Protein 5GXE (pdb70)

CATH classification: 3.90.180.10 (+1 more: 3.40.50.720)

Foldseek 3Di:
DWKFWWKAADVVVLFIAIDIDDDDPVVFPDAFWKFQFFKAWDDLVLLCLNGNQVVQADDPRAGAGQKTWGFTCPGPDPVHHGGFTKIFHALSDRGDHHHRRISMHHYYPQRIDGQDPLDDRQLSNLCGLLNLLLLVLVVVQVVLPDAADDAAEEEELLQDANNLNNLLLCQLRHHAYEYEHCPVVCVVVSVVSRHPHYHYNVVQQAADPDQADDAHHQEYEYAAAHRSVQRVLNRHAASYEYEDDHHLNHDDHPHDCVSCVPRVYYYHYTDSNDDGRVVSVVSSVSCSPRRDVVSSVSQEDEAESRCSNVVSNCVSVSNRGGMYMYRDPDD/DWKAWWWAADPVVRFIDIDIDDDDPVVFPDAFWKFQFFWAWDDLVLLCLSGNLVVQADDPRAGAGQKTWGFTDDGPDPVHHGGFTKIAHALSDRGDHHHRRISMHHYYPQRIAGDDPLDDRQLSNLCGLLNLLLLVLVVVQVVLPDAADDAEEEEELLQAANNLNNLLLCQLRPHAYEYEHCPVVCVVVSVVSRHDHYHYCVVQQAADPDQADDAHHQEYEYADADRSVQRVLNRHAASYEYEDDHHLNHDDHPHDCCSCVPRVYYYHYTDSNPDGRVVSNVSSNSCSVRRPVVSSVSQEDEDESRCSNVVSVCVSVSNRGRMYMYRDPDD

Nearest PDB structures (foldseek):
  5gxf-assembly1_B  TM=1.001E+00  e=2.824E-71  Ruegeria pomeroyi DSS-3
  3nx4-assembly1_B  TM=9.845E-01  e=6.950E-50  Salmonella enterica subsp. enterica serovar Typhimurium str. LT2
  1o8c-assembly2_C  TM=9.864E-01  e=1.666E-47  Escherichia coli K-12
  1y9e-assembly1_E  TM=9.646E-01  e=8.571E-42  Bacillus subtilis
  4jxk-assembly1_B  TM=9.425E-01  e=6.719E-42  Rhodococcus opacus B4

Solvent-accessible surface area: 25548 Å² total; per-residue (Å²): 169,10,53,0,0,6,0,44,75,73,135,163,76,35,127,31,114,23,53,49,84,109,18,33,78,130,68,14,57,156,31,68,0,16,0,32,1,46,47,0,0,2,7,80,47,0,1,41,0,5,23,91,4,46,85,62,18,183,142,39,59,3,0,0,0,2,0,0,0,0,27,4,49,89,35,98,30,180,122,13,134,83,46,34,100,0,1,0,4,5,34,118,0,0,20,23,61,46,1,0,0,0,43,48,3,21,3,112,1,56,25,0,3,64,35,8,176,40,8,72,10,70,35,0,0,0,0,0,18,8,0,0,8,0,0,10,0,0,32,17,3,54,120,60,56,19,67,63,77,114,25,38,0,0,0,0,28,0,2,17,18,23,1,0,0,0,0,1,0,0,26,98,44,49,14,102,0,1,0,1,7,33,50,102,135,4,30,121,30,0,79,61,1,23,7,71,112,67,28,48,116,101,122,5,52,115,65,66,206,154,61,38,34,75,78,74,22,14,0,0,1,1,16,18,0,3,33,6,1,13,40,1,1,6,20,0,68,92,35,10,5,0,0,0,21,12,53,65,49,31,38,39,2,70,9,43,0,19,4,0,15,90,29,10,0,18,0,4,10,15,10,12,28,64,27,85,91,70,54,2,59,166,0,3,70,53,0,27,162,15,3,33,49,102,62,1,81,59,4,27,99,109,5,53,12,84,64,0,49,41,8,0,54,37,24,51,133,39,97,7,69,4,3,1,5,0,48,6,55,47,230,168,12,53,0,0,6,0,51,76,70,138,174,79,38,125,26,112,13,44,50,86,114,18,32,82,127,71,12,57,154,32,64,0,16,0,32,1,45,48,0,0,1,7,72,48,0,1,41,0,5,23,90,3,45,59,54,10,181,142,37,56,3,0,0,0,2,0,0,0,0,26,4,54,86,36,98,23,167,125,16,127,57,48,50,101,0,1,0,4,3,39,122,0,0,20,55,66,46,2,0,0,0,44,50,2,20,2,99,1,59,35,0,4,61,40,18,166,47,11,73,11,69,36,0,0,0,0,0,18,8,0,0,8,0,0,9,0,0,28,16,3,53,117,59,54,20,70,62,76,112,21,22,0,0,0,1,26,0,2,17,15,25,1,0,0,0,0,1,0,0,25,100,41,51,15,73,0,1,0,2,8,33,39,104,134,4,30,122,30,0,78,64,1,22,6,85,100,65,30,51,112,103,125,6,49,115,66,67,205,152,60,40,26,78,80,73,21,15,0,0,0,1,16,17,0,3,33,6,1,14,40,1,1,5,21,0,63,102,34,10,5,0,0,1,20,12,50,62,49,31,39,39,2,66,9,41,0,19,3,0,14,97,31,11,0,19,0,4,11,14,6,14,26,58,25,82,97,51,31,3,70,135,0,4,127,42,0,32,158,3,3,28,50,99,58,0,83,59,4,26,99,107,6,46,11,84,64,0,52,41,6,0,52,42,25,52,140,33,101,6,69,3,3,0,6,0,48,6,63,39,227

B-factor: mean 22.77, std 8.23, range [10.48, 67.8]

Structure (mmCIF, N/CA/C/O backbone):
data_5GXE
#
_entry.id   5GXE
#
_cell.length_a   79.903
_cell.length_b   111.277
_cell.length_c   74.526
_cell.angle_alpha   90.00
_cell.angle_beta   90.00
_cell.angle_gamma   90.00
#
_symmetry.space_group_name_H-M   'P 21 21 2'
#
loop_
_entity.id
_entity.type
_entity.pdbx_description
1 polymer 'Acrylyl-CoA reductase AcuI'
2 non-polymer 'NADP NICOTINAMIDE-ADENINE-DINUCLEOTIDE PHOSPHATE'
3 water water
#
loop_
_atom_site.group_PDB
_atom_site.id
_atom_site.type_symbol
_atom_site.label_atom_id
_atom_site.label_alt_id
_atom_site.label_comp_id
_atom_site.label_asym_id
_atom_site.label_entity_id
_atom_site.label_seq_id
_atom_site.pdbx_PDB_ins_code
_atom_site.Cartn_x
_atom_site.Cartn_y
_atom_site.Cartn_z
_atom_site.occupancy
_atom_site.B_iso_or_equiv
_atom_site.auth_seq_id
_atom_site.auth_comp_id
_atom_site.auth_asym_id
_atom_site.auth_atom_id
_atom_site.pdbx_PDB_model_num
ATOM 1 N N . MET A 1 1 ? -24.345 -40.244 -36.829 1.00 24.72 1 MET A N 1
ATOM 2 C CA . MET A 1 1 ? -23.348 -39.327 -36.282 1.00 21.39 1 MET A CA 1
ATOM 3 C C . MET A 1 1 ? -23.371 -38.030 -37.084 1.00 22.34 1 MET A C 1
ATOM 4 O O . MET A 1 1 ? -24.072 -37.935 -38.096 1.00 21.86 1 MET A O 1
ATOM 9 N N . PHE A 1 2 ? -22.604 -37.033 -36.639 1.00 17.00 2 PHE A N 1
ATOM 10 C CA . PHE A 1 2 ? -22.705 -35.696 -37.211 1.00 19.66 2 PHE A CA 1
ATOM 11 C C . PHE A 1 2 ? -21.392 -34.947 -37.030 1.00 15.79 2 PHE A C 1
ATOM 12 O O . PHE A 1 2 ? -20.562 -35.286 -36.184 1.00 18.91 2 PHE A O 1
ATOM 20 N N . ASN A 1 3 ? -21.229 -33.899 -37.823 1.00 16.82 3 ASN A N 1
ATOM 21 C CA . ASN A 1 3 ? -19.990 -33.147 -37.841 1.00 14.69 3 ASN A CA 1
ATOM 22 C C . ASN A 1 3 ? -20.039 -31.999 -36.848 1.00 17.13 3 ASN A C 1
ATOM 23 O O . ASN A 1 3 ? -21.093 -31.404 -36.616 1.00 18.49 3 ASN A O 1
ATOM 28 N N . ALA A 1 4 ? -18.879 -31.687 -36.277 1.00 15.94 4 ALA A N 1
ATOM 29 C CA . ALA A 1 4 ? -18.739 -30.531 -35.399 1.00 17.16 4 ALA A CA 1
ATOM 30 C C . ALA A 1 4 ? -17.292 -30.067 -35.409 1.00 17.36 4 ALA A C 1
ATOM 31 O O . ALA A 1 4 ? -16.369 -30.861 -35.625 1.00 18.71 4 ALA A O 1
ATOM 33 N N . LEU A 1 5 ? -17.094 -28.775 -35.161 1.00 16.13 5 LEU A N 1
ATOM 34 C CA . LEU A 1 5 ? -15.746 -28.268 -34.960 1.00 16.02 5 LEU A CA 1
ATOM 35 C C . LEU A 1 5 ? -15.336 -28.536 -33.522 1.00 17.88 5 LEU A C 1
ATOM 36 O O . LEU A 1 5 ? -16.015 -28.093 -32.587 1.00 16.47 5 LEU A O 1
ATOM 41 N N . VAL A 1 6 ? -14.228 -29.248 -33.339 1.00 16.62 6 VAL A N 1
ATOM 42 C CA . VAL A 1 6 ? -13.736 -29.605 -32.015 1.00 18.28 6 VAL A CA 1
ATOM 43 C C . VAL A 1 6 ? -12.372 -28.959 -31.814 1.00 19.91 6 VAL A C 1
ATOM 44 O O . VAL A 1 6 ? -11.482 -29.084 -32.664 1.00 21.88 6 VAL A O 1
ATOM 48 N N . VAL A 1 7 ? -12.213 -28.259 -30.700 1.00 19.65 7 VAL A N 1
ATOM 49 C CA . VAL A 1 7 ? -10.938 -27.652 -30.339 1.00 19.74 7 VAL A CA 1
ATOM 50 C C . VAL A 1 7 ? -10.317 -28.490 -29.235 1.00 22.72 7 VAL A C 1
ATOM 51 O O . VAL A 1 7 ? -10.971 -28.780 -28.226 1.00 19.35 7 VAL A O 1
ATOM 55 N N . ASP A 1 8 ? -9.063 -28.889 -29.429 1.00 23.88 8 ASP A N 1
ATOM 56 C CA . ASP A 1 8 ? -8.301 -29.603 -28.418 1.00 29.69 8 ASP A CA 1
ATOM 57 C C . ASP A 1 8 ? -7.176 -28.713 -27.906 1.00 26.39 8 ASP A C 1
ATOM 58 O O . ASP A 1 8 ? -6.711 -27.814 -28.608 1.00 29.69 8 ASP A O 1
ATOM 63 N N . LYS A 1 9 ? -6.742 -28.969 -26.674 1.00 26.89 9 LYS A N 1
ATOM 64 C CA . LYS A 1 9 ? -5.667 -28.207 -26.053 1.00 36.01 9 LYS A CA 1
ATOM 65 C C . LYS A 1 9 ? -4.631 -29.170 -25.494 1.00 39.99 9 LYS A C 1
ATOM 66 O O . LYS A 1 9 ? -4.987 -30.168 -24.859 1.00 37.99 9 LYS A O 1
ATOM 72 N N . ASP A 1 10 ? -3.357 -28.880 -25.746 1.00 44.14 10 ASP A N 1
ATOM 73 C CA . ASP A 1 10 ? -2.254 -29.557 -25.069 1.00 49.10 10 ASP A CA 1
ATOM 74 C C . ASP A 1 10 ? -1.957 -28.775 -23.795 1.00 51.00 10 ASP A C 1
ATOM 75 O O . ASP A 1 10 ? -1.404 -27.673 -23.854 1.00 50.50 10 ASP A O 1
ATOM 80 N N . GLU A 1 11 ? -2.330 -29.336 -22.641 1.00 52.95 11 GLU A N 1
ATOM 81 C CA . GLU A 1 11 ? -2.220 -28.584 -21.396 1.00 53.27 11 GLU A CA 1
ATOM 82 C C . GLU A 1 11 ? -0.773 -28.306 -21.002 1.00 57.03 11 GLU A C 1
ATOM 83 O O . GLU A 1 11 ? -0.529 -27.387 -20.213 1.00 59.95 11 GLU A O 1
ATOM 89 N N . GLU A 1 12 ? 0.190 -29.062 -21.535 1.00 57.23 12 GLU A N 1
ATOM 90 C CA . GLU A 1 12 ? 1.593 -28.741 -21.285 1.00 59.76 12 GLU A CA 1
ATOM 91 C C . GLU A 1 12 ? 2.030 -27.529 -22.099 1.00 57.28 12 GLU A C 1
ATOM 92 O O . GLU A 1 12 ? 2.487 -26.523 -21.545 1.00 60.18 12 GLU A O 1
ATOM 98 N N . SER A 1 13 ? 1.894 -27.605 -23.424 1.00 57.15 13 SER A N 1
ATOM 99 C CA . SER A 1 13 ? 2.299 -26.496 -24.278 1.00 53.70 13 SER A CA 1
ATOM 100 C C . SER A 1 13 ? 1.278 -25.367 -24.303 1.00 52.86 13 SER A C 1
ATOM 101 O O . SER A 1 13 ? 1.616 -24.257 -24.730 1.00 53.76 13 SER A O 1
ATOM 104 N N . GLY A 1 14 ? 0.046 -25.621 -23.864 1.00 52.19 14 GLY A N 1
ATOM 105 C CA . GLY A 1 14 ? -1.004 -24.627 -23.926 1.00 49.94 14 GLY A CA 1
ATOM 106 C C . GLY A 1 14 ? -1.568 -24.374 -25.305 1.00 47.54 14 GLY A C 1
ATOM 107 O O . GLY A 1 14 ? -2.508 -23.579 -25.433 1.00 46.72 14 GLY A O 1
ATOM 108 N N . LYS A 1 15 ? -1.037 -25.017 -26.340 1.00 45.72 15 LYS A N 1
ATOM 109 C CA . LYS A 1 15 ? -1.491 -24.738 -27.692 1.00 44.73 15 LYS A CA 1
ATOM 110 C C . LYS A 1 15 ? -2.790 -25.482 -27.978 1.00 39.79 15 LYS A C 1
ATOM 111 O O . LYS A 1 15 ? -3.042 -26.573 -27.454 1.00 40.54 15 LYS A O 1
ATOM 117 N N . THR A 1 16 ? -3.631 -24.861 -28.796 1.00 37.66 16 THR A N 1
ATOM 118 C CA . THR A 1 16 ? -4.902 -25.436 -29.198 1.00 30.91 16 THR A CA 1
ATOM 119 C C . THR A 1 16 ? -4.886 -25.734 -30.690 1.00 25.20 16 THR A C 1
ATOM 120 O O . THR A 1 16 ? -4.146 -25.119 -31.463 1.00 30.45 16 THR A O 1
ATOM 124 N N . GLN A 1 17 ? -5.715 -26.693 -31.093 1.00 25.59 17 GLN A N 1
ATOM 125 C CA . GLN A 1 17 ? -5.970 -26.921 -32.506 1.00 27.37 17 GLN A CA 1
ATOM 126 C C . GLN A 1 17 ? -7.444 -27.237 -32.694 1.00 23.02 17 GLN A C 1
ATOM 127 O O . GLN A 1 17 ? -8.064 -27.878 -31.839 1.00 26.77 17 GLN A O 1
ATOM 133 N N . ALA A 1 18 ? -7.994 -26.777 -33.813 1.00 24.29 18 ALA A N 1
ATOM 134 C CA . ALA A 1 18 ? -9.404 -26.929 -34.136 1.00 22.97 18 ALA A CA 1
ATOM 135 C C . ALA A 1 18 ? -9.537 -27.702 -35.438 1.00 22.85 18 ALA A C 1
ATOM 136 O O . ALA A 1 18 ? -8.795 -27.453 -36.394 1.00 26.07 18 ALA A O 1
ATOM 138 N N . ALA A 1 19 ? -10.478 -28.641 -35.477 1.00 20.62 19 ALA A N 1
ATOM 139 C CA . ALA A 1 19 ? -10.716 -29.409 -36.690 1.00 21.84 19 ALA A CA 1
ATOM 140 C C . ALA A 1 19 ? -12.117 -29.992 -36.627 1.00 20.97 19 ALA A C 1
ATOM 141 O O . ALA A 1 19 ? -12.686 -30.172 -35.548 1.00 18.38 19 ALA A O 1
ATOM 143 N N . VAL A 1 20 ? -12.660 -30.300 -37.800 1.00 21.54 20 VAL A N 1
ATOM 144 C CA . VAL A 1 20 ? -13.954 -30.967 -37.875 1.00 20.44 20 VAL A CA 1
ATOM 145 C C . VAL A 1 20 ? -13.788 -32.430 -37.497 1.00 23.63 20 VAL A C 1
ATOM 146 O O . VAL A 1 20 ? -12.911 -33.127 -38.024 1.00 21.53 20 VAL A O 1
ATOM 150 N N . LYS A 1 21 ? -14.628 -32.893 -36.571 1.00 20.50 21 LYS A N 1
ATOM 151 C CA . LYS A 1 21 ? -14.672 -34.282 -36.141 1.00 20.43 21 LYS A CA 1
ATOM 152 C C . LYS A 1 21 ? -16.097 -34.803 -36.233 1.00 19.48 21 LYS A C 1
ATOM 153 O O . LYS A 1 21 ? -17.063 -34.038 -36.333 1.00 16.78 21 LYS A O 1
ATOM 159 N N . GLN A 1 22 ? -16.220 -36.126 -36.192 1.00 16.69 22 GLN A N 1
ATOM 160 C CA . GLN A 1 22 ? -17.516 -36.779 -36.209 1.00 17.77 22 GLN A CA 1
ATOM 161 C C . GLN A 1 22 ? -17.886 -37.197 -34.794 1.00 20.65 22 GLN A C 1
ATOM 162 O O . GLN A 1 22 ? -17.112 -37.889 -34.120 1.00 19.77 22 GLN A O 1
ATOM 168 N N . LEU A 1 23 ? -19.069 -36.771 -34.352 1.00 18.28 23 LEU A N 1
ATOM 169 C CA . LEU A 1 23 ? -19.562 -37.013 -33.005 1.00 17.40 23 LEU A CA 1
ATOM 170 C C . LEU A 1 23 ? -20.881 -37.766 -33.063 1.00 18.73 23 LEU A C 1
ATOM 171 O O . LEU A 1 23 ? -21.556 -37.798 -34.093 1.00 19.76 23 LEU A O 1
ATOM 176 N N . SER A 1 24 ? -21.250 -38.369 -31.940 1.00 20.35 24 SER A N 1
ATOM 177 C CA . SER A 1 24 ? -22.578 -38.931 -31.761 1.00 16.32 24 SER A CA 1
ATOM 178 C C . SER A 1 24 ? -23.340 -38.089 -30.745 1.00 19.68 24 SER A C 1
ATOM 179 O O . SER A 1 24 ? -22.762 -37.261 -30.040 1.00 19.90 24 SER A O 1
ATOM 182 N N . LEU A 1 25 ? -24.653 -38.322 -30.677 1.00 21.02 25 LEU A N 1
ATOM 183 C CA . LEU A 1 25 ? -25.493 -37.600 -29.725 1.00 21.91 25 LEU A CA 1
ATOM 184 C C . LEU A 1 25 ? -24.983 -37.738 -28.300 1.00 24.24 25 LEU A C 1
ATOM 185 O O . LEU A 1 25 ? -25.058 -36.787 -27.513 1.00 23.11 25 LEU A O 1
ATOM 190 N N . THR A 1 26 ? -24.480 -38.916 -27.936 1.00 23.77 26 THR A N 1
ATOM 191 C CA . THR A 1 26 ? -24.046 -39.110 -26.560 1.00 23.34 26 THR A CA 1
ATOM 192 C C . THR A 1 26 ? -22.687 -38.489 -26.274 1.00 24.43 26 THR A C 1
ATOM 193 O O . THR A 1 26 ? -22.269 -38.475 -25.111 1.00 25.32 26 THR A O 1
ATOM 197 N N . ASP A 1 27 ? -22.002 -37.948 -27.289 1.00 20.53 27 ASP A N 1
ATOM 198 C CA . ASP A 1 27 ? -20.825 -37.133 -27.029 1.00 18.59 27 ASP A CA 1
ATOM 199 C C . ASP A 1 27 ? -21.196 -35.744 -26.539 1.00 23.09 27 ASP A C 1
ATOM 200 O O . ASP A 1 27 ? -20.365 -35.074 -25.916 1.00 26.57 27 ASP A O 1
ATOM 205 N N . LEU A 1 28 ? -22.417 -35.298 -26.819 1.00 21.70 28 LEU A N 1
ATOM 206 C CA . LEU A 1 28 ? -22.846 -33.973 -26.406 1.00 20.01 28 LEU A CA 1
ATOM 207 C C . LEU A 1 28 ? -23.116 -33.944 -24.904 1.00 23.76 28 LEU A C 1
ATOM 208 O O . LEU A 1 28 ? -23.447 -34.975 -24.304 1.00 23.42 28 LEU A O 1
ATOM 213 N N . PRO A 1 29 ? -22.996 -32.772 -24.275 1.00 23.51 29 PRO A N 1
ATOM 214 C CA . PRO A 1 29 ? -23.496 -32.623 -22.905 1.00 23.78 29 PRO A CA 1
ATOM 215 C C . PRO A 1 29 ? -24.988 -32.912 -22.859 1.00 24.10 29 PRO A C 1
ATOM 216 O O . PRO A 1 29 ? -25.721 -32.649 -23.813 1.00 20.96 29 PRO A O 1
ATOM 220 N N . VAL A 1 30 ? -25.427 -33.507 -21.747 1.00 22.48 30 VAL A N 1
ATOM 221 C CA . VAL A 1 30 ? -26.852 -33.730 -21.538 1.00 24.96 30 VAL A CA 1
ATOM 222 C C . VAL A 1 30 ? -27.582 -32.392 -21.537 1.00 26.91 30 VAL A C 1
ATOM 223 O O . VAL A 1 30 ? -27.089 -31.395 -20.996 1.00 27.52 30 VAL A O 1
ATOM 227 N N . GLY A 1 31 ? -28.762 -32.362 -22.154 1.00 26.02 31 GLY A N 1
ATOM 228 C CA . GLY A 1 31 ? -29.520 -31.126 -22.230 1.00 25.09 31 GLY A CA 1
ATOM 229 C C . GLY A 1 31 ? -30.995 -31.379 -22.434 1.00 26.08 31 GLY A C 1
ATOM 230 O O . GLY A 1 31 ? -31.412 -32.465 -22.851 1.00 27.28 31 GLY A O 1
ATOM 231 N N . GLU A 1 32 ? -31.788 -30.344 -22.144 1.00 21.18 32 GLU A N 1
ATOM 232 C CA . GLU A 1 32 ? -33.242 -30.464 -22.212 1.00 22.51 32 GLU A CA 1
ATOM 233 C C . GLU A 1 32 ? -33.745 -30.466 -23.650 1.00 21.05 32 GLU A C 1
ATOM 234 O O . GLU A 1 32 ? -34.729 -31.145 -23.966 1.00 24.92 32 GLU A O 1
ATOM 240 N N . VAL A 1 33 ? -33.110 -29.693 -24.527 1.00 19.83 33 VAL A N 1
ATOM 241 C CA . VAL A 1 33 ? -33.556 -29.550 -25.906 1.00 20.97 33 VAL A CA 1
ATOM 242 C C . VAL A 1 33 ? -32.389 -29.882 -26.827 1.00 20.42 33 VAL A C 1
ATOM 243 O O . VAL A 1 33 ? -31.303 -29.305 -26.694 1.00 19.48 33 VAL A O 1
ATOM 247 N N . THR A 1 34 ? -32.605 -30.827 -27.739 1.00 19.46 34 THR A N 1
ATOM 248 C CA . THR A 1 34 ? -31.648 -31.139 -28.792 1.00 20.04 34 THR A CA 1
ATOM 249 C C . THR A 1 34 ? -32.086 -30.389 -30.036 1.00 17.81 34 THR A C 1
ATOM 250 O O . THR A 1 34 ? -33.215 -30.569 -30.505 1.00 18.54 34 THR A O 1
ATOM 254 N N . VAL A 1 35 ? -31.208 -29.542 -30.561 1.00 17.62 35 VAL A N 1
ATOM 255 C CA . VAL A 1 35 ? -31.504 -28.760 -31.749 1.00 17.31 35 VAL A CA 1
ATOM 256 C C . VAL A 1 35 ? -30.683 -29.299 -32.907 1.00 16.28 35 VAL A C 1
ATOM 257 O O . VAL A 1 35 ? -29.468 -29.495 -32.781 1.00 17.24 35 VAL A O 1
ATOM 261 N N . ALA A 1 36 ? -31.351 -29.562 -34.025 1.00 16.26 36 ALA A N 1
ATOM 262 C CA . ALA A 1 36 ? -30.657 -29.826 -35.277 1.00 17.73 36 ALA A CA 1
ATOM 263 C C . ALA A 1 36 ? -30.268 -28.462 -35.827 1.00 16.00 36 ALA A C 1
ATOM 264 O O . ALA A 1 36 ? -31.096 -27.738 -36.380 1.00 17.06 36 ALA A O 1
ATOM 266 N N . VAL A 1 37 ? -29.004 -28.100 -35.641 1.00 15.85 37 VAL A N 1
ATOM 267 C CA . VAL A 1 37 ? -28.529 -26.786 -36.043 1.00 15.31 37 VAL A CA 1
ATOM 268 C C . VAL A 1 37 ? -28.565 -26.651 -37.558 1.00 15.48 37 VAL A C 1
ATOM 269 O O . VAL A 1 37 ? -28.160 -27.559 -38.297 1.00 15.90 37 VAL A O 1
ATOM 273 N N . GLU A 1 38 ? -29.026 -25.494 -38.033 1.00 14.91 38 GLU A N 1
ATOM 274 C CA . GLU A 1 38 ? -28.959 -25.181 -39.454 1.00 15.85 38 GLU A CA 1
ATOM 275 C C . GLU A 1 38 ? -27.857 -24.184 -39.772 1.00 15.36 38 GLU A C 1
ATOM 276 O O . GLU A 1 38 ? -27.096 -24.391 -40.722 1.00 14.55 38 GLU A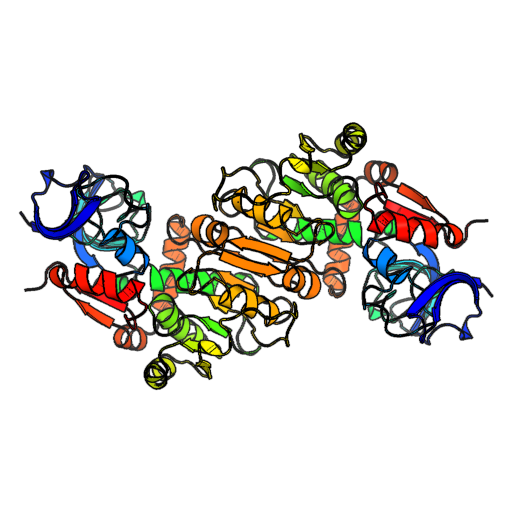 O 1
ATOM 282 N N . TYR A 1 39 ? -27.711 -23.132 -38.969 1.00 14.28 39 TYR A N 1
ATOM 283 C CA . TYR A 1 39 ? -26.697 -22.123 -39.221 1.00 13.85 39 TYR A CA 1
ATOM 284 C C . TYR A 1 39 ? -26.052 -21.690 -37.919 1.00 13.19 39 TYR A C 1
ATOM 285 O O . TYR A 1 39 ? -26.651 -21.776 -36.843 1.00 13.65 39 TYR A O 1
ATOM 294 N N . SER A 1 40 ? -24.808 -21.249 -38.032 1.00 11.86 40 SER A N 1
ATOM 295 C CA . SER A 1 40 ? -24.166 -20.476 -36.980 1.00 14.71 40 SER A CA 1
ATOM 296 C C . SER A 1 40 ? -23.511 -19.280 -37.667 1.00 12.51 40 SER A C 1
ATOM 297 O O . SER A 1 40 ? -23.836 -18.920 -38.808 1.00 13.57 40 SER A O 1
ATOM 300 N N . THR A 1 41 ? -22.564 -18.653 -36.974 1.00 14.15 41 THR A N 1
ATOM 301 C CA . THR A 1 41 ? -21.916 -17.437 -37.447 1.00 13.38 41 THR A CA 1
ATOM 302 C C . THR A 1 41 ? -20.574 -17.334 -36.738 1.00 15.38 41 THR A C 1
ATOM 303 O O . THR A 1 41 ? -20.231 -18.176 -35.909 1.00 13.83 41 THR A O 1
ATOM 307 N N . VAL A 1 42 ? -19.808 -16.293 -37.063 1.00 13.72 42 VAL A N 1
ATOM 308 C CA . VAL A 1 42 ? -18.513 -16.044 -36.435 1.00 12.88 42 VAL A CA 1
ATOM 309 C C . VAL A 1 42 ? -18.573 -14.658 -35.813 1.00 13.94 42 VAL A C 1
ATOM 310 O O . VAL A 1 42 ? -18.603 -13.654 -36.532 1.00 15.66 42 VAL A O 1
ATOM 314 N N . ASN A 1 43 ? -18.578 -14.609 -34.488 1.00 14.00 43 ASN A N 1
ATOM 315 C CA . ASN A 1 43 ? -18.440 -13.379 -33.722 1.00 14.13 43 ASN A CA 1
ATOM 316 C C . ASN A 1 43 ? -16.990 -13.202 -33.306 1.00 15.30 43 ASN A C 1
ATOM 317 O O . ASN A 1 43 ? -16.214 -14.153 -33.292 1.00 15.93 43 ASN A O 1
ATOM 322 N N . TYR A 1 44 ? -16.633 -11.970 -32.925 1.00 14.58 44 TYR A N 1
ATOM 323 C CA . TYR A 1 44 ? -15.293 -11.746 -32.394 1.00 14.87 44 TYR A CA 1
ATOM 324 C C . TYR A 1 44 ? -14.977 -12.742 -31.282 1.00 16.43 44 TYR A C 1
ATOM 325 O O . TYR A 1 44 ? -13.908 -13.366 -31.269 1.00 17.28 44 TYR A O 1
ATOM 334 N N . LYS A 1 45 ? -15.917 -12.922 -30.351 1.00 15.33 45 LYS A N 1
ATOM 335 C CA . LYS A 1 45 ? -15.696 -13.847 -29.248 1.00 16.79 45 LYS A CA 1
ATOM 336 C C . LYS A 1 45 ? -15.476 -15.269 -29.743 1.00 18.34 45 LYS A C 1
ATOM 337 O O . LYS A 1 45 ? -14.700 -16.017 -29.138 1.00 16.80 45 LYS A O 1
ATOM 343 N N . ASP A 1 46 ? -16.145 -15.659 -30.834 1.00 17.50 46 ASP A N 1
ATOM 344 C CA . ASP A 1 46 ? -15.919 -16.992 -31.390 1.00 14.76 46 ASP A CA 1
ATOM 345 C C . ASP A 1 46 ? -14.474 -17.144 -31.842 1.00 17.24 46 ASP A C 1
ATOM 346 O O . ASP A 1 46 ? -13.882 -18.224 -31.711 1.00 18.23 46 ASP A O 1
ATOM 351 N N . GLY A 1 47 ? -13.891 -16.073 -32.390 1.00 15.92 47 GLY A N 1
ATOM 352 C CA . GLY A 1 47 ? -12.487 -16.119 -32.756 1.00 17.62 47 GLY A CA 1
ATOM 353 C C . GLY A 1 47 ? -11.599 -16.480 -31.582 1.00 20.41 47 GLY A C 1
ATOM 354 O O . GLY A 1 47 ? -10.655 -17.257 -31.722 1.00 19.39 47 GLY A O 1
ATOM 355 N N . LEU A 1 48 ? -11.889 -15.917 -30.407 1.00 19.48 48 LEU A N 1
ATOM 356 C CA . LEU A 1 48 ? -11.151 -16.295 -29.210 1.00 19.28 48 LEU A CA 1
ATOM 357 C C . LEU A 1 48 ? -11.353 -17.772 -28.890 1.00 22.79 48 LEU A C 1
ATOM 358 O O . LEU A 1 48 ? -10.391 -18.503 -28.625 1.00 22.46 48 LEU A O 1
ATOM 363 N N . CYS A 1 49 ? -12.601 -18.236 -28.923 1.00 19.19 49 CYS A N 1
ATOM 364 C CA . CYS A 1 49 ? -12.883 -19.589 -28.459 1.00 17.38 49 CYS A CA 1
ATOM 365 C C . CYS A 1 49 ? -12.463 -20.645 -29.476 1.00 17.31 49 CYS A C 1
ATOM 366 O O . CYS A 1 49 ? -12.197 -21.792 -29.090 1.00 21.28 49 CYS A O 1
ATOM 369 N N . ILE A 1 50 ? -12.412 -20.290 -30.765 1.00 18.59 50 ILE A N 1
ATOM 370 C CA . ILE A 1 50 ? -11.888 -21.209 -31.778 1.00 20.48 50 ILE A CA 1
ATOM 371 C C . ILE A 1 50 ? -10.383 -21.379 -31.618 1.00 22.23 50 ILE A C 1
ATOM 372 O O . ILE A 1 50 ? -9.848 -22.491 -31.757 1.00 22.64 50 ILE A O 1
ATOM 377 N N . GLY A 1 51 ? -9.681 -20.281 -31.328 1.00 23.50 51 GLY A N 1
ATOM 378 C CA . GLY A 1 51 ? -8.239 -20.260 -31.293 1.00 24.68 51 GLY A CA 1
ATOM 379 C C . GLY A 1 51 ? -7.673 -20.315 -29.889 1.00 25.14 51 GLY A C 1
ATOM 380 O O . GLY A 1 51 ? -7.745 -21.341 -29.204 1.00 24.28 51 GLY A O 1
ATOM 381 N N . PRO A 1 52 ? -7.106 -19.195 -29.430 1.00 26.08 52 PRO A N 1
ATOM 382 C CA . PRO A 1 52 ? -6.320 -19.227 -28.185 1.00 30.13 52 PRO A CA 1
ATOM 383 C C . PRO A 1 52 ? -7.146 -19.451 -26.932 1.00 31.07 52 PRO A C 1
ATOM 384 O O . PRO A 1 52 ? -6.606 -19.950 -25.936 1.00 33.21 52 PRO A O 1
ATOM 388 N N . GLY A 1 53 ? -8.426 -19.095 -26.938 1.00 26.02 53 GLY A N 1
ATOM 389 C CA . GLY A 1 53 ? -9.263 -19.332 -25.782 1.00 25.11 53 GLY A CA 1
ATOM 390 C C . GLY A 1 53 ? -9.679 -18.047 -25.100 1.00 28.21 53 GLY A C 1
ATOM 391 O O . GLY A 1 53 ? -10.810 -17.926 -24.619 1.00 28.27 53 GLY A O 1
ATOM 392 N N . GLY A 1 54 ? -8.766 -17.081 -25.051 1.00 31.00 54 GLY A N 1
ATOM 393 C CA . GLY A 1 54 ? -9.047 -15.812 -24.403 1.00 28.56 54 GLY A CA 1
ATOM 394 C C . GLY A 1 54 ? -9.465 -15.928 -22.956 1.00 33.36 54 GLY A C 1
ATOM 395 O O . GLY A 1 54 ? -10.127 -15.022 -22.437 1.00 28.96 54 GLY A O 1
ATOM 396 N N . GLY A 1 55 ? -9.099 -17.021 -22.285 1.00 26.78 55 GLY A N 1
ATOM 397 C CA . GLY A 1 55 ? -9.555 -17.256 -20.929 1.00 28.11 55 GLY A CA 1
ATOM 398 C C . GLY A 1 55 ? -11.016 -17.620 -20.796 1.00 31.90 55 GLY A C 1
ATOM 399 O O . GLY A 1 55 ? -11.514 -17.708 -19.669 1.00 29.11 55 GLY A O 1
ATOM 400 N N . LEU A 1 56 ? -11.718 -17.853 -21.907 1.00 23.89 56 LEU A N 1
ATOM 401 C CA . LEU A 1 56 ? -13.163 -18.028 -21.875 1.00 22.94 56 LEU A CA 1
ATOM 402 C C . LEU A 1 56 ? -13.607 -19.480 -21.856 1.00 24.12 56 LEU A C 1
ATOM 403 O O . LEU A 1 56 ? -14.775 -19.749 -21.551 1.00 23.81 56 LEU A O 1
ATOM 408 N N . VAL A 1 57 ? -12.715 -20.416 -22.162 1.00 23.62 57 VAL A N 1
ATOM 409 C CA . VAL A 1 57 ? -13.071 -21.817 -22.348 1.00 22.55 57 VAL A CA 1
ATOM 410 C C . VAL A 1 57 ? -12.514 -22.600 -21.167 1.00 22.62 57 VAL A C 1
ATOM 411 O O . VAL A 1 57 ? -11.295 -22.746 -21.031 1.00 25.82 57 VAL A O 1
ATOM 415 N N . ARG A 1 58 ? -13.407 -23.103 -20.312 1.00 27.50 58 ARG A N 1
ATOM 416 C CA . ARG A 1 58 ? -12.997 -23.825 -19.108 1.00 29.60 58 ARG A CA 1
ATOM 417 C C . ARG A 1 58 ? -12.565 -25.260 -19.399 1.00 28.59 58 ARG A C 1
ATOM 418 O O . ARG A 1 58 ? -11.703 -25.800 -18.694 1.00 28.98 58 ARG A O 1
ATOM 426 N N . LYS A 1 59 ? -13.135 -25.890 -20.424 1.00 27.22 59 LYS A N 1
ATOM 427 C CA . LYS A 1 59 ? -13.009 -27.333 -20.594 1.00 24.88 59 LYS A CA 1
ATOM 428 C C . LYS A 1 59 ? -12.690 -27.673 -22.042 1.00 26.98 59 LYS A C 1
ATOM 429 O O . LYS A 1 59 ? -13.375 -27.211 -22.961 1.00 24.16 59 LYS A O 1
ATOM 435 N N . TYR A 1 60 ? -11.646 -28.473 -22.234 1.00 21.96 60 TYR A N 1
ATOM 436 C CA . TYR A 1 60 ? -11.319 -29.032 -23.537 1.00 22.60 60 TYR A CA 1
ATOM 437 C C . TYR A 1 60 ? -11.449 -30.545 -23.469 1.00 26.36 60 TYR A C 1
ATOM 438 O O . TYR A 1 60 ? -11.186 -31.139 -22.421 1.00 27.67 60 TYR A O 1
ATOM 447 N N . PRO A 1 61 ? -11.859 -31.179 -24.580 1.00 23.12 61 PRO A N 1
ATOM 448 C CA . PRO A 1 61 ? -12.184 -30.571 -25.875 1.00 22.19 61 PRO A CA 1
ATOM 449 C C . PRO A 1 61 ? -13.471 -29.753 -25.853 1.00 18.28 61 PRO A C 1
ATOM 450 O O . PRO A 1 61 ? -14.370 -29.995 -25.047 1.00 20.64 61 PRO A O 1
ATOM 454 N N . HIS A 1 62 ? -13.537 -28.784 -26.758 1.00 21.81 62 HIS A N 1
ATOM 455 C CA . HIS A 1 62 ? -14.582 -27.772 -26.764 1.00 18.57 62 HIS A CA 1
ATOM 456 C C . HIS A 1 62 ? -15.162 -27.649 -28.164 1.00 16.27 62 HIS A C 1
ATOM 457 O O . HIS A 1 62 ? -14.415 -27.554 -29.140 1.00 19.43 62 HIS A O 1
ATOM 464 N N . VAL A 1 63 ? -16.486 -27.658 -28.262 1.00 16.68 63 VAL A N 1
ATOM 465 C CA . VAL A 1 63 ? -17.182 -27.289 -29.492 1.00 15.74 63 VAL A CA 1
ATOM 466 C C . VAL A 1 63 ? -17.571 -25.819 -29.362 1.00 14.15 63 VAL A C 1
ATOM 467 O O . VAL A 1 63 ? -18.446 -25.496 -28.542 1.00 16.96 63 VAL A O 1
ATOM 471 N N . PRO A 1 64 ? -16.962 -24.906 -30.114 1.00 16.08 64 PRO A N 1
ATOM 472 C CA . PRO A 1 64 ? -17.288 -23.487 -29.957 1.00 14.62 64 PRO A CA 1
ATOM 473 C C . PRO A 1 64 ? -18.586 -23.138 -30.675 1.00 17.22 64 PRO A C 1
ATOM 474 O O . PRO A 1 64 ? -19.280 -23.987 -31.230 1.00 14.91 64 PRO A O 1
ATOM 478 N N . GLY A 1 65 ? -18.908 -21.846 -30.631 1.00 14.44 65 GLY A N 1
ATOM 479 C CA . GLY A 1 65 ? -20.060 -21.289 -31.317 1.00 16.57 65 GLY A CA 1
ATOM 480 C C . GLY A 1 65 ? -21.059 -20.699 -30.341 1.00 15.72 65 GLY A C 1
ATOM 481 O O . GLY A 1 65 ? -21.887 -21.434 -29.801 1.00 14.10 65 GLY A O 1
ATOM 482 N N . ILE A 1 66 ? -20.994 -19.386 -30.088 1.00 14.79 66 ILE A N 1
ATOM 483 C CA . ILE A 1 66 ? -21.910 -18.777 -29.120 1.00 14.57 66 ILE A CA 1
ATOM 484 C C . ILE A 1 66 ? -23.330 -18.625 -29.648 1.00 15.60 66 ILE A C 1
ATOM 485 O O . ILE A 1 66 ? -24.241 -18.348 -28.856 1.00 15.28 66 ILE A O 1
ATOM 490 N N . ASP A 1 67 ? -23.554 -18.813 -30.956 1.00 15.92 67 ASP A N 1
ATOM 491 C CA . ASP A 1 67 ? -24.858 -18.650 -31.592 1.00 12.96 67 ASP A CA 1
ATOM 492 C C . ASP A 1 67 ? -25.211 -19.892 -32.400 1.00 13.78 67 ASP A C 1
ATOM 493 O O . ASP A 1 67 ? -24.329 -20.571 -32.937 1.00 16.04 67 ASP A O 1
ATOM 498 N N . PHE A 1 68 ? -26.510 -20.167 -32.514 1.00 14.10 68 PHE A N 1
ATOM 499 C CA . PHE A 1 68 ? -26.985 -21.061 -33.573 1.00 12.47 68 PHE A CA 1
ATOM 500 C C . PHE A 1 68 ? -28.461 -20.785 -33.817 1.00 16.26 68 PHE A C 1
ATOM 501 O O . PHE A 1 68 ? -29.135 -20.148 -33.006 1.00 16.82 68 PHE A O 1
ATOM 509 N N . ALA A 1 69 ? -28.946 -21.229 -34.973 1.00 14.53 69 ALA A N 1
ATOM 510 C CA . ALA A 1 69 ? -30.378 -21.271 -35.246 1.00 13.47 69 ALA A CA 1
ATOM 511 C C . ALA A 1 69 ? -30.676 -22.584 -35.946 1.00 15.72 69 ALA A C 1
ATOM 512 O O . ALA A 1 69 ? -29.864 -23.046 -36.750 1.00 16.76 69 ALA A O 1
ATOM 514 N N . GLY A 1 70 ? -31.820 -23.183 -35.636 1.00 16.18 70 GLY A N 1
ATOM 515 C CA . GLY A 1 70 ? -32.167 -24.444 -36.269 1.00 16.48 70 GLY A CA 1
ATOM 516 C C . GLY A 1 70 ? -33.522 -24.955 -35.836 1.00 17.66 70 GLY A C 1
ATOM 517 O O . GLY A 1 70 ? -34.378 -24.196 -35.390 1.00 17.29 70 GLY A O 1
ATOM 518 N N . THR A 1 71 ? -33.718 -26.262 -35.978 1.00 16.27 71 THR A N 1
ATOM 519 C CA . THR A 1 71 ? -35.013 -26.883 -35.730 1.00 16.97 71 THR A CA 1
ATOM 520 C C . THR A 1 71 ? -34.901 -27.859 -34.564 1.00 17.43 71 THR A C 1
ATOM 521 O O . THR A 1 71 ? -33.985 -28.691 -34.529 1.00 18.61 71 THR A O 1
ATOM 525 N N . VAL A 1 72 ? -35.829 -27.750 -33.608 1.00 17.80 72 VAL A N 1
ATOM 526 C CA . VAL A 1 72 ? -35.800 -28.638 -32.450 1.00 16.35 72 VAL A CA 1
ATOM 527 C C . VAL A 1 72 ? -35.968 -30.075 -32.910 1.00 18.42 72 VAL A C 1
ATOM 528 O O . VAL A 1 72 ? -36.869 -30.398 -33.694 1.00 18.58 72 VAL A O 1
ATOM 532 N N . GLU A 1 73 ? -35.091 -30.943 -32.421 1.00 17.36 73 GLU A N 1
ATOM 533 C CA . GLU A 1 73 ? -35.146 -32.368 -32.707 1.00 19.72 73 GLU A CA 1
ATOM 534 C C . GLU A 1 73 ? -35.817 -33.153 -31.588 1.00 23.81 73 GLU A C 1
ATOM 535 O O . GLU A 1 73 ? -36.597 -34.072 -31.860 1.00 28.09 73 GLU A O 1
ATOM 541 N N . ASN A 1 74 ? -35.548 -32.799 -30.333 1.00 20.79 74 ASN A N 1
ATOM 542 C CA . ASN A 1 74 ? -36.184 -33.448 -29.194 1.00 25.36 74 ASN A CA 1
ATOM 543 C C . ASN A 1 74 ? -36.176 -32.479 -28.023 1.00 26.54 74 ASN A C 1
ATOM 544 O O . ASN A 1 74 ? -35.283 -31.633 -27.910 1.00 22.20 74 ASN A O 1
ATOM 549 N N . SER A 1 75 ? -37.182 -32.601 -27.157 1.00 22.59 75 SER A N 1
ATOM 550 C CA . SER A 1 75 ? -37.276 -31.700 -26.019 1.00 25.38 75 SER A CA 1
ATOM 551 C C . SER A 1 75 ? -37.995 -32.366 -24.855 1.00 26.43 75 SER A C 1
ATOM 552 O O . SER A 1 75 ? -39.036 -33.001 -25.038 1.00 27.57 75 SER A O 1
ATOM 555 N N . SER A 1 76 ? -37.438 -32.190 -23.658 1.00 28.00 76 SER A N 1
ATOM 556 C CA . SER A 1 76 ? -38.088 -32.580 -22.414 1.00 29.17 76 SER A CA 1
ATOM 557 C C . SER A 1 76 ? -38.742 -31.396 -21.711 1.00 32.53 76 SER A C 1
ATOM 558 O O . SER A 1 76 ? -39.175 -31.522 -20.560 1.00 30.21 76 SER A O 1
ATOM 561 N N . ASP A 1 77 ? -38.815 -30.250 -22.374 1.00 25.51 77 ASP A N 1
ATOM 562 C CA . ASP A 1 77 ? -39.419 -29.048 -21.825 1.00 29.95 77 ASP A CA 1
ATOM 563 C C . ASP A 1 77 ? -40.611 -28.669 -22.693 1.00 27.96 77 ASP A C 1
ATOM 564 O O . ASP A 1 77 ? -40.507 -28.655 -23.926 1.00 27.01 77 ASP A O 1
ATOM 569 N N . GLU A 1 78 ? -41.741 -28.359 -22.046 1.00 29.49 78 GLU A N 1
ATOM 570 C CA . GLU A 1 78 ? -42.986 -28.115 -22.767 1.00 29.21 78 GLU A CA 1
ATOM 571 C C . GLU A 1 78 ? -42.913 -26.891 -23.670 1.00 26.53 78 GLU A C 1
ATOM 572 O O . GLU A 1 78 ? -43.770 -26.732 -24.544 1.00 28.49 78 GLU A O 1
ATOM 578 N N . ARG A 1 79 ? -41.926 -26.014 -23.471 1.00 26.43 79 ARG A N 1
ATOM 579 C CA . ARG A 1 79 ? -41.844 -24.803 -24.279 1.00 24.45 79 ARG A CA 1
ATOM 580 C C . ARG A 1 79 ? -41.485 -25.091 -25.731 1.00 23.41 79 ARG A C 1
ATOM 581 O O . ARG A 1 79 ? -41.777 -24.267 -26.605 1.00 20.22 79 ARG A O 1
ATOM 589 N N . TYR A 1 80 ? -40.875 -26.236 -26.015 1.00 23.17 80 TYR A N 1
ATOM 590 C CA . TYR A 1 80 ? -40.403 -26.521 -27.360 1.00 22.00 80 TYR A CA 1
ATOM 591 C C . TYR A 1 80 ? -40.727 -27.958 -27.721 1.00 20.62 80 TYR A C 1
ATOM 592 O O . TYR A 1 80 ? -40.627 -28.859 -26.885 1.00 22.70 80 TYR A O 1
ATOM 601 N N . LYS A 1 81 ? -41.124 -28.155 -28.965 1.00 20.74 81 LYS A N 1
ATOM 602 C CA . LYS A 1 81 ? -41.456 -29.465 -29.497 1.00 21.77 81 LYS A CA 1
ATOM 603 C C . LYS A 1 81 ? -40.694 -29.680 -30.793 1.00 21.82 81 LYS A C 1
ATOM 604 O O . LYS A 1 81 ? -40.201 -28.720 -31.401 1.00 19.53 81 LYS A O 1
ATOM 610 N N . PRO A 1 82 ? -40.547 -30.934 -31.222 1.00 21.62 82 PRO A N 1
ATOM 611 C CA . PRO A 1 82 ? -39.891 -31.210 -32.504 1.00 19.71 82 PRO A CA 1
ATOM 612 C C . PRO A 1 82 ? -40.543 -30.433 -33.635 1.00 21.34 82 PRO A C 1
ATOM 613 O O . PRO A 1 82 ? -41.770 -30.375 -33.751 1.00 21.82 82 PRO A O 1
ATOM 617 N N . GLY A 1 83 ? -39.708 -29.824 -34.472 1.00 18.69 83 GLY A N 1
ATOM 618 C CA . GLY A 1 83 ? -40.163 -29.005 -35.566 1.00 22.00 83 GLY A CA 1
ATOM 619 C C . GLY A 1 83 ? -40.129 -27.513 -35.294 1.00 19.68 83 GLY A C 1
ATOM 620 O O . GLY A 1 83 ? -40.156 -26.726 -36.249 1.00 19.88 83 GLY A O 1
ATOM 621 N N . ASP A 1 84 ? -40.070 -27.101 -34.029 1.00 18.96 84 ASP A N 1
ATOM 622 C CA . ASP A 1 84 ? -40.002 -25.672 -33.732 1.00 19.60 84 ASP A CA 1
ATOM 623 C C . ASP A 1 84 ? -38.686 -25.075 -34.224 1.00 20.46 84 ASP A C 1
ATOM 624 O O . ASP A 1 84 ? -37.611 -25.638 -34.003 1.00 19.73 84 ASP A O 1
ATOM 629 N N . LYS A 1 85 ? -38.772 -23.913 -34.875 1.00 19.36 85 LYS A N 1
ATOM 630 C CA . LYS A 1 85 ? -37.588 -23.159 -35.272 1.00 18.04 85 LYS A CA 1
ATOM 631 C C . LYS A 1 85 ? -37.158 -22.274 -34.110 1.00 18.06 85 LYS A C 1
ATOM 632 O O . LYS A 1 85 ? -37.982 -21.546 -33.547 1.00 19.83 85 LYS A O 1
ATOM 638 N N . VAL A 1 86 ? -35.871 -22.332 -33.756 1.00 16.23 86 VAL A N 1
ATOM 639 C CA . VAL A 1 86 ? -35.375 -21.680 -32.547 1.00 18.11 86 VAL A CA 1
ATOM 640 C C . VAL A 1 86 ? -34.044 -20.990 -32.816 1.00 17.40 86 VAL A C 1
ATOM 641 O O . VAL A 1 86 ? -33.312 -21.328 -33.748 1.00 15.39 86 VAL A O 1
ATOM 645 N N . VAL A 1 87 ? -33.735 -20.013 -31.962 1.00 16.69 87 VAL A N 1
ATOM 646 C CA . VAL A 1 87 ? -32.517 -19.215 -32.050 1.00 16.30 87 VAL A CA 1
ATOM 647 C C . VAL A 1 87 ? -31.827 -19.238 -30.693 1.00 17.24 87 VAL A C 1
ATOM 648 O O . VAL A 1 87 ? -32.474 -19.068 -29.652 1.00 19.45 87 VAL A O 1
ATOM 652 N N . LEU A 1 88 ? -30.510 -19.435 -30.703 1.00 15.99 88 LEU A N 1
ATOM 653 C CA . LEU A 1 88 ? -29.684 -19.352 -29.505 1.00 16.11 88 LEU A CA 1
ATOM 654 C C . LEU A 1 88 ? -28.619 -18.292 -29.729 1.00 15.67 88 LEU A C 1
ATOM 655 O O . LEU A 1 88 ? -27.885 -18.349 -30.720 1.00 14.97 88 LEU A O 1
ATOM 660 N N . THR A 1 89 ? -28.557 -17.302 -28.835 1.00 16.26 89 THR A N 1
ATOM 661 C CA . THR A 1 89 ? -27.370 -16.473 -28.711 1.00 13.30 89 THR A CA 1
ATOM 662 C C . THR A 1 89 ? -26.963 -16.438 -27.246 1.00 15.03 89 THR A C 1
ATOM 663 O O . THR A 1 89 ? -27.819 -16.364 -26.360 1.00 16.46 89 THR A O 1
ATOM 667 N N . GLY A 1 90 ? -25.659 -16.520 -26.991 1.00 13.75 90 GLY A N 1
ATOM 668 C CA . GLY A 1 90 ? -25.145 -16.219 -25.664 1.00 15.00 90 GLY A CA 1
ATOM 669 C C . GLY A 1 90 ? -25.400 -17.265 -24.594 1.00 19.69 90 GLY A C 1
ATOM 670 O O . GLY A 1 90 ? -25.266 -18.464 -24.845 1.00 16.93 90 GLY A O 1
ATOM 671 N N . TRP A 1 91 ? -25.741 -16.815 -23.381 1.00 15.63 91 TRP A N 1
ATOM 672 C CA . TRP A 1 91 ? -25.983 -17.697 -22.236 1.00 19.55 91 TRP A CA 1
ATOM 673 C C . TRP A 1 91 ? -24.765 -18.546 -21.889 1.00 17.30 91 TRP A C 1
ATOM 674 O O . TRP A 1 91 ? -24.898 -19.561 -21.198 1.00 19.80 91 TRP A O 1
ATOM 685 N N . ARG A 1 92 ? -23.577 -18.133 -22.333 1.00 17.22 92 ARG A N 1
ATOM 686 C CA . ARG A 1 92 ? -22.294 -18.804 -22.144 1.00 19.64 92 ARG A CA 1
ATOM 687 C C . ARG A 1 92 ? -22.170 -20.038 -23.027 1.00 18.38 92 ARG A C 1
ATOM 688 O O . ARG A 1 92 ? -21.164 -20.751 -22.934 1.00 20.60 92 ARG A O 1
ATOM 696 N N . VAL A 1 93 ? -23.150 -20.309 -23.894 1.00 17.35 93 VAL A N 1
ATOM 697 C CA . VAL A 1 93 ? -22.967 -21.326 -24.924 1.00 17.76 93 VAL A CA 1
ATOM 698 C C . VAL A 1 93 ? -21.789 -20.927 -25.809 1.00 17.73 93 VAL A C 1
ATOM 699 O O . VAL A 1 93 ? -21.553 -19.740 -26.064 1.00 17.11 93 VAL A O 1
ATOM 703 N N . GLY A 1 94 ? -21.014 -21.919 -26.255 1.00 17.42 94 GLY A N 1
ATOM 704 C CA . GLY A 1 94 ? -19.800 -21.641 -26.994 1.00 17.92 94 GLY A CA 1
ATOM 705 C C . GLY A 1 94 ? -18.625 -21.194 -26.149 1.00 19.25 94 GLY A C 1
ATOM 706 O O . GLY A 1 94 ? -17.529 -20.997 -26.695 1.00 17.23 94 GLY A O 1
ATOM 707 N N . GLU A 1 95 ? -18.819 -21.018 -24.838 1.00 18.04 95 GLU A N 1
ATOM 708 C CA . GLU A 1 95 ? -17.733 -20.662 -23.927 1.00 17.32 95 GLU A CA 1
ATOM 709 C C . GLU A 1 95 ? -17.621 -21.712 -22.833 1.00 23.18 95 GLU A C 1
ATOM 710 O O . GLU A 1 95 ? -16.638 -22.460 -22.795 1.00 20.94 95 GLU A O 1
ATOM 716 N N . ALA A 1 96 ? -18.612 -21.789 -21.949 1.00 17.48 96 ALA A N 1
ATOM 717 C CA . ALA A 1 96 ? -18.678 -22.746 -20.861 1.00 22.34 96 ALA A CA 1
ATOM 718 C C . ALA A 1 96 ? -19.436 -24.007 -21.240 1.00 24.70 96 ALA A C 1
ATOM 719 O O . ALA A 1 96 ? -19.417 -24.981 -20.478 1.00 23.25 96 ALA A O 1
ATOM 721 N N . HIS A 1 97 ? -20.095 -24.007 -22.399 1.00 21.59 97 HIS A N 1
ATOM 722 C CA . HIS A 1 97 ? -20.881 -25.133 -22.872 1.00 20.23 97 HIS A CA 1
ATOM 723 C C . HIS A 1 97 ? -20.606 -25.332 -24.350 1.00 19.76 97 HIS A C 1
ATOM 724 O O . HIS A 1 97 ? -20.330 -24.374 -25.073 1.00 19.97 97 HIS A O 1
ATOM 731 N N . TRP A 1 98 ? -20.682 -26.583 -24.796 1.00 16.65 98 TRP A N 1
ATOM 732 C CA . TRP A 1 98 ? -20.564 -26.848 -26.226 1.00 17.58 98 TRP A CA 1
ATOM 733 C C . TRP A 1 98 ? -21.633 -26.084 -27.006 1.00 17.53 98 TRP A C 1
ATOM 734 O O . TRP A 1 98 ? -22.768 -25.917 -26.549 1.00 17.26 98 TRP A O 1
ATOM 745 N N . GLY A 1 99 ? -21.267 -25.626 -28.203 1.00 17.52 99 GLY A N 1
ATOM 746 C CA . GLY A 1 99 ? -22.013 -24.578 -28.862 1.00 15.35 99 GLY A CA 1
ATOM 747 C C . GLY A 1 99 ? -22.457 -24.929 -30.274 1.00 14.07 99 GLY A C 1
ATOM 748 O O . GLY A 1 99 ? -22.654 -26.099 -30.632 1.00 18.18 99 GLY A O 1
ATOM 749 N N . GLY A 1 100 ? -22.611 -23.870 -31.082 1.00 14.91 100 GLY A N 1
ATOM 750 C CA . GLY A 1 100 ? -23.307 -23.956 -32.351 1.00 15.97 100 GLY A CA 1
ATOM 751 C C . GLY A 1 100 ? -22.506 -24.486 -33.524 1.00 15.43 100 GLY A C 1
ATOM 752 O O . GLY A 1 100 ? -23.084 -24.660 -34.602 1.00 14.65 100 GLY A O 1
ATOM 753 N N . TYR A 1 101 ? -21.203 -24.734 -33.361 1.00 14.21 101 TYR A N 1
ATOM 754 C CA . TYR A 1 101 ? -20.381 -25.237 -34.466 1.00 14.18 101 TYR A CA 1
ATOM 755 C C . TYR A 1 101 ? -20.525 -26.757 -34.563 1.00 13.50 101 TYR A C 1
ATOM 756 O O . TYR A 1 101 ? -19.579 -27.533 -34.415 1.00 16.61 101 TYR A O 1
ATOM 765 N N . SER A 1 102 ? -21.755 -27.170 -34.829 1.00 14.48 102 SER A N 1
ATOM 766 C CA . SER A 1 102 ? -22.112 -28.575 -34.783 1.00 15.63 102 SER A CA 1
ATOM 767 C C . SER A 1 102 ? -23.447 -28.746 -35.480 1.00 17.26 102 SER A C 1
ATOM 768 O O . SER A 1 102 ? -24.284 -27.849 -35.454 1.00 14.84 102 SER A O 1
ATOM 771 N N . GLN A 1 103 ? -23.648 -29.913 -36.093 1.00 14.36 103 GLN A N 1
ATOM 772 C CA . GLN A 1 103 ? -24.964 -30.179 -36.651 1.00 15.00 103 GLN A CA 1
ATOM 773 C C . GLN A 1 103 ? -26.015 -30.361 -35.563 1.00 14.86 103 GLN A C 1
ATOM 774 O O . GLN A 1 103 ? -27.209 -30.220 -35.841 1.00 17.14 103 GLN A O 1
ATOM 780 N N . LYS A 1 104 ? -25.607 -30.669 -34.336 1.00 14.51 104 LYS A N 1
ATOM 781 C CA . LYS A 1 104 ? -26.552 -30.869 -33.249 1.00 14.57 104 LYS A CA 1
ATOM 782 C C . LYS A 1 104 ? -26.002 -30.212 -31.994 1.00 15.06 104 LYS A C 1
ATOM 783 O O . LYS A 1 104 ? -24.793 -30.252 -31.745 1.00 16.70 104 LYS A O 1
ATOM 789 N N . ALA A 1 105 ? -26.889 -29.584 -31.221 1.00 16.39 105 ALA A N 1
ATOM 790 C CA . ALA A 1 105 ? -26.503 -28.967 -29.960 1.00 14.68 105 ALA A CA 1
ATOM 791 C C . ALA A 1 105 ? -27.591 -29.195 -28.921 1.00 19.40 105 ALA A C 1
ATOM 792 O O . ALA A 1 105 ? -28.787 -29.126 -29.227 1.00 16.71 105 ALA A O 1
ATOM 794 N N . ASN A 1 106 ? -27.159 -29.476 -27.695 1.00 19.70 106 ASN A N 1
ATOM 795 C CA . ASN A 1 106 ? -28.039 -29.627 -26.548 1.00 21.26 106 ASN A CA 1
ATOM 796 C C . ASN A 1 106 ? -27.937 -28.376 -25.687 1.00 20.95 106 ASN A C 1
ATOM 797 O O . ASN A 1 106 ? -26.837 -27.879 -25.436 1.00 23.40 106 ASN A O 1
ATOM 802 N N . VAL A 1 107 ? -29.085 -27.866 -25.241 1.00 18.10 107 VAL A N 1
ATOM 803 C CA . VAL A 1 107 ? -29.137 -26.614 -24.491 1.00 18.66 107 VAL A CA 1
ATOM 804 C C . VAL A 1 107 ? -30.274 -26.669 -23.483 1.00 21.38 107 VAL A C 1
ATOM 805 O O . VAL A 1 107 ? -31.216 -27.449 -23.622 1.00 22.15 107 VAL A O 1
ATOM 809 N N . ARG A 1 108 ? -30.185 -25.808 -22.464 1.00 19.83 108 ARG A N 1
ATOM 810 C CA . ARG A 1 108 ? -31.322 -25.555 -21.588 1.00 21.97 108 ARG A CA 1
ATOM 811 C C . ARG A 1 108 ? -32.426 -24.841 -22.357 1.00 20.76 108 ARG A C 1
ATOM 812 O O . ARG A 1 108 ? -32.158 -23.967 -23.187 1.00 20.69 108 ARG A O 1
ATOM 820 N N . ALA A 1 109 ? -33.679 -25.201 -22.073 1.00 18.95 109 ALA A N 1
ATOM 821 C CA . ALA A 1 109 ? -34.775 -24.525 -22.759 1.00 18.05 109 ALA A CA 1
ATOM 822 C C . ALA A 1 109 ? -34.794 -23.035 -22.439 1.00 20.42 109 ALA A C 1
ATOM 823 O O . ALA A 1 109 ? -35.171 -22.229 -23.293 1.00 19.67 109 ALA A O 1
ATOM 825 N N . ASP A 1 110 ? -34.365 -22.656 -21.229 1.00 21.83 110 ASP A N 1
ATOM 826 C CA . ASP A 1 110 ? -34.264 -21.247 -20.847 1.00 20.75 110 ASP A CA 1
ATOM 827 C C . ASP A 1 110 ? -33.437 -20.427 -21.821 1.00 19.91 110 ASP A C 1
ATOM 828 O O . ASP A 1 110 ? -33.595 -19.206 -21.877 1.00 22.76 110 ASP A O 1
ATOM 833 N N . TRP A 1 111 ? -32.542 -21.062 -22.566 1.00 21.23 111 TRP A N 1
ATOM 834 C CA . TRP A 1 111 ? -31.571 -20.343 -23.372 1.00 19.49 111 TRP A CA 1
ATOM 835 C C . TRP A 1 111 ? -32.078 -20.005 -24.763 1.00 20.26 111 TRP A C 1
ATOM 836 O O . TRP A 1 111 ? -31.455 -19.190 -25.444 1.00 18.44 111 TRP A O 1
ATOM 847 N N . LEU A 1 112 ? -33.172 -20.614 -25.201 1.00 19.00 112 LEU A N 1
ATOM 848 C CA . LEU A 1 112 ? -33.658 -20.436 -26.559 1.00 17.44 112 LEU A CA 1
ATOM 849 C C . LEU A 1 112 ? -34.641 -19.272 -26.645 1.00 18.21 112 LEU A C 1
ATOM 850 O O . LEU A 1 112 ? -35.169 -18.793 -25.638 1.00 18.15 112 LEU A O 1
ATOM 855 N N . VAL A 1 113 ? -34.862 -18.807 -27.870 1.00 16.63 113 VAL A N 1
ATOM 856 C CA . VAL A 1 113 ? -36.034 -17.997 -28.188 1.00 16.68 113 VAL A CA 1
ATOM 857 C C . VAL A 1 113 ? -36.644 -18.584 -29.453 1.00 20.44 113 VAL A C 1
ATOM 858 O O . VAL A 1 113 ? -35.923 -19.143 -30.291 1.00 19.73 113 VAL A O 1
ATOM 862 N N . PRO A 1 114 ? -37.956 -18.497 -29.631 1.00 21.24 114 PRO A N 1
ATOM 863 C CA . PRO A 1 114 ? -38.543 -18.904 -30.910 1.00 20.30 114 PRO A CA 1
ATOM 864 C C . PRO A 1 114 ? -38.082 -17.981 -32.029 1.00 21.46 114 PRO A C 1
ATOM 865 O O . PRO A 1 114 ? -37.928 -16.769 -31.842 1.00 21.08 114 PRO A O 1
ATOM 869 N N . LEU A 1 115 ? -37.844 -18.572 -33.195 1.00 18.82 115 LEU A N 1
ATOM 870 C CA . LEU A 1 115 ? -37.500 -17.804 -34.386 1.00 18.63 115 LEU A CA 1
ATOM 871 C C . LEU A 1 115 ? -38.597 -16.796 -34.7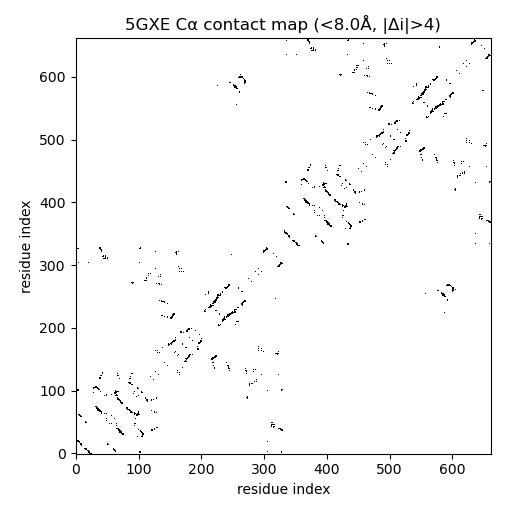08 1.00 18.34 115 LEU A C 1
ATOM 872 O O . LEU A 1 115 ? -39.761 -17.193 -34.883 1.00 19.73 115 LEU A O 1
ATOM 877 N N . PRO A 1 116 ? -38.282 -15.501 -34.796 1.00 20.73 116 PRO A N 1
ATOM 878 C CA . PRO A 1 116 ? -39.298 -14.509 -35.170 1.00 19.95 116 PRO A CA 1
ATOM 879 C C . PRO A 1 116 ? -39.891 -14.787 -36.543 1.00 21.99 116 PRO A C 1
ATOM 880 O O . PRO A 1 116 ? -39.226 -15.299 -37.446 1.00 20.70 116 PRO A O 1
ATOM 884 N N . GLU A 1 117 ? -41.165 -14.427 -36.695 1.00 21.37 117 GLU A N 1
ATOM 885 C CA . GLU A 1 117 ? -41.858 -14.647 -37.961 1.00 22.60 117 GLU A CA 1
ATOM 886 C C . GLU A 1 117 ? -41.128 -14.004 -39.137 1.00 26.38 117 GLU A C 1
ATOM 887 O O . GLU A 1 117 ? -41.139 -14.556 -40.246 1.00 27.10 117 GLU A O 1
ATOM 893 N N . GLY A 1 118 ? -40.476 -12.862 -38.915 1.00 23.51 118 GLY A N 1
ATOM 894 C CA . GLY A 1 118 ? -39.837 -12.102 -39.973 1.00 24.02 118 GLY A CA 1
ATOM 895 C C . GLY A 1 118 ? -38.413 -12.479 -40.326 1.00 21.55 118 GLY A C 1
ATOM 896 O O . GLY A 1 118 ? -37.776 -11.773 -41.117 1.00 24.93 118 GLY A O 1
ATOM 897 N N . LEU A 1 119 ? -37.890 -13.569 -39.772 1.00 21.26 119 LEU A N 1
ATOM 898 C CA . LEU A 1 119 ? -36.536 -14.031 -40.041 1.00 18.57 119 LEU A CA 1
ATOM 899 C C . LEU A 1 119 ? -36.573 -15.518 -40.343 1.00 16.59 119 LEU A C 1
ATOM 900 O O . LEU A 1 119 ? -37.354 -16.247 -39.730 1.00 19.31 119 LEU A O 1
ATOM 905 N N . ASP A 1 120 ? -35.730 -15.978 -41.268 1.00 17.58 120 ASP A N 1
ATOM 906 C CA . ASP A 1 120 ? -35.477 -17.413 -41.330 1.00 16.45 120 ASP A CA 1
ATOM 907 C C . ASP A 1 120 ? -34.217 -17.729 -40.520 1.00 17.07 120 ASP A C 1
ATOM 908 O O . ASP A 1 120 ? -33.556 -16.836 -39.988 1.00 17.59 120 ASP A O 1
ATOM 913 N N . THR A 1 121 ? -33.902 -19.028 -40.376 1.00 17.97 121 THR A N 1
ATOM 914 C CA . THR A 1 121 ? -32.772 -19.383 -39.516 1.00 15.10 121 THR A CA 1
ATOM 915 C C . THR A 1 121 ? -31.452 -18.878 -40.088 1.00 16.94 121 THR A C 1
ATOM 916 O O . THR A 1 121 ? -30.524 -18.570 -39.329 1.00 15.59 121 THR A O 1
ATOM 920 N N . ARG A 1 122 ? -31.360 -18.751 -41.414 1.00 17.01 122 ARG A N 1
ATOM 921 C CA . ARG A 1 122 ? -30.165 -18.174 -42.020 1.00 16.46 122 ARG A CA 1
ATOM 922 C C . ARG A 1 122 ? -30.025 -16.698 -41.647 1.00 17.33 122 A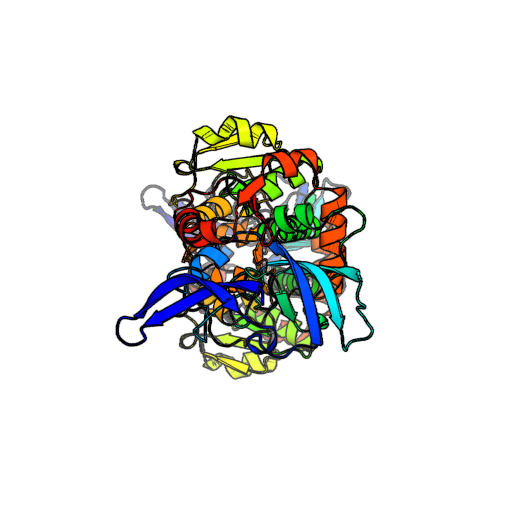RG A C 1
ATOM 923 O O . ARG A 1 122 ? -28.963 -16.254 -41.196 1.00 16.07 122 ARG A O 1
ATOM 931 N N . GLN A 1 123 ? -31.103 -15.936 -41.798 1.00 14.05 123 GLN A N 1
ATOM 932 C CA . GLN A 1 123 ? -31.063 -14.518 -41.448 1.00 15.32 123 GLN A CA 1
ATOM 933 C C . GLN A 1 123 ? -30.804 -14.314 -39.959 1.00 15.90 123 GLN A C 1
ATOM 934 O O . GLN A 1 123 ? -30.103 -13.374 -39.575 1.00 14.44 123 GLN A O 1
ATOM 940 N N . ALA A 1 124 ? -31.349 -15.190 -39.106 1.00 15.67 124 ALA A N 1
ATOM 941 C CA . ALA A 1 124 ? -31.129 -15.045 -37.666 1.00 14.89 124 ALA A CA 1
ATOM 942 C C . ALA A 1 124 ? -29.644 -15.119 -37.324 1.00 16.47 124 ALA A C 1
ATOM 943 O O . ALA A 1 124 ? -29.167 -14.420 -36.421 1.00 15.17 124 ALA A O 1
ATOM 945 N N . MET A 1 125 ? -28.893 -15.956 -38.040 1.00 14.56 125 MET A N 1
ATOM 946 C CA . MET A 1 125 ? -27.463 -16.041 -37.787 1.00 14.67 125 MET A CA 1
ATOM 947 C C . MET A 1 125 ? -26.663 -14.981 -38.533 1.00 15.77 125 MET A C 1
ATOM 948 O O . MET A 1 125 ? -25.596 -14.577 -38.055 1.00 14.16 125 MET A O 1
ATOM 953 N N . ALA A 1 126 ? -27.149 -14.510 -39.684 1.00 14.06 126 ALA A N 1
ATOM 954 C CA . ALA A 1 126 ? -26.552 -13.326 -40.290 1.00 15.04 126 ALA A CA 1
ATOM 955 C C . ALA A 1 126 ? -26.576 -12.160 -39.314 1.00 14.20 126 ALA A C 1
ATOM 956 O O . ALA A 1 126 ? -25.639 -11.357 -39.263 1.00 14.71 126 ALA A O 1
ATOM 958 N N . VAL A 1 127 ? -27.643 -12.059 -38.527 1.00 14.98 127 VAL A N 1
ATOM 959 C CA . VAL A 1 127 ? -27.682 -11.073 -37.448 1.00 12.98 127 VAL A CA 1
ATOM 960 C C . VAL A 1 127 ? -26.698 -11.472 -36.351 1.00 14.14 127 VAL A C 1
ATOM 961 O O . VAL A 1 127 ? -25.718 -10.769 -36.083 1.00 14.83 127 VAL A O 1
ATOM 965 N N . GLY A 1 128 ? -26.927 -12.631 -35.732 1.00 13.58 128 GLY A N 1
ATOM 966 C CA . GLY A 1 128 ? -26.002 -13.180 -34.756 1.00 11.56 128 GLY A CA 1
ATOM 967 C C . GLY A 1 128 ? -25.963 -12.372 -33.469 1.00 15.42 128 GLY A C 1
ATOM 968 O O . GLY A 1 128 ? -26.675 -11.384 -33.288 1.00 15.12 128 GLY A O 1
ATOM 969 N N . THR A 1 129 ? -25.099 -12.819 -32.551 1.00 11.54 129 THR A N 1
ATOM 970 C CA . THR A 1 129 ? -24.827 -12.013 -31.358 1.00 13.67 129 THR A CA 1
ATOM 971 C C . THR A 1 129 ? -24.418 -10.588 -31.726 1.00 14.42 129 THR A C 1
ATOM 972 O O . THR A 1 129 ? -24.838 -9.624 -31.072 1.00 14.59 129 THR A O 1
ATOM 976 N N . ALA A 1 130 ? -23.622 -10.432 -32.788 1.00 13.67 130 ALA A N 1
ATOM 977 C CA . ALA A 1 130 ? -23.182 -9.098 -33.207 1.00 13.37 130 ALA A CA 1
ATOM 978 C C . ALA A 1 130 ? -24.365 -8.182 -33.495 1.00 14.98 130 ALA A C 1
ATOM 979 O O . ALA A 1 130 ? -24.443 -7.053 -32.973 1.00 13.52 130 ALA A O 1
ATOM 981 N N . GLY A 1 131 ? -25.277 -8.636 -34.356 1.00 14.37 131 GLY A N 1
ATOM 982 C CA . GLY A 1 131 ? -26.399 -7.806 -34.752 1.00 12.04 131 GLY A CA 1
ATOM 983 C C . GLY A 1 131 ? -27.437 -7.669 -33.665 1.00 14.03 131 GLY A C 1
ATOM 984 O O . GLY A 1 131 ? -28.071 -6.617 -33.538 1.00 12.98 131 GLY A O 1
ATOM 985 N N . PHE A 1 132 ? -27.637 -8.727 -32.883 1.00 14.26 132 PHE A N 1
ATOM 986 C CA . PHE A 1 132 ? -28.503 -8.644 -31.716 1.00 15.18 132 PHE A CA 1
ATOM 987 C C . PHE A 1 132 ? -27.997 -7.578 -30.749 1.00 14.14 132 PHE A C 1
ATOM 988 O O . PHE A 1 132 ? -28.785 -6.808 -30.184 1.00 13.31 132 PHE A O 1
ATOM 996 N N . THR A 1 133 ? -26.679 -7.505 -30.564 1.00 13.93 133 THR A N 1
ATOM 997 C CA . THR A 1 133 ? -26.118 -6.527 -29.633 1.00 11.91 133 THR A CA 1
ATOM 998 C C . THR A 1 133 ? -26.185 -5.122 -30.213 1.00 14.75 133 THR A C 1
ATOM 999 O O . THR A 1 133 ? -26.417 -4.150 -29.483 1.00 14.56 133 THR A O 1
ATOM 1003 N N . ALA A 1 134 ? -25.994 -4.994 -31.526 1.00 11.86 134 ALA A N 1
ATOM 1004 C CA . ALA A 1 134 ? -26.221 -3.705 -32.178 1.00 14.37 134 ALA A CA 1
ATOM 1005 C C . ALA A 1 134 ? -27.631 -3.186 -31.895 1.00 12.16 134 ALA A C 1
ATOM 1006 O O . ALA A 1 134 ? -27.822 -1.998 -31.596 1.00 14.02 134 ALA A O 1
ATOM 1008 N N . MET A 1 135 ? -28.630 -4.069 -31.953 1.00 13.15 135 MET A N 1
ATOM 1009 C CA . MET A 1 135 ? -29.997 -3.657 -31.647 1.00 15.00 135 MET A CA 1
ATOM 1010 C C . MET A 1 135 ? -30.136 -3.242 -30.182 1.00 14.94 135 MET A C 1
ATOM 1011 O O . MET A 1 135 ? -30.761 -2.222 -29.880 1.00 15.41 135 MET A O 1
ATOM 1016 N N . LEU A 1 136 ? -29.581 -4.038 -29.256 1.00 14.55 136 LEU A N 1
ATOM 1017 C CA . LEU A 1 136 ? -29.598 -3.644 -27.846 1.00 14.27 136 LEU A CA 1
ATOM 1018 C C . LEU A 1 136 ? -28.978 -2.270 -27.648 1.00 15.45 136 LEU A C 1
ATOM 1019 O O . LEU A 1 136 ? -29.467 -1.473 -26.839 1.00 15.23 136 LEU A O 1
ATOM 1024 N N . ALA A 1 137 ? -27.887 -1.985 -28.366 1.00 14.65 137 ALA A N 1
ATOM 1025 C CA . ALA A 1 137 ? -27.219 -0.693 -28.230 1.00 12.23 137 ALA A CA 1
ATOM 1026 C C . ALA A 1 137 ? -28.112 0.443 -28.714 1.00 14.24 137 ALA A C 1
ATOM 1027 O O . ALA A 1 137 ? -28.236 1.476 -28.038 1.00 12.70 137 ALA A O 1
ATOM 1029 N N . VAL A 1 138 ? -28.740 0.263 -29.881 1.00 14.90 138 VAL A N 1
ATOM 1030 C CA . VAL A 1 138 ? -29.683 1.254 -30.401 1.00 14.83 138 VAL A CA 1
ATOM 1031 C C . VAL A 1 138 ? -30.820 1.483 -29.412 1.00 15.17 138 VAL A C 1
ATOM 1032 O O . VAL A 1 138 ? -31.206 2.631 -29.131 1.00 16.19 138 VAL A O 1
ATOM 1036 N N . MET A 1 139 ? -31.367 0.393 -28.869 1.00 15.78 139 MET A N 1
ATOM 1037 C CA . MET A 1 139 ? -32.438 0.493 -27.881 1.00 16.20 139 MET A CA 1
ATOM 1038 C C . MET A 1 139 ? -31.995 1.290 -26.664 1.00 14.80 139 MET A C 1
ATOM 1039 O O . MET A 1 139 ? -32.756 2.113 -26.148 1.00 14.20 139 MET A O 1
ATOM 1044 N N . ALA A 1 140 ? -30.767 1.059 -26.190 1.00 14.99 140 ALA A N 1
ATOM 1045 C CA . ALA A 1 140 ? -30.264 1.825 -25.052 1.00 13.48 140 ALA A CA 1
ATOM 1046 C C . ALA A 1 140 ? -30.159 3.304 -25.392 1.00 15.24 140 ALA A C 1
ATOM 1047 O O . ALA A 1 140 ? -30.466 4.166 -24.557 1.00 14.80 140 ALA A O 1
ATOM 1049 N N . LEU A 1 141 ? -29.705 3.623 -26.605 1.00 13.07 141 LEU A N 1
ATOM 1050 C CA . LEU A 1 141 ? -29.618 5.029 -26.987 1.00 13.85 141 LEU A CA 1
ATOM 1051 C C . LEU A 1 141 ? -31.001 5.669 -27.027 1.00 16.46 141 LEU A C 1
ATOM 1052 O O . LEU A 1 141 ? -31.193 6.783 -26.524 1.00 15.24 141 LEU A O 1
ATOM 1057 N N . GLU A 1 142 ? -31.975 4.977 -27.625 1.00 15.92 142 GLU A N 1
ATOM 1058 C CA . GLU A 1 142 ? -33.347 5.479 -27.660 1.00 15.66 142 GLU A CA 1
ATOM 1059 C C . GLU A 1 142 ? -33.916 5.657 -26.258 1.00 16.39 142 GLU A C 1
ATOM 1060 O O . GLU A 1 142 ? -34.655 6.615 -25.998 1.00 18.55 142 GLU A O 1
ATOM 1066 N N . ASP A 1 143 ? -33.622 4.716 -25.353 1.00 14.78 143 ASP A N 1
ATOM 1067 C CA . ASP A 1 143 ? -34.100 4.826 -23.979 1.00 13.63 143 ASP A CA 1
ATOM 1068 C C . ASP A 1 143 ? -33.498 6.015 -23.254 1.00 16.74 143 ASP A C 1
ATOM 1069 O O . ASP A 1 143 ? -33.997 6.406 -22.191 1.00 18.89 143 ASP A O 1
ATOM 1074 N N . HIS A 1 144 ? -32.422 6.581 -23.790 1.00 15.18 144 HIS A N 1
ATOM 1075 C CA . HIS A 1 144 ? -31.828 7.786 -23.232 1.00 14.70 144 HIS A CA 1
ATOM 1076 C C . HIS A 1 144 ? -32.103 9.003 -24.102 1.00 17.51 144 HIS A C 1
ATOM 1077 O O . HIS A 1 144 ? -31.401 10.011 -23.994 1.00 20.52 144 HIS A O 1
ATOM 1084 N N . GLY A 1 145 ? -33.128 8.928 -24.943 1.00 14.46 145 GLY A N 1
ATOM 1085 C CA . GLY A 1 145 ? -33.648 10.096 -25.632 1.00 14.41 145 GLY A CA 1
ATOM 1086 C C . GLY A 1 145 ? -33.153 10.339 -27.041 1.00 18.98 145 GLY A C 1
ATOM 1087 O O . GLY A 1 145 ? -33.497 11.379 -27.621 1.00 17.85 145 GLY A O 1
ATOM 1088 N N . LEU A 1 146 ? -32.359 9.433 -27.609 1.00 14.93 146 LEU A N 1
ATOM 1089 C CA . LEU A 1 146 ? -31.941 9.580 -29.000 1.00 17.53 146 LEU A CA 1
ATOM 1090 C C . LEU A 1 146 ? -33.162 9.545 -29.911 1.00 18.22 146 LEU A C 1
ATOM 1091 O O . LEU A 1 146 ? -34.013 8.662 -29.787 1.00 15.43 146 LEU A O 1
ATOM 1096 N N . THR A 1 147 ? -33.279 10.541 -30.783 1.00 17.73 147 THR A N 1
ATOM 1097 C CA . THR A 1 147 ? -34.286 10.596 -31.832 1.00 17.17 147 THR A CA 1
ATOM 1098 C C . THR A 1 147 ? -33.633 11.191 -33.071 1.00 17.74 147 THR A C 1
ATOM 1099 O O . THR A 1 147 ? -32.635 11.913 -32.964 1.00 16.77 147 THR A O 1
ATOM 1103 N N . PRO A 1 148 ? -34.166 10.906 -34.259 1.00 16.90 148 PRO A N 1
ATOM 1104 C CA . PRO A 1 148 ? -33.559 11.442 -35.483 1.00 15.94 148 PRO A CA 1
ATOM 1105 C C . PRO A 1 148 ? -33.656 12.956 -35.532 1.00 16.52 148 PRO A C 1
ATOM 1106 O O . PRO A 1 148 ? -34.540 13.571 -34.932 1.00 19.53 148 PRO A O 1
ATOM 1110 N N . GLY A 1 149 ? -32.729 13.547 -36.278 1.00 17.28 149 GLY A N 1
ATOM 1111 C CA . GLY A 1 149 ? -32.750 14.977 -36.523 1.00 19.49 149 GLY A CA 1
ATOM 1112 C C . GLY A 1 149 ? -31.930 15.824 -35.581 1.00 22.31 149 GLY A C 1
ATOM 1113 O O . GLY A 1 149 ? -32.100 17.051 -35.576 1.00 21.75 149 GLY A O 1
ATOM 1114 N N . HIS A 1 150 ? -31.049 15.223 -34.780 1.00 18.64 150 HIS A N 1
ATOM 1115 C CA . HIS A 1 150 ? -30.302 15.967 -33.772 1.00 19.27 150 HIS A CA 1
ATOM 1116 C C . HIS A 1 150 ? -28.806 15.706 -33.882 1.00 16.78 150 HIS A C 1
ATOM 1117 O O . HIS A 1 150 ? -28.066 15.866 -32.905 1.00 20.02 150 HIS A O 1
ATOM 1124 N N . GLY A 1 151 ? -28.347 15.334 -35.067 1.00 17.11 151 GLY A N 1
ATOM 1125 C CA . GLY A 1 151 ? -26.936 15.186 -35.316 1.00 18.42 151 GLY A CA 1
ATOM 1126 C C . GLY A 1 151 ? -26.573 13.758 -35.656 1.00 17.91 151 GLY A C 1
ATOM 1127 O O . GLY A 1 151 ? -27.360 12.827 -35.467 1.00 18.47 151 GLY A O 1
ATOM 1128 N N . PRO A 1 152 ? -25.356 13.570 -36.154 1.00 16.07 152 PRO A N 1
ATOM 1129 C CA . PRO A 1 152 ? -24.920 12.238 -36.590 1.00 14.58 152 PRO A CA 1
ATOM 1130 C C . PRO A 1 152 ? -24.720 11.280 -35.427 1.00 15.10 152 PRO A C 1
ATOM 1131 O O . PRO A 1 152 ? -24.335 11.670 -34.324 1.00 14.66 152 PRO A O 1
ATOM 1135 N N . VAL A 1 153 ? -24.962 9.995 -35.701 1.00 13.97 153 VAL A N 1
ATOM 1136 C CA . VAL A 1 153 ? -24.686 8.925 -34.748 1.00 12.80 153 VAL A CA 1
ATOM 1137 C C . VAL A 1 153 ? -23.435 8.198 -35.214 1.00 14.91 153 VAL A C 1
ATOM 1138 O O . VAL A 1 153 ? -23.351 7.774 -36.371 1.00 16.95 153 VAL A O 1
ATOM 1142 N N . LEU A 1 154 ? -22.458 8.066 -34.323 1.00 14.30 154 LEU A N 1
ATOM 1143 C CA . LEU A 1 154 ? -21.175 7.466 -34.651 1.00 13.65 154 LEU A CA 1
ATOM 1144 C C . LEU A 1 154 ? -21.245 5.955 -34.465 1.00 12.00 154 LEU A C 1
ATOM 1145 O O . LEU A 1 154 ? -21.736 5.481 -33.438 1.00 14.23 154 LEU A O 1
ATOM 1150 N N . VAL A 1 155 ? -20.731 5.208 -35.442 1.00 14.94 155 VAL A N 1
ATOM 1151 C CA . VAL A 1 155 ? -20.617 3.750 -35.360 1.00 12.80 155 VAL A CA 1
ATOM 1152 C C . VAL A 1 155 ? -19.154 3.393 -35.578 1.00 15.74 155 VAL A C 1
ATOM 1153 O O . VAL A 1 155 ? -18.605 3.656 -36.654 1.00 17.11 155 VAL A O 1
ATOM 1157 N N . THR A 1 156 ? -18.517 2.815 -34.561 1.00 14.27 156 THR A N 1
ATOM 1158 C CA . THR A 1 156 ? -17.092 2.528 -34.661 1.00 16.11 156 THR A CA 1
ATOM 1159 C C . THR A 1 156 ? -16.867 1.089 -35.128 1.00 15.77 156 THR A C 1
ATOM 1160 O O . THR A 1 156 ? -17.695 0.201 -34.894 1.00 16.29 156 THR A O 1
ATOM 1164 N N . GLY A 1 157 ? -15.738 0.871 -35.805 1.00 13.95 157 GLY A N 1
ATOM 1165 C CA . GLY A 1 157 ? -15.450 -0.455 -36.335 1.00 16.34 157 GLY A CA 1
ATOM 1166 C C . GLY A 1 157 ? -16.523 -0.904 -37.307 1.00 17.15 157 GLY A C 1
ATOM 1167 O O . GLY A 1 157 ? -16.984 -2.049 -37.269 1.00 14.98 157 GLY A O 1
ATOM 1168 N N . ALA A 1 158 ? -16.905 0.006 -38.203 1.00 14.81 158 ALA A N 1
ATOM 1169 C CA . ALA A 1 158 ? -18.172 -0.105 -38.912 1.00 13.75 158 ALA A CA 1
ATOM 1170 C C . ALA A 1 158 ? -18.181 -1.237 -39.926 1.00 16.12 158 ALA A C 1
ATOM 1171 O O . ALA A 1 158 ? -19.254 -1.747 -40.255 1.00 15.36 158 ALA A O 1
ATOM 1173 N N . ALA A 1 159 ? -17.018 -1.624 -40.448 1.00 16.58 159 ALA A N 1
ATOM 1174 C CA . ALA A 1 159 ? -16.984 -2.647 -41.482 1.00 16.71 159 ALA A CA 1
ATOM 1175 C C . ALA A 1 159 ? -17.134 -4.052 -40.918 1.00 14.25 159 ALA A C 1
ATOM 1176 O O . ALA A 1 159 ? -17.347 -4.989 -41.695 1.00 17.10 159 ALA A O 1
ATOM 1178 N N . GLY A 1 160 ? -17.022 -4.207 -39.599 1.00 14.96 160 GLY A N 1
ATOM 1179 C CA . GLY A 1 160 ? -17.199 -5.485 -38.940 1.00 14.88 160 GLY A CA 1
ATOM 1180 C C . GLY A 1 160 ? -18.661 -5.808 -38.699 1.00 15.19 160 GLY A C 1
ATOM 1181 O O . GLY A 1 160 ? -19.566 -5.228 -39.301 1.00 16.16 160 GLY A O 1
ATOM 1182 N N . GLY A 1 161 ? -18.888 -6.746 -37.781 1.00 13.86 161 GLY A N 1
ATOM 1183 C CA . GLY A 1 161 ? -20.215 -7.307 -37.573 1.00 16.92 161 GLY A CA 1
ATOM 1184 C C . GLY A 1 161 ? -21.173 -6.381 -36.852 1.00 14.87 161 GLY A C 1
ATOM 1185 O O . GLY A 1 161 ? -22.227 -6.028 -37.391 1.00 13.27 161 GLY A O 1
ATOM 1186 N N . VAL A 1 162 ? -20.838 -6.028 -35.605 1.00 14.34 162 VAL A N 1
ATOM 1187 C CA . VAL A 1 162 ? -21.641 -5.063 -34.853 1.00 12.34 162 VAL A CA 1
ATOM 1188 C C . VAL A 1 162 ? -21.809 -3.787 -35.660 1.00 13.44 162 VAL A C 1
ATOM 1189 O O . VAL A 1 162 ? -22.912 -3.242 -35.782 1.00 13.07 162 VAL A O 1
ATOM 1193 N N . GLY A 1 163 ? -20.702 -3.306 -36.220 1.00 13.15 163 GLY A N 1
ATOM 1194 C CA . GLY A 1 163 ? -20.717 -2.041 -36.932 1.00 13.69 163 GLY A CA 1
ATOM 1195 C C . GLY A 1 163 ? -21.597 -2.068 -38.163 1.00 14.84 163 GLY A C 1
ATOM 1196 O O . GLY A 1 163 ? -22.330 -1.118 -38.425 1.00 15.29 163 GLY A O 1
ATOM 1197 N N . SER A 1 164 ? -21.532 -3.159 -38.939 1.00 14.60 164 SER A N 1
ATOM 1198 C CA . SER A 1 164 ? -22.352 -3.250 -40.141 1.00 15.93 164 SER A CA 1
ATOM 1199 C C . SER A 1 164 ? -23.827 -3.240 -39.789 1.00 14.99 164 SER A C 1
ATOM 1200 O O . SER A 1 164 ? -24.624 -2.554 -40.436 1.00 14.27 164 SER A O 1
ATOM 1203 N N . VAL A 1 165 ? -24.218 -4.015 -38.777 1.00 14.39 165 VAL A N 1
ATOM 1204 C CA . VAL A 1 165 ? -25.635 -4.098 -38.444 1.00 14.98 165 VAL A CA 1
ATOM 1205 C C . VAL A 1 165 ? -26.113 -2.792 -37.818 1.00 14.23 165 VAL A C 1
ATOM 1206 O O . VAL A 1 165 ? -27.197 -2.290 -38.149 1.00 12.63 165 VAL A O 1
ATOM 1210 N N . ALA A 1 166 ? -25.308 -2.209 -36.925 1.00 15.10 166 ALA A N 1
ATOM 1211 C CA . ALA A 1 166 ? -25.673 -0.917 -36.343 1.00 12.72 166 ALA A CA 1
ATOM 1212 C C . ALA A 1 166 ? -25.856 0.146 -37.417 1.00 17.06 166 ALA A C 1
ATOM 1213 O O . ALA A 1 166 ? -26.806 0.937 -37.360 1.00 13.63 166 ALA A O 1
ATOM 1215 N N . THR A 1 167 ? -24.948 0.186 -38.399 1.00 15.45 167 THR A N 1
ATOM 1216 C CA . THR A 1 167 ? -25.075 1.144 -39.496 1.00 14.78 167 THR A CA 1
ATOM 1217 C C . THR A 1 167 ? -26.406 0.971 -40.219 1.00 15.40 167 THR A C 1
ATOM 1218 O O . THR A 1 167 ? -27.127 1.950 -40.469 1.00 16.18 167 THR A O 1
ATOM 1222 N N . ALA A 1 168 ? -26.757 -0.278 -40.549 1.00 16.14 168 ALA A N 1
ATOM 1223 C CA . ALA A 1 168 ? -27.963 -0.520 -41.331 1.00 16.48 168 ALA A CA 1
ATOM 1224 C C . ALA A 1 168 ? -29.213 -0.203 -40.528 1.00 14.65 168 ALA A C 1
ATOM 1225 O O . ALA A 1 168 ? -30.179 0.347 -41.072 1.00 15.29 168 ALA A O 1
ATOM 1227 N N . ILE A 1 169 ? -29.222 -0.552 -39.241 1.00 13.62 169 ILE A N 1
ATOM 1228 C CA . ILE A 1 169 ? -30.382 -0.257 -38.409 1.00 15.36 169 ILE A CA 1
ATOM 1229 C C . ILE A 1 169 ? -30.539 1.244 -38.251 1.00 14.59 169 ILE A C 1
ATOM 1230 O O . ILE A 1 169 ? -31.614 1.802 -38.488 1.00 15.33 169 ILE A O 1
ATOM 1235 N N . LEU A 1 170 ? -29.465 1.916 -37.849 1.00 13.53 170 LEU A N 1
ATOM 1236 C CA . LEU A 1 170 ? -29.562 3.347 -37.585 1.00 15.44 170 LEU A CA 1
ATOM 1237 C C . LEU A 1 170 ? -29.969 4.112 -38.835 1.00 17.20 170 LEU A C 1
ATOM 1238 O O . LEU A 1 170 ? -30.784 5.038 -38.762 1.00 16.52 170 LEU A O 1
ATOM 1243 N N . ALA A 1 171 ? -29.433 3.721 -39.995 1.00 16.86 171 ALA A N 1
ATOM 1244 C CA . ALA A 1 171 ? -29.803 4.391 -41.237 1.00 17.55 171 ALA A CA 1
ATOM 1245 C C . ALA A 1 171 ? -31.270 4.158 -41.567 1.00 18.46 171 ALA A C 1
ATOM 1246 O O . ALA A 1 171 ? -31.976 5.085 -41.986 1.00 18.98 171 ALA A O 1
ATOM 1248 N N . HIS A 1 172 ? -31.750 2.926 -41.382 1.00 16.22 172 HIS A N 1
ATOM 1249 C CA . HIS A 1 172 ? -33.152 2.658 -41.670 1.00 16.83 172 HIS A CA 1
ATOM 1250 C C . HIS A 1 172 ? -34.079 3.415 -40.728 1.00 18.74 172 HIS A C 1
ATOM 1251 O O . HIS A 1 172 ? -35.188 3.792 -41.124 1.00 20.29 172 HIS A O 1
ATOM 1258 N N . LEU A 1 173 ? -33.648 3.650 -39.488 1.00 16.33 173 LEU A N 1
ATOM 1259 C CA . LEU A 1 173 ? -34.441 4.399 -38.524 1.00 17.53 173 LEU A CA 1
ATOM 1260 C C . LEU A 1 173 ? -34.387 5.902 -38.755 1.00 18.06 173 LEU A C 1
ATOM 1261 O O . LEU A 1 173 ? -35.002 6.645 -37.984 1.00 19.91 173 LEU A O 1
ATOM 1266 N N . GLY A 1 174 ? -33.663 6.365 -39.770 1.00 18.64 174 GLY A N 1
ATOM 1267 C CA . GLY A 1 174 ? -33.650 7.768 -40.133 1.00 18.72 174 GLY A CA 1
ATOM 1268 C C . GLY A 1 174 ? -32.494 8.584 -39.605 1.00 18.77 174 GLY A C 1
ATOM 1269 O O . GLY A 1 174 ? -32.551 9.815 -39.679 1.00 17.85 174 GLY A O 1
ATOM 1270 N N . TYR A 1 175 ? -31.452 7.947 -39.087 1.00 17.13 175 TYR A N 1
ATOM 1271 C CA . TYR A 1 175 ? -30.302 8.650 -38.544 1.00 17.15 175 TYR A CA 1
ATOM 1272 C C . TYR A 1 175 ? -29.234 8.855 -39.609 1.00 18.11 175 TYR A C 1
ATOM 1273 O O . TYR A 1 175 ? -29.108 8.075 -40.558 1.00 21.38 175 TYR A O 1
ATOM 1282 N N . GLU A 1 176 ? -28.479 9.939 -39.457 1.00 17.93 176 GLU A N 1
ATOM 1283 C CA . GLU A 1 176 ? -27.265 10.120 -40.236 1.00 17.55 176 GLU A CA 1
ATOM 1284 C C . GLU A 1 176 ? -26.130 9.394 -39.524 1.00 19.98 176 GLU A C 1
ATOM 1285 O O . GLU A 1 176 ? -25.776 9.741 -38.392 1.00 22.75 176 GLU A O 1
ATOM 1291 N N . VAL A 1 177 ? -25.589 8.358 -40.152 1.00 18.88 177 VAL A N 1
ATOM 1292 C CA . VAL A 1 177 ? -24.600 7.505 -39.507 1.00 16.08 177 VAL A CA 1
ATOM 1293 C C . VAL A 1 177 ? -23.210 7.891 -39.978 1.00 19.22 177 VAL A C 1
ATOM 1294 O O . VAL A 1 177 ? -22.940 7.922 -41.185 1.00 18.39 177 VAL A O 1
ATOM 1298 N N . ALA A 1 178 ? -22.326 8.177 -39.028 1.00 16.63 178 ALA A N 1
ATOM 1299 C CA . ALA A 1 178 ? -20.914 8.379 -39.314 1.00 17.25 178 ALA A CA 1
ATOM 1300 C C . ALA A 1 178 ? -20.204 7.075 -38.990 1.00 17.65 178 ALA A C 1
ATOM 1301 O O . ALA A 1 178 ? -20.223 6.619 -37.841 1.00 16.21 178 ALA A O 1
ATOM 1303 N N . ALA A 1 179 ? -19.611 6.461 -40.006 1.00 14.88 179 ALA A N 1
ATOM 1304 C CA . ALA A 1 179 ? -19.059 5.115 -39.898 1.00 15.88 179 ALA A CA 1
ATOM 1305 C C . ALA A 1 179 ? -17.536 5.202 -39.827 1.00 17.47 179 ALA A C 1
ATOM 1306 O O . ALA A 1 179 ? -16.889 5.639 -40.782 1.00 19.44 179 ALA A O 1
ATOM 1308 N N . VAL A 1 180 ? -16.969 4.794 -38.694 1.00 16.08 180 VAL A N 1
ATOM 1309 C CA . VAL A 1 180 ? -15.522 4.796 -38.486 1.00 16.39 180 VAL A CA 1
ATOM 1310 C C . VAL A 1 180 ? -14.950 3.459 -38.951 1.00 18.80 180 VAL A C 1
ATOM 1311 O O . VAL A 1 180 ? -15.337 2.399 -38.444 1.00 16.97 180 VAL A O 1
ATOM 1315 N N . THR A 1 181 ? -14.011 3.499 -39.896 1.00 18.63 181 THR A N 1
ATOM 1316 C CA . THR A 1 181 ? -13.383 2.262 -40.352 1.00 15.45 181 THR A CA 1
ATOM 1317 C C . THR A 1 181 ? -11.890 2.472 -40.553 1.00 21.34 181 THR A C 1
ATOM 1318 O O . THR A 1 181 ? -11.451 3.558 -40.942 1.00 20.87 181 THR A O 1
ATOM 1322 N N . GLY A 1 182 ? -11.118 1.429 -40.265 1.00 18.73 182 GLY A N 1
ATOM 1323 C CA . GLY A 1 182 ? -9.712 1.363 -40.593 1.00 22.76 182 GLY A CA 1
ATOM 1324 C C . GLY A 1 182 ? -9.427 0.702 -41.923 1.00 21.10 182 GLY A C 1
ATOM 1325 O O . GLY A 1 182 ? -8.261 0.511 -42.288 1.00 22.65 182 GLY A O 1
ATOM 1326 N N . ARG A 1 183 ? -10.475 0.337 -42.661 1.00 19.58 183 ARG A N 1
ATOM 1327 C CA . ARG A 1 183 ? -10.361 -0.291 -43.975 1.00 20.79 183 ARG A CA 1
ATOM 1328 C C . ARG A 1 183 ? -11.016 0.656 -44.968 1.00 21.55 183 ARG A C 1
ATOM 1329 O O . ARG A 1 183 ? -12.208 0.521 -45.278 1.00 22.00 183 ARG A O 1
ATOM 1337 N N . PRO A 1 184 ? -10.278 1.645 -45.479 1.00 21.09 184 PRO A N 1
ATOM 1338 C CA . PRO A 1 184 ? -10.910 2.655 -46.338 1.00 22.00 184 PRO A CA 1
ATOM 1339 C C . PRO A 1 184 ? -11.550 2.069 -47.578 1.00 20.33 184 PRO A C 1
ATOM 1340 O O . PRO A 1 184 ? -12.488 2.665 -48.120 1.00 22.03 184 PRO A O 1
ATOM 1344 N N . GLU A 1 185 ? -11.103 0.898 -48.028 1.00 23.18 185 GLU A N 1
ATOM 1345 C CA . GLU A 1 185 ? -11.701 0.290 -49.205 1.00 25.66 185 GLU A CA 1
ATOM 1346 C C . GLU A 1 185 ? -13.139 -0.162 -48.976 1.00 25.01 185 GLU A C 1
ATOM 1347 O O . GLU A 1 185 ? -13.822 -0.485 -49.953 1.00 26.74 185 GLU A O 1
ATOM 1353 N N . THR A 1 186 ? -13.623 -0.184 -47.731 1.00 21.50 186 THR A N 1
ATOM 1354 C CA . THR A 1 186 ? -15.004 -0.570 -47.465 1.00 21.84 186 THR A CA 1
ATOM 1355 C C . THR A 1 186 ? -15.982 0.601 -47.548 1.00 20.67 186 THR A C 1
ATOM 1356 O O . THR A 1 186 ? -17.164 0.423 -47.246 1.00 18.66 186 THR A O 1
ATOM 1360 N N . ALA A 1 187 ? -15.530 1.787 -47.969 1.00 20.28 187 ALA A N 1
ATOM 1361 C CA . ALA A 1 187 ? -16.401 2.961 -47.944 1.00 20.25 187 ALA A CA 1
ATOM 1362 C C . ALA A 1 187 ? -17.694 2.731 -48.728 1.00 20.57 187 ALA A C 1
ATOM 1363 O O . ALA A 1 187 ? -18.792 3.023 -48.235 1.00 18.58 187 ALA A O 1
ATOM 1365 N N . ASP A 1 188 ? -17.588 2.215 -49.958 1.00 21.18 188 ASP A N 1
ATOM 1366 C CA . ASP A 1 188 ? -18.785 2.020 -50.772 1.00 21.98 188 ASP A CA 1
ATOM 1367 C C . ASP A 1 188 ? -19.729 1.007 -50.138 1.00 21.44 188 ASP A C 1
ATOM 1368 O O . ASP A 1 188 ? -20.954 1.185 -50.173 1.00 22.50 188 ASP A O 1
ATOM 1373 N N . TYR A 1 189 ? -19.174 -0.072 -49.575 1.00 20.03 189 TYR A N 1
ATOM 1374 C CA . TYR A 1 189 ? -19.973 -1.016 -48.797 1.00 20.57 189 TYR A CA 1
ATOM 1375 C C . TYR A 1 189 ? -20.718 -0.311 -47.666 1.00 18.59 189 TYR A C 1
ATOM 1376 O O . TYR A 1 189 ? -21.937 -0.467 -47.518 1.00 18.09 189 TYR A O 1
ATOM 1385 N N . LEU A 1 190 ? -20.002 0.474 -46.858 1.00 20.01 190 LEU A N 1
ATOM 1386 C CA . LEU A 1 190 ? -20.647 1.181 -45.752 1.00 21.26 190 LEU A CA 1
ATOM 1387 C C . LEU A 1 190 ? -21.712 2.150 -46.252 1.00 18.26 190 LEU A C 1
ATOM 1388 O O . LEU A 1 190 ? -22.797 2.263 -45.663 1.00 17.33 190 LEU A O 1
ATOM 1393 N N . THR A 1 191 ? -21.419 2.874 -47.333 1.00 17.84 191 THR A N 1
ATOM 1394 C CA . THR A 1 191 ? -22.423 3.752 -47.919 1.00 19.21 191 THR A CA 1
ATOM 1395 C C . THR A 1 191 ? -23.649 2.963 -48.357 1.00 19.88 191 THR A C 1
ATOM 1396 O O . THR A 1 191 ? -24.784 3.417 -48.169 1.00 20.01 191 THR A O 1
ATOM 1400 N N . SER A 1 192 ? -23.442 1.751 -48.898 1.00 19.87 192 SER A N 1
ATOM 1401 C CA . SER A 1 192 ? -24.570 0.933 -49.332 1.00 22.03 192 SER A CA 1
ATOM 1402 C C . SER A 1 192 ? -25.413 0.471 -48.153 1.00 22.17 192 SER A C 1
ATOM 1403 O O . SER A 1 192 ? -26.612 0.211 -48.314 1.00 24.37 192 SER A O 1
ATOM 1406 N N . LEU A 1 193 ? -24.816 0.369 -46.965 1.00 18.98 193 LEU A N 1
ATOM 1407 C CA . LEU A 1 193 ? -25.590 0.024 -45.778 1.00 18.55 193 LEU A CA 1
ATOM 1408 C C . LEU A 1 193 ? -26.405 1.199 -45.255 1.00 18.09 193 LEU A C 1
ATOM 1409 O O . LEU A 1 193 ? -27.347 0.989 -44.487 1.00 18.47 193 LEU A O 1
ATOM 1414 N N . GLY A 1 194 ? -26.085 2.417 -45.676 1.00 17.79 194 GLY A N 1
ATOM 1415 C CA . GLY A 1 194 ? -26.793 3.604 -45.230 1.00 20.19 194 GLY A CA 1
ATOM 1416 C C . GLY A 1 194 ? -25.927 4.646 -44.553 1.00 19.46 194 GLY A C 1
ATOM 1417 O O . GLY A 1 194 ? -26.456 5.700 -44.160 1.00 20.73 194 GLY A O 1
ATOM 1418 N N . ALA A 1 195 ? -24.624 4.421 -44.394 1.00 16.93 195 ALA A N 1
ATOM 1419 C CA . ALA A 1 195 ? -23.769 5.424 -43.775 1.00 17.17 195 ALA A CA 1
ATOM 1420 C C . ALA A 1 195 ? -23.765 6.700 -44.606 1.00 20.69 195 ALA A C 1
ATOM 1421 O O . ALA A 1 195 ? -23.760 6.653 -45.838 1.00 18.21 195 ALA A O 1
ATOM 1423 N N . THR A 1 196 ? -23.788 7.849 -43.923 1.00 20.76 196 THR A N 1
ATOM 1424 C CA . THR A 1 196 ? -23.760 9.139 -44.603 1.00 19.25 196 THR A CA 1
ATOM 1425 C C . THR A 1 196 ? -22.398 9.813 -44.559 1.00 25.19 196 THR A C 1
ATOM 1426 O O . THR A 1 196 ? -22.122 10.665 -45.413 1.00 21.63 196 THR A O 1
ATOM 1430 N N . GLN A 1 197 ? -21.555 9.465 -43.586 1.00 20.20 197 GLN A N 1
ATOM 1431 C CA . GLN A 1 197 ? -20.177 9.929 -43.507 1.00 21.67 197 GLN A CA 1
ATOM 1432 C C . GLN A 1 197 ? -19.270 8.737 -43.227 1.00 21.21 197 GLN A C 1
ATOM 1433 O O . GLN A 1 197 ? -19.651 7.817 -42.498 1.00 20.41 197 GLN A O 1
ATOM 1439 N N . ILE A 1 198 ? -18.076 8.757 -43.816 1.00 21.64 198 ILE A N 1
ATOM 1440 C CA . ILE A 1 198 ? -17.039 7.759 -43.581 1.00 21.41 198 ILE A CA 1
ATOM 1441 C C . ILE A 1 198 ? -15.902 8.446 -42.832 1.00 25.48 198 ILE A C 1
ATOM 1442 O O . ILE A 1 198 ? -15.339 9.439 -43.315 1.00 24.22 198 ILE A O 1
ATOM 1447 N N . VAL A 1 199 ? -15.577 7.938 -41.646 1.00 19.78 199 VAL A N 1
ATOM 1448 C CA . VAL A 1 199 ? -14.531 8.503 -40.800 1.00 20.94 199 VAL A CA 1
ATOM 1449 C C . VAL A 1 199 ? -13.366 7.524 -40.765 1.00 23.03 199 VAL A C 1
ATOM 1450 O O . VAL A 1 199 ? -13.546 6.339 -40.448 1.00 21.78 199 VAL A O 1
ATOM 1454 N N . ALA A 1 200 ? -12.175 8.013 -41.103 1.00 25.03 200 ALA A N 1
ATOM 1455 C CA . ALA A 1 200 ? -10.977 7.189 -41.027 1.00 24.18 200 ALA A CA 1
ATOM 1456 C C . ALA A 1 200 ? -10.605 6.918 -39.575 1.00 22.58 200 ALA A C 1
ATOM 1457 O O . ALA A 1 200 ? -10.644 7.816 -38.729 1.00 22.33 200 ALA A O 1
ATOM 1459 N N . ARG A 1 201 ? -10.257 5.656 -39.289 1.00 21.57 201 ARG A N 1
ATOM 1460 C CA . ARG A 1 201 ? -9.896 5.254 -37.932 1.00 19.12 201 ARG A CA 1
ATOM 1461 C C . ARG A 1 201 ? -8.801 6.134 -37.345 1.00 21.44 201 ARG A C 1
ATOM 1462 O O . ARG A 1 201 ? -8.889 6.557 -36.185 1.00 19.13 201 ARG A O 1
ATOM 1470 N N . ASP A 1 202 ? -7.760 6.429 -38.124 1.00 24.73 202 ASP A N 1
ATOM 1471 C CA . ASP A 1 202 ? -6.631 7.148 -37.538 1.00 26.12 202 ASP A CA 1
ATOM 1472 C C . ASP A 1 202 ? -6.960 8.591 -37.174 1.00 25.92 202 ASP A C 1
ATOM 1473 O O . ASP A 1 202 ? -6.154 9.230 -36.492 1.00 24.93 202 ASP A O 1
ATOM 1478 N N . GLU A 1 203 ? -8.129 9.101 -37.568 1.00 22.14 203 GLU A N 1
ATOM 1479 C CA . GLU A 1 203 ? -8.563 10.438 -37.191 1.00 25.75 203 GLU A CA 1
ATOM 1480 C C . GLU A 1 203 ? -9.129 10.519 -35.778 1.00 24.86 203 GLU A C 1
ATOM 1481 O O . GLU A 1 203 ? -9.322 11.631 -35.268 1.00 22.67 203 GLU A O 1
ATOM 1487 N N . ILE A 1 204 ? -9.388 9.383 -35.128 1.00 20.71 204 ILE A N 1
ATOM 1488 C CA . ILE A 1 204 ? -10.185 9.394 -33.907 1.00 16.63 204 ILE A CA 1
ATOM 1489 C C . ILE A 1 204 ? -9.721 8.328 -32.918 1.00 23.42 204 ILE A C 1
ATOM 1490 O O . ILE A 1 204 ? -10.338 8.140 -31.862 1.00 21.23 204 ILE A O 1
ATOM 1495 N N . ASN A 1 205 ? -8.627 7.629 -33.221 1.00 20.38 205 ASN A N 1
ATOM 1496 C CA . ASN A 1 205 ? -8.242 6.487 -32.396 1.00 22.72 205 ASN A CA 1
ATOM 1497 C C . ASN A 1 205 ? -7.060 6.781 -31.477 1.00 23.39 205 ASN A C 1
ATOM 1498 O O . ASN A 1 205 ? -6.520 5.855 -30.869 1.00 23.26 205 ASN A O 1
ATOM 1503 N N . GLU A 1 206 ? -6.666 8.047 -31.341 1.00 23.18 206 GLU A N 1
ATOM 1504 C CA . GLU A 1 206 ? -5.687 8.473 -30.353 1.00 22.89 206 GLU A CA 1
ATOM 1505 C C . GLU A 1 206 ? -6.354 9.428 -29.376 1.00 22.36 206 GLU A C 1
ATOM 1506 O O . GLU A 1 206 ? -7.271 10.160 -29.750 1.00 22.52 206 GLU A O 1
ATOM 1512 N N . THR A 1 207 ? -5.895 9.418 -28.124 1.00 20.15 207 THR A N 1
ATOM 1513 C CA . THR A 1 207 ? -6.358 10.426 -27.185 1.00 19.73 207 THR A CA 1
ATOM 1514 C C . THR A 1 207 ? -5.698 11.767 -27.500 1.00 22.97 207 THR A C 1
ATOM 1515 O O . THR A 1 207 ? -4.699 11.846 -28.217 1.00 24.19 207 THR A O 1
ATOM 1519 N N . VAL A 1 208 ? -6.278 12.830 -26.954 1.00 22.83 208 VAL A N 1
ATOM 1520 C CA . VAL A 1 208 ? -5.705 14.168 -27.048 1.00 21.30 208 VAL A CA 1
ATOM 1521 C C . VAL A 1 208 ? -5.661 14.770 -25.650 1.00 24.52 208 VAL A C 1
ATOM 1522 O O . VAL A 1 208 ? -6.274 14.262 -24.706 1.00 23.64 208 VAL A O 1
ATOM 1526 N N . LYS A 1 209 ? -4.910 15.868 -25.519 1.00 26.10 209 LYS A N 1
ATOM 1527 C CA . LYS A 1 209 ? -4.730 16.469 -24.201 1.00 26.47 209 LYS A CA 1
ATOM 1528 C C . LYS A 1 209 ? -5.971 17.218 -23.749 1.00 21.95 209 LYS A C 1
ATOM 1529 O O . LYS A 1 209 ? -6.270 17.246 -22.554 1.00 26.43 209 LYS A O 1
ATOM 1535 N N . ARG A 1 210 ? -6.691 17.823 -24.667 1.00 22.45 210 ARG A N 1
ATOM 1536 C CA . ARG A 1 210 ? -7.899 18.540 -24.296 1.00 24.08 210 ARG A CA 1
ATOM 1537 C C . ARG A 1 210 ? -8.968 17.553 -23.842 1.00 21.02 210 ARG A C 1
ATOM 1538 O O . ARG A 1 210 ? -9.252 16.590 -24.563 1.00 21.55 210 ARG A O 1
ATOM 1546 N N . PRO A 1 211 ? -9.593 17.762 -22.678 1.00 20.57 211 PRO A N 1
ATOM 1547 C CA . PRO A 1 211 ? -10.630 16.817 -22.228 1.00 19.28 211 PRO A CA 1
ATOM 1548 C C . PRO A 1 211 ? -11.942 16.984 -22.959 1.00 18.75 211 PRO A C 1
ATOM 1549 O O . PRO A 1 211 ? -12.779 16.073 -22.919 1.00 20.43 211 PRO A O 1
ATOM 1553 N N . LEU A 1 212 ? -12.150 18.111 -23.628 1.00 18.25 212 LEU A N 1
ATOM 1554 C CA . LEU A 1 212 ? -13.358 18.356 -24.395 1.00 19.37 212 LEU A CA 1
ATOM 1555 C C . LEU A 1 212 ? -12.967 18.879 -25.765 1.00 23.24 212 LEU A C 1
ATOM 1556 O O . LEU A 1 212 ? -12.191 19.834 -25.865 1.00 21.39 212 LEU A O 1
ATOM 1561 N N . GLU A 1 213 ? -13.490 18.250 -26.807 1.00 18.11 213 GLU A N 1
ATOM 1562 C CA . GLU A 1 213 ? -13.481 18.805 -28.149 1.00 19.50 213 GLU A CA 1
ATOM 1563 C C . GLU A 1 213 ? -14.892 19.300 -28.461 1.00 16.93 213 GLU A C 1
ATOM 1564 O O . GLU A 1 213 ? -15.757 19.351 -27.584 1.00 18.79 213 GLU A O 1
ATOM 1570 N N . SER A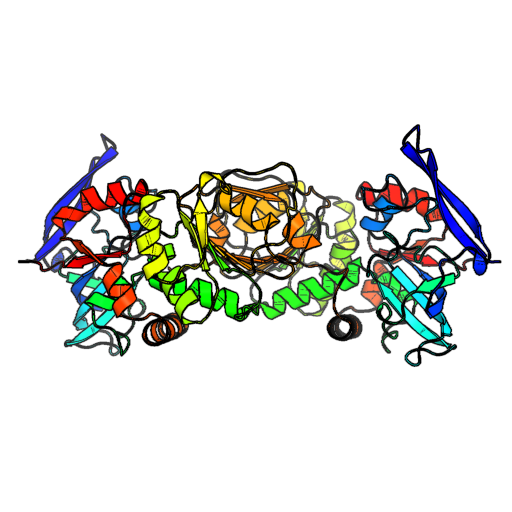 1 214 ? -15.125 19.697 -29.708 1.00 20.24 214 SER A N 1
ATOM 1571 C CA . SER A 1 214 ? -16.431 20.235 -30.064 1.00 16.31 214 SER A CA 1
ATOM 1572 C C . SER A 1 214 ? -17.513 19.163 -29.964 1.00 18.77 214 SER A C 1
ATOM 1573 O O . SER A 1 214 ? -17.259 17.972 -30.174 1.00 17.81 214 SER A O 1
ATOM 1576 N N . GLU A 1 215 ? -18.725 19.596 -29.619 1.00 17.82 215 GLU A N 1
ATOM 1577 C CA . GLU A 1 215 ? -19.860 18.676 -29.560 1.00 14.98 215 GLU A CA 1
ATOM 1578 C C . GLU A 1 215 ? -20.261 18.277 -30.972 1.00 17.40 215 GLU A C 1
ATOM 1579 O O . GLU A 1 215 ? -20.636 19.136 -31.778 1.00 19.13 215 GLU A O 1
ATOM 1585 N N . ILE A 1 216 ? -20.195 16.977 -31.275 1.00 17.21 216 ILE A N 1
ATOM 1586 C CA . ILE A 1 216 ? -20.465 16.509 -32.631 1.00 16.59 216 ILE A CA 1
ATOM 1587 C C . ILE A 1 216 ? -21.514 15.394 -32.656 1.00 15.12 216 ILE A C 1
ATOM 1588 O O . ILE A 1 216 ? -22.483 15.476 -33.420 1.00 14.60 216 ILE A O 1
ATOM 1593 N N . TRP A 1 217 ? -21.333 14.345 -31.839 1.00 14.11 217 TRP A N 1
ATOM 1594 C CA . TRP A 1 217 ? -22.101 13.103 -31.994 1.00 13.30 217 TRP A CA 1
ATOM 1595 C C . TRP A 1 217 ? -23.370 13.107 -31.145 1.00 12.75 217 TRP A C 1
ATOM 1596 O O . TRP A 1 217 ? -23.328 13.404 -29.948 1.00 14.97 217 TRP A O 1
ATOM 1607 N N . ALA A 1 218 ? -24.499 12.771 -31.773 1.00 13.45 218 ALA A N 1
ATOM 1608 C CA . ALA A 1 218 ? -25.764 12.659 -31.057 1.00 14.59 218 ALA A CA 1
ATOM 1609 C C . ALA A 1 218 ? -25.852 11.379 -30.253 1.00 13.75 218 ALA A C 1
ATOM 1610 O O . ALA A 1 218 ? -26.726 11.267 -29.385 1.00 14.04 218 ALA A O 1
ATOM 1612 N N . GLY A 1 219 ? -24.985 10.424 -30.555 1.00 15.14 219 GLY A N 1
ATOM 1613 C CA . GLY A 1 219 ? -24.926 9.150 -29.868 1.00 13.33 219 GLY A CA 1
ATOM 1614 C C . GLY A 1 219 ? -23.869 8.318 -30.558 1.00 13.35 219 GLY A C 1
ATOM 1615 O O . GLY A 1 219 ? -23.310 8.722 -31.587 1.00 14.90 219 GLY A O 1
ATOM 1616 N N . CYS A 1 220 ? -23.593 7.150 -29.984 1.00 11.18 220 CYS A N 1
ATOM 1617 C CA . CYS A 1 220 ? -22.546 6.287 -30.526 1.00 14.85 220 CYS A CA 1
ATOM 1618 C C . CYS A 1 220 ? -22.807 4.830 -30.154 1.00 14.16 220 CYS A C 1
ATOM 1619 O O . CYS A 1 220 ? -23.158 4.539 -29.015 1.00 13.32 220 CYS A O 1
ATOM 1622 N N . VAL A 1 221 ? -22.649 3.933 -31.128 1.00 13.35 221 VAL A N 1
ATOM 1623 C CA . VAL A 1 221 ? -22.538 2.490 -30.886 1.00 13.39 221 VAL A CA 1
ATOM 1624 C C . VAL A 1 221 ? -21.075 2.116 -31.066 1.00 14.89 221 VAL A C 1
ATOM 1625 O O . VAL A 1 221 ? -20.526 2.249 -32.167 1.00 14.59 221 VAL A O 1
ATOM 1629 N N . ASP A 1 222 ? -20.424 1.684 -29.987 1.00 13.98 222 ASP A N 1
ATOM 1630 C CA . ASP A 1 222 ? -18.971 1.533 -29.973 1.00 14.88 222 ASP A CA 1
ATOM 1631 C C . ASP A 1 222 ? -18.588 0.066 -29.896 1.00 16.51 222 ASP A C 1
ATOM 1632 O O . ASP A 1 222 ? -18.773 -0.569 -28.853 1.00 15.01 222 ASP A O 1
ATOM 1637 N N . ALA A 1 223 ? -17.992 -0.441 -30.973 1.00 15.14 223 ALA A N 1
ATOM 1638 C CA . ALA A 1 223 ? -17.466 -1.805 -31.014 1.00 15.99 223 ALA A CA 1
ATOM 1639 C C . ALA A 1 223 ? -15.965 -1.877 -30.748 1.00 17.19 223 ALA A C 1
ATOM 1640 O O . ALA A 1 223 ? -15.409 -2.982 -30.688 1.00 16.21 223 ALA A O 1
ATOM 1642 N N . VAL A 1 224 ? -15.306 -0.732 -30.571 1.00 15.32 224 VAL A N 1
ATOM 1643 C CA . VAL A 1 224 ? -13.852 -0.638 -30.554 1.00 16.12 224 VAL A CA 1
ATOM 1644 C C . VAL A 1 224 ? -13.303 -0.433 -29.144 1.00 17.41 224 VAL A C 1
ATOM 1645 O O . VAL A 1 224 ? -12.303 -1.049 -28.769 1.00 16.87 224 VAL A O 1
ATOM 1649 N N . GLY A 1 225 ? -13.921 0.448 -28.359 1.00 14.96 225 GLY A N 1
ATOM 1650 C CA . GLY A 1 225 ? -13.386 0.754 -27.037 1.00 16.91 225 GLY A CA 1
ATOM 1651 C C . GLY A 1 225 ? -12.023 1.428 -27.099 1.00 19.43 225 GLY A C 1
ATOM 1652 O O . GLY A 1 225 ? -11.684 2.140 -28.048 1.00 17.26 225 GLY A O 1
ATOM 1653 N N . GLY A 1 226 ? -11.220 1.192 -26.061 1.00 18.63 226 GLY A N 1
ATOM 1654 C CA . GLY A 1 226 ? -9.841 1.635 -26.099 1.00 18.29 226 GLY A CA 1
ATOM 1655 C C . GLY A 1 226 ? -9.698 3.148 -26.162 1.00 19.17 226 GLY A C 1
ATOM 1656 O O . GLY A 1 226 ? -10.558 3.916 -25.711 1.00 15.70 226 GLY A O 1
ATOM 1657 N N . ALA A 1 227 ? -8.580 3.583 -26.744 1.00 18.70 227 ALA A N 1
ATOM 1658 C CA . ALA A 1 227 ? -8.329 5.013 -26.857 1.00 18.59 227 ALA A CA 1
ATOM 1659 C C . ALA A 1 227 ? -9.338 5.687 -27.779 1.00 17.48 227 ALA A C 1
ATOM 1660 O O . ALA A 1 227 ? -9.652 6.860 -27.587 1.00 15.80 227 ALA A O 1
ATOM 1662 N N . MET A 1 228 ? -9.872 4.967 -28.772 1.00 17.39 228 MET A N 1
ATOM 1663 C CA . MET A 1 228 ? -10.922 5.557 -29.601 1.00 17.13 228 MET A CA 1
ATOM 1664 C C . MET A 1 228 ? -12.133 5.949 -28.759 1.00 17.80 228 MET A C 1
ATOM 1665 O O . MET A 1 228 ? -12.648 7.066 -28.875 1.00 16.46 228 MET A O 1
ATOM 1670 N N . LEU A 1 229 ? -12.602 5.042 -27.897 1.00 14.82 229 LEU A N 1
ATOM 1671 C CA . LEU A 1 229 ? -13.731 5.383 -27.033 1.00 15.03 229 LEU A CA 1
ATOM 1672 C C . LEU A 1 229 ? -13.411 6.588 -26.156 1.00 16.02 229 LEU A C 1
ATOM 1673 O O . LEU A 1 229 ? -14.243 7.489 -26.001 1.00 15.61 229 LEU A O 1
ATOM 1678 N N . ALA A 1 230 ? -12.205 6.627 -25.580 1.00 15.52 230 ALA A N 1
ATOM 1679 C CA . ALA A 1 230 ? -11.828 7.762 -24.739 1.00 17.13 230 ALA A CA 1
ATOM 1680 C C . ALA A 1 230 ? -11.912 9.074 -25.511 1.00 14.86 230 ALA A C 1
ATOM 1681 O O . ALA A 1 230 ? -12.392 10.084 -24.982 1.00 16.38 230 ALA A O 1
ATOM 1683 N N . ARG A 1 231 ? -11.454 9.071 -26.767 1.00 15.62 231 ARG A N 1
ATOM 1684 C CA . ARG A 1 231 ? -11.497 10.270 -27.606 1.00 17.06 231 ARG A CA 1
ATOM 1685 C C . ARG A 1 231 ? -12.929 10.652 -27.956 1.00 16.18 231 ARG A C 1
ATOM 1686 O O . ARG A 1 231 ? -13.306 11.832 -27.890 1.00 16.20 231 ARG A O 1
ATOM 1694 N N . VAL A 1 232 ? -13.741 9.653 -28.305 1.00 17.20 232 VAL A N 1
ATOM 1695 C CA . VAL A 1 232 ? -15.129 9.886 -28.691 1.00 17.65 232 VAL A CA 1
ATOM 1696 C C . VAL A 1 232 ? -15.900 10.564 -27.564 1.00 14.53 232 VAL A C 1
ATOM 1697 O O . VAL A 1 232 ? -16.732 11.452 -27.806 1.00 13.78 232 VAL A O 1
ATOM 1701 N N . LEU A 1 233 ? -15.631 10.171 -26.315 1.00 13.97 233 LEU A N 1
ATOM 1702 C CA . LEU A 1 233 ? -16.372 10.741 -25.193 1.00 13.03 233 LEU A CA 1
ATOM 1703 C C . LEU A 1 233 ? -16.275 12.265 -25.180 1.00 13.87 233 LEU A C 1
ATOM 1704 O O . LEU A 1 233 ? -17.259 12.947 -24.879 1.00 15.54 233 LEU A O 1
ATOM 1709 N N . GLY A 1 234 ? -15.106 12.813 -25.514 1.00 14.24 234 GLY A N 1
ATOM 1710 C CA . GLY A 1 234 ? -14.928 14.262 -25.550 1.00 16.30 234 GLY A CA 1
ATOM 1711 C C . GLY A 1 234 ? -15.543 14.953 -26.752 1.00 18.35 234 GLY A C 1
ATOM 1712 O O . GLY A 1 234 ? -15.497 16.191 -26.822 1.00 16.81 234 GLY A O 1
ATOM 1713 N N . GLN A 1 235 ? -16.121 14.191 -27.681 1.00 16.94 235 GLN A N 1
ATOM 1714 C CA . GLN A 1 235 ? -16.798 14.721 -28.858 1.00 16.61 235 GLN A CA 1
ATOM 1715 C C . GLN A 1 235 ? -18.309 14.533 -28.811 1.00 17.69 235 GLN A C 1
ATOM 1716 O O . GLN A 1 235 ? -18.995 14.931 -29.758 1.00 16.52 235 GLN A O 1
ATOM 1722 N N . MET A 1 236 ? -18.846 13.912 -27.758 1.00 14.29 236 MET A N 1
ATOM 1723 C CA . MET A 1 236 ? -20.291 13.732 -27.659 1.00 14.36 236 MET A CA 1
ATOM 1724 C C . MET A 1 236 ? -21.017 15.049 -27.387 1.00 14.28 236 MET A C 1
ATOM 1725 O O . MET A 1 236 ? -20.544 15.899 -26.625 1.00 16.16 236 MET A O 1
ATOM 1730 N N . LYS A 1 237 ? -22.198 15.199 -27.984 1.00 14.51 237 LYS A N 1
ATOM 1731 C CA . LYS A 1 237 ? -23.052 16.334 -27.667 1.00 14.05 237 LYS A CA 1
ATOM 1732 C C . LYS A 1 237 ? -23.541 16.258 -26.222 1.00 16.31 237 LYS A C 1
ATOM 1733 O O . LYS A 1 237 ? -23.552 15.196 -25.588 1.00 13.84 237 LYS A O 1
ATOM 1739 N N . TYR A 1 238 ? -23.957 17.410 -25.706 1.00 15.22 238 TYR A N 1
ATOM 1740 C CA . TYR A 1 238 ? -24.529 17.482 -24.370 1.00 15.11 238 TYR A CA 1
ATOM 1741 C C . TYR A 1 238 ? -25.673 16.487 -24.214 1.00 13.91 238 TYR A C 1
ATOM 1742 O O . TYR A 1 238 ? -26.602 16.457 -25.028 1.00 15.72 238 TYR A O 1
ATOM 1751 N N . GLY A 1 239 ? -25.607 15.680 -23.154 1.00 15.29 239 GLY A N 1
ATOM 1752 C CA . GLY A 1 239 ? -26.660 14.742 -22.845 1.00 14.07 239 GLY A CA 1
ATOM 1753 C C . GLY A 1 239 ? -26.664 13.485 -23.681 1.00 16.09 239 GLY A C 1
ATOM 1754 O O . GLY A 1 239 ? -27.539 12.624 -23.472 1.00 16.27 239 GLY A O 1
ATOM 1755 N N . ALA A 1 240 ? -25.720 13.344 -24.609 1.00 14.67 240 ALA A N 1
ATOM 1756 C CA . ALA A 1 240 ? -25.651 12.186 -25.495 1.00 14.74 240 ALA A CA 1
ATOM 1757 C C . ALA A 1 240 ? -24.989 10.996 -24.798 1.00 14.52 240 ALA A C 1
ATOM 1758 O O . ALA A 1 240 ? -24.269 11.139 -23.805 1.00 15.96 240 ALA A O 1
ATOM 1760 N N . SER A 1 241 ? -25.238 9.807 -25.341 1.00 13.24 241 SER A N 1
ATOM 1761 C CA . SER A 1 241 ? -24.774 8.559 -24.749 1.00 11.62 241 SER A CA 1
ATOM 1762 C C . SER A 1 241 ? -23.965 7.745 -25.751 1.00 11.92 241 SER A C 1
ATOM 1763 O O . SER A 1 241 ? -24.216 7.780 -26.961 1.00 14.73 241 SER A O 1
ATOM 1766 N N . VAL A 1 242 ? -22.969 7.043 -25.226 1.00 10.48 242 VAL A N 1
ATOM 1767 C CA . VAL A 1 242 ? -22.252 5.988 -25.949 1.00 12.40 242 VAL A CA 1
ATOM 1768 C C . VAL A 1 242 ? -22.729 4.645 -25.425 1.00 15.03 242 VAL A C 1
ATOM 1769 O O . VAL A 1 242 ? -22.696 4.394 -24.214 1.00 13.90 242 VAL A O 1
ATOM 1773 N N . ALA A 1 243 ? -23.160 3.777 -26.334 1.00 10.57 243 ALA A N 1
ATOM 1774 C CA . ALA A 1 243 ? -23.445 2.388 -25.998 1.00 13.13 243 ALA A CA 1
ATOM 1775 C C . ALA A 1 243 ? -22.154 1.601 -26.170 1.00 13.87 243 ALA A C 1
ATOM 1776 O O . ALA A 1 243 ? -21.693 1.395 -27.299 1.00 16.08 243 ALA A O 1
ATOM 1778 N N . ALA A 1 244 ? -21.564 1.177 -25.051 1.00 13.31 244 ALA A N 1
ATOM 1779 C CA . ALA A 1 244 ? -20.309 0.430 -25.073 1.00 14.00 244 ALA A CA 1
ATOM 1780 C C . ALA A 1 244 ? -20.593 -1.036 -25.373 1.00 12.80 244 ALA A C 1
ATOM 1781 O O . ALA A 1 244 ? -21.257 -1.719 -24.583 1.00 12.95 244 ALA A O 1
ATOM 1783 N N . VAL A 1 245 ? -20.104 -1.508 -26.520 1.00 12.35 245 VAL A N 1
ATOM 1784 C CA . VAL A 1 245 ? -20.326 -2.874 -26.970 1.00 14.73 245 VAL A CA 1
ATOM 1785 C C . VAL A 1 245 ? -19.033 -3.680 -26.989 1.00 14.20 245 VAL A C 1
ATOM 1786 O O . VAL A 1 245 ? -19.022 -4.833 -26.555 1.00 17.23 245 VAL A O 1
ATOM 1790 N N . GLY A 1 246 ? -17.927 -3.099 -27.463 1.00 14.90 246 GLY A N 1
ATOM 1791 C CA . GLY A 1 246 ? -16.758 -3.894 -27.783 1.00 18.31 246 GLY A CA 1
ATOM 1792 C C . GLY A 1 246 ? -15.444 -3.307 -27.300 1.00 16.34 246 GLY A C 1
ATOM 1793 O O . GLY A 1 246 ? -15.377 -2.203 -26.754 1.00 18.36 246 GLY A O 1
ATOM 1794 N N . LEU A 1 247 ? -14.384 -4.087 -27.545 1.00 16.67 247 LEU A N 1
ATOM 1795 C CA . LEU A 1 247 ? -13.020 -3.774 -27.141 1.00 17.15 247 LEU A CA 1
ATOM 1796 C C . LEU A 1 247 ? -12.023 -4.157 -28.228 1.00 18.85 247 LEU A C 1
ATOM 1797 O O . LEU A 1 247 ? -10.852 -4.419 -27.938 1.00 19.82 247 LEU A O 1
ATOM 1802 N N . ALA A 1 248 ? -12.471 -4.190 -29.484 1.00 18.36 248 ALA A N 1
ATOM 1803 C CA . ALA A 1 248 ? -11.595 -4.600 -30.577 1.00 19.59 248 ALA A CA 1
ATOM 1804 C C . ALA A 1 248 ? -10.349 -3.723 -30.674 1.00 22.65 248 ALA A C 1
ATOM 1805 O O . ALA A 1 248 ? -9.301 -4.186 -31.145 1.00 21.54 248 ALA A O 1
ATOM 1807 N N . GLY A 1 249 ? -10.435 -2.471 -30.231 1.00 19.69 249 GLY A N 1
ATOM 1808 C CA . GLY A 1 249 ? -9.318 -1.550 -30.176 1.00 21.38 249 GLY A CA 1
ATOM 1809 C C . GLY A 1 249 ? -8.598 -1.502 -28.845 1.00 23.70 249 GLY A C 1
ATOM 1810 O O . GLY A 1 249 ? -7.701 -0.673 -28.661 1.00 24.29 249 GLY A O 1
ATOM 1811 N N . GLY A 1 250 ? -8.957 -2.371 -27.908 1.00 23.65 250 GLY A N 1
ATOM 1812 C CA . GLY A 1 250 ? -8.304 -2.411 -26.612 1.00 21.58 250 GLY A CA 1
ATOM 1813 C C . GLY A 1 250 ? -9.330 -2.328 -25.502 1.00 22.04 250 GLY A C 1
ATOM 1814 O O . GLY A 1 250 ? -10.364 -1.664 -25.624 1.00 20.08 250 GLY A O 1
ATOM 1815 N N . ALA A 1 251 ? -9.039 -3.010 -24.397 1.00 18.38 251 ALA A N 1
ATOM 1816 C CA . ALA A 1 251 ? -9.927 -2.999 -23.244 1.00 19.71 251 ALA A CA 1
ATOM 1817 C C . ALA A 1 251 ? -9.699 -1.808 -22.332 1.00 21.26 251 ALA A C 1
ATOM 1818 O O . ALA A 1 251 ? -10.609 -1.436 -21.584 1.00 24.45 251 ALA A O 1
ATOM 1820 N N . GLY A 1 252 ? -8.514 -1.205 -22.371 1.00 20.34 252 GLY A N 1
ATOM 1821 C CA . GLY A 1 252 ? -8.260 -0.039 -21.550 1.00 22.05 252 GLY A CA 1
ATOM 1822 C C . GLY A 1 252 ? -9.114 1.134 -21.986 1.00 22.98 252 GLY A C 1
ATOM 1823 O O . GLY A 1 252 ? -9.512 1.246 -23.142 1.00 24.55 252 GLY A O 1
ATOM 1824 N N . LEU A 1 253 ? -9.415 2.017 -21.038 1.00 18.89 253 LEU A N 1
ATOM 1825 C CA . LEU A 1 253 ? -10.231 3.198 -21.310 1.00 17.02 253 LEU A CA 1
ATOM 1826 C C . LEU A 1 253 ? -9.504 4.398 -20.725 1.00 19.86 253 LEU A C 1
ATOM 1827 O O . LEU A 1 253 ? -9.742 4.786 -19.573 1.00 18.29 253 LEU A O 1
ATOM 1832 N N . PRO A 1 254 ? -8.599 5.009 -21.494 1.00 19.47 254 PRO A N 1
ATOM 1833 C CA . PRO A 1 254 ? -7.787 6.138 -21.007 1.00 18.90 254 PRO A CA 1
ATOM 1834 C C . PRO A 1 254 ? -8.557 7.448 -21.116 1.00 17.48 254 PRO A C 1
ATOM 1835 O O . PRO A 1 254 ? -8.244 8.331 -21.913 1.00 18.32 254 PRO A O 1
ATOM 1839 N N . ALA A 1 255 ? -9.606 7.559 -20.312 1.00 16.63 255 ALA A N 1
ATOM 1840 C CA . ALA A 1 255 ? -10.569 8.644 -20.412 1.00 18.74 255 ALA A CA 1
ATOM 1841 C C . ALA A 1 255 ? -10.298 9.712 -19.356 1.00 18.35 255 ALA A C 1
ATOM 1842 O O . ALA A 1 255 ? -9.367 9.609 -18.552 1.00 17.30 255 ALA A O 1
ATOM 1844 N N . THR A 1 256 ? -11.108 10.774 -19.397 1.00 15.80 256 THR A N 1
ATOM 1845 C CA . THR A 1 256 ? -11.264 11.723 -18.302 1.00 15.45 256 THR A CA 1
ATOM 1846 C C . THR A 1 256 ? -12.739 11.784 -17.934 1.00 16.72 256 THR A C 1
ATOM 1847 O O . THR A 1 256 ? -13.608 11.428 -18.732 1.00 17.09 256 THR A O 1
ATOM 1851 N N . VAL A 1 257 ? -13.025 12.250 -16.715 1.00 14.97 257 VAL A N 1
ATOM 1852 C CA . VAL A 1 257 ? -14.423 12.385 -16.303 1.00 14.63 257 VAL A CA 1
ATOM 1853 C C . VAL A 1 257 ? -15.084 13.638 -16.858 1.00 17.55 257 VAL A C 1
ATOM 1854 O O . VAL A 1 257 ? -16.308 13.780 -16.738 1.00 15.39 257 VAL A O 1
ATOM 1858 N N . ILE A 1 258 ? -14.305 14.536 -17.475 1.00 16.63 258 ILE A N 1
ATOM 1859 C CA . ILE A 1 258 ? -14.826 15.856 -17.855 1.00 18.74 258 ILE A CA 1
ATOM 1860 C C . ILE A 1 258 ? -16.046 15.791 -18.759 1.00 16.42 258 ILE A C 1
ATOM 1861 O O . ILE A 1 258 ? -17.011 16.547 -18.518 1.00 16.59 258 ILE A O 1
ATOM 1866 N N . PRO A 1 259 ? -16.101 14.966 -19.816 1.00 18.04 259 PRO A N 1
ATOM 1867 C CA . PRO A 1 259 ? -17.331 14.932 -20.628 1.00 16.71 259 PRO A CA 1
ATOM 1868 C C . PRO A 1 259 ? -18.556 14.532 -19.828 1.00 15.57 259 PRO A C 1
ATOM 1869 O O . PRO A 1 259 ? -19.657 15.048 -20.065 1.00 15.16 259 PRO A O 1
ATOM 1873 N N . PHE A 1 260 ? -18.386 13.627 -18.865 1.00 12.84 260 PHE A N 1
ATOM 1874 C CA . PHE A 1 260 ? -19.500 13.238 -18.012 1.00 12.69 260 PHE A CA 1
ATOM 1875 C C . PHE A 1 260 ? -19.972 14.413 -17.169 1.00 14.60 260 PHE A C 1
ATOM 1876 O O . PHE A 1 260 ? -21.170 14.697 -17.091 1.00 13.45 260 PHE A O 1
ATOM 1884 N N . LEU A 1 261 ? -19.032 15.109 -16.537 1.00 13.12 261 LEU A N 1
ATOM 1885 C CA . LEU A 1 261 ? -19.395 16.130 -15.561 1.00 14.57 261 LEU A CA 1
ATOM 1886 C C . LEU A 1 261 ? -19.908 17.393 -16.233 1.00 15.01 261 LEU A C 1
ATOM 1887 O O . LEU A 1 261 ? -20.878 17.994 -15.769 1.00 18.23 261 LEU A O 1
ATOM 1892 N N . LEU A 1 262 ? -19.268 17.810 -17.314 1.00 14.68 262 LEU A N 1
ATOM 1893 C CA . LEU A 1 262 ? -19.600 19.089 -17.925 1.00 15.17 262 LEU A CA 1
ATOM 1894 C C . LEU A 1 262 ? -20.668 18.971 -19.002 1.00 15.02 262 LEU A C 1
ATOM 1895 O O . LEU A 1 262 ? -21.346 19.964 -19.296 1.00 15.68 262 LEU A O 1
ATOM 1900 N N . ARG A 1 263 ? -20.863 17.783 -19.578 1.00 13.98 263 ARG A N 1
ATOM 1901 C CA . ARG A 1 263 ? -21.823 17.634 -20.660 1.00 14.73 263 ARG A CA 1
ATOM 1902 C C . ARG A 1 263 ? -22.904 16.606 -20.384 1.00 15.95 263 ARG A C 1
ATOM 1903 O O . ARG A 1 263 ? -23.735 16.357 -21.265 1.00 16.14 263 ARG A O 1
ATOM 1911 N N . GLY A 1 264 ? -22.936 16.012 -19.195 1.00 14.45 264 GLY A N 1
ATOM 1912 C CA . GLY A 1 264 ? -23.944 15.005 -18.934 1.00 15.91 264 GLY A CA 1
ATOM 1913 C C . GLY A 1 264 ? -23.887 13.821 -19.877 1.00 15.53 264 GLY A C 1
ATOM 1914 O O . GLY A 1 264 ? -24.923 13.208 -20.151 1.00 17.01 264 GLY A O 1
ATOM 1915 N N . VAL A 1 265 ? -22.696 13.486 -20.391 1.00 15.07 265 VAL A N 1
ATOM 1916 C CA . VAL A 1 265 ? -22.548 12.328 -21.269 1.00 14.84 265 VAL A CA 1
ATOM 1917 C C . VAL A 1 265 ? -22.707 11.037 -20.460 1.00 12.47 265 VAL A C 1
ATOM 1918 O O . VAL A 1 265 ? -22.392 10.982 -19.266 1.00 13.89 265 VAL A O 1
ATOM 1922 N N . ASN A 1 266 ? -23.232 10.002 -21.104 1.00 14.63 266 ASN A N 1
ATOM 1923 C CA . ASN A 1 266 ? -23.378 8.684 -20.489 1.00 13.46 266 ASN A CA 1
ATOM 1924 C C . ASN A 1 266 ? -22.580 7.639 -21.252 1.00 13.33 266 ASN A C 1
ATOM 1925 O O . ASN A 1 266 ? -22.531 7.656 -22.485 1.00 13.24 266 ASN A O 1
ATOM 1930 N N . LEU A 1 267 ? -21.975 6.719 -20.513 1.00 12.65 267 LEU A N 1
ATOM 1931 C CA . LEU A 1 267 ? -21.391 5.509 -21.081 1.00 12.18 267 LEU A CA 1
ATOM 1932 C C . LEU A 1 267 ? -22.216 4.326 -20.593 1.00 14.49 267 LEU A C 1
ATOM 1933 O O . LEU A 1 267 ? -22.252 4.040 -19.389 1.00 13.80 267 LEU A O 1
ATOM 1938 N N . LEU A 1 268 ? -22.893 3.647 -21.526 1.00 12.75 268 LEU A N 1
ATOM 1939 C CA . LEU A 1 268 ? -23.904 2.650 -21.195 1.00 13.99 268 LEU A CA 1
ATOM 1940 C C . LEU A 1 268 ? -23.359 1.292 -21.595 1.00 11.85 268 LEU A C 1
ATOM 1941 O O . LEU A 1 268 ? -23.134 1.047 -22.783 1.00 13.99 268 LEU A O 1
ATOM 1946 N N . GLY A 1 269 ? -23.152 0.414 -20.615 1.00 12.55 269 GLY A N 1
ATOM 1947 C CA . GLY A 1 269 ? -22.593 -0.901 -20.901 1.00 13.90 269 GLY A CA 1
ATOM 1948 C C . GLY A 1 269 ? -23.648 -1.832 -21.460 1.00 12.36 269 GLY A C 1
ATOM 1949 O O . GLY A 1 269 ? -24.721 -2.001 -20.870 1.00 14.46 269 GLY A O 1
ATOM 1950 N N . ILE A 1 270 ? -23.335 -2.462 -22.593 1.00 14.15 270 ILE A N 1
ATOM 1951 C CA . ILE A 1 270 ? -24.247 -3.388 -23.255 1.00 14.85 270 ILE A CA 1
ATOM 1952 C C . ILE A 1 270 ? -23.723 -4.803 -23.050 1.00 16.37 270 ILE A C 1
ATOM 1953 O O . ILE A 1 270 ? -22.593 -5.110 -23.446 1.00 17.05 270 ILE A O 1
ATOM 1958 N N . ASP A 1 271 ? -24.535 -5.662 -22.431 1.00 15.15 271 ASP A N 1
ATOM 1959 C CA . ASP A 1 271 ? -24.207 -7.079 -22.284 1.00 13.54 271 ASP A CA 1
ATOM 1960 C C . ASP A 1 271 ? -25.271 -7.910 -22.981 1.00 15.04 271 ASP A C 1
ATOM 1961 O O . ASP A 1 271 ? -26.421 -7.951 -22.538 1.00 16.42 271 ASP A O 1
ATOM 1966 N N . SER A 1 272 ? -24.887 -8.588 -24.057 1.00 14.71 272 SER A N 1
ATOM 1967 C CA . SER A 1 272 ? -25.827 -9.464 -24.736 1.00 14.88 272 SER A CA 1
ATOM 1968 C C . SER A 1 272 ? -25.973 -10.811 -24.052 1.00 16.27 272 SER A C 1
ATOM 1969 O O . SER A 1 272 ? -26.996 -11.478 -24.243 1.00 16.52 272 SER A O 1
ATOM 1972 N N . VAL A 1 273 ? -24.976 -11.225 -23.269 1.00 15.52 273 VAL A N 1
ATOM 1973 C CA . VAL A 1 273 ? -24.830 -12.648 -22.970 1.00 15.47 273 VAL A CA 1
ATOM 1974 C C . VAL A 1 273 ? -25.961 -13.140 -22.082 1.00 17.30 273 VAL A C 1
ATOM 1975 O O . VAL A 1 273 ? -26.479 -14.248 -22.277 1.00 18.99 273 VAL A O 1
ATOM 1979 N N . MET A 1 274 ? -26.360 -12.341 -21.089 1.00 17.20 274 MET A N 1
ATOM 1980 C CA . MET A 1 274 ? -27.307 -12.818 -20.089 1.00 23.48 274 MET A CA 1
ATOM 1981 C C . MET A 1 274 ? -28.620 -12.041 -20.122 1.00 22.33 274 MET A C 1
ATOM 1982 O O . MET A 1 274 ? -29.307 -11.937 -19.105 1.00 20.18 274 MET A O 1
ATOM 1987 N N . GLN A 1 275 ? -28.987 -11.509 -21.291 1.00 17.34 275 GLN A N 1
ATOM 1988 C CA . GLN A 1 275 ? -30.244 -10.781 -21.418 1.00 18.44 275 GLN A CA 1
ATOM 1989 C C . GLN A 1 275 ? -31.425 -11.676 -21.054 1.00 19.38 275 GLN A C 1
ATOM 1990 O O . GLN A 1 275 ? -31.466 -12.852 -21.452 1.00 18.20 275 GLN A O 1
ATOM 1996 N N . PRO A 1 276 ? -32.405 -11.161 -20.315 1.00 18.20 276 PRO A N 1
ATOM 1997 C CA . PRO A 1 276 ? -33.578 -11.972 -19.979 1.00 19.41 276 PRO A CA 1
ATOM 1998 C C . PRO A 1 276 ? -34.407 -12.293 -21.212 1.00 20.08 276 PRO A C 1
ATOM 1999 O O . PRO A 1 276 ? -34.422 -11.546 -22.193 1.00 21.20 276 PRO A O 1
ATOM 2003 N N . TYR A 1 277 ? -35.120 -13.419 -21.127 1.00 20.68 277 TYR A N 1
ATOM 2004 C CA . TYR A 1 277 ? -35.932 -13.908 -22.236 1.00 20.04 277 TYR A CA 1
ATOM 2005 C C . TYR A 1 277 ? -36.833 -12.820 -22.802 1.00 19.88 277 TYR A C 1
ATOM 2006 O O . TYR A 1 277 ? -36.905 -12.626 -24.019 1.00 20.21 277 TYR A O 1
ATOM 2015 N N . ALA A 1 278 ? -37.537 -12.096 -21.928 1.00 20.36 278 ALA A N 1
ATOM 2016 C CA . ALA A 1 278 ? -38.500 -11.114 -22.411 1.00 19.45 278 ALA A CA 1
ATOM 2017 C C . ALA A 1 278 ? -37.819 -10.027 -23.237 1.00 17.60 278 ALA A C 1
ATOM 2018 O O . ALA A 1 278 ? -38.337 -9.618 -24.282 1.00 19.39 278 ALA A O 1
ATOM 2020 N N . ASN A 1 279 ? -36.653 -9.551 -22.798 1.00 18.25 279 ASN A N 1
ATOM 2021 C CA . ASN A 1 279 ? -35.987 -8.510 -23.576 1.00 19.63 279 ASN A CA 1
ATOM 2022 C C . ASN A 1 279 ? -35.418 -9.062 -24.873 1.00 19.41 279 ASN A C 1
ATOM 2023 O O . ASN A 1 279 ? -35.353 -8.335 -25.871 1.00 18.52 279 ASN A O 1
ATOM 2028 N N . ARG A 1 280 ? -35.005 -10.335 -24.883 1.00 17.27 280 ARG A N 1
ATOM 2029 C CA . ARG A 1 280 ? -34.538 -10.940 -26.125 1.00 17.25 280 ARG A CA 1
ATOM 2030 C C . ARG A 1 280 ? -35.637 -10.927 -27.176 1.00 16.05 280 ARG A C 1
ATOM 2031 O O . ARG A 1 280 ? -35.398 -10.579 -28.336 1.00 17.70 280 ARG A O 1
ATOM 2039 N N . LEU A 1 281 ? -36.854 -11.319 -26.788 1.00 16.49 281 LEU A N 1
ATOM 2040 C CA . LEU A 1 281 ? -37.963 -11.315 -27.740 1.00 17.60 281 LEU A CA 1
ATOM 2041 C C . LEU A 1 281 ? -38.180 -9.927 -28.334 1.00 17.51 281 LEU A C 1
ATOM 2042 O O . LEU A 1 281 ? -38.386 -9.789 -29.544 1.00 19.07 281 LEU A O 1
ATOM 2047 N N . ARG A 1 282 ? -38.149 -8.889 -27.492 1.00 16.21 282 ARG A N 1
ATOM 2048 C CA . ARG A 1 282 ? -38.382 -7.523 -27.972 1.00 17.38 282 ARG A CA 1
ATOM 2049 C C . ARG A 1 282 ? -37.281 -7.067 -28.918 1.00 17.77 282 ARG A C 1
ATOM 2050 O O . ARG A 1 282 ? -37.555 -6.423 -29.942 1.00 15.41 282 ARG A O 1
ATOM 2058 N N . ALA A 1 283 ? -36.026 -7.375 -28.584 1.00 16.21 283 ALA A N 1
ATOM 2059 C CA . ALA A 1 283 ? -34.919 -7.009 -29.461 1.00 15.26 283 ALA A CA 1
ATOM 2060 C C . ALA A 1 283 ? -35.015 -7.727 -30.800 1.00 16.75 283 ALA A C 1
ATOM 2061 O O . ALA A 1 283 ? -34.766 -7.129 -31.853 1.00 16.62 283 ALA A O 1
ATOM 2063 N N . TRP A 1 284 ? -35.363 -9.018 -30.782 1.00 15.18 284 TRP A N 1
ATOM 2064 C CA . TRP A 1 284 ? -35.470 -9.752 -32.040 1.00 14.93 284 TRP A CA 1
ATOM 2065 C C . TRP A 1 284 ? -36.614 -9.221 -32.894 1.00 16.84 284 TRP A C 1
ATOM 2066 O O . TRP A 1 284 ? -36.497 -9.155 -34.123 1.00 16.02 284 TRP A O 1
ATOM 2077 N N . GLU A 1 285 ? -37.726 -8.822 -32.272 1.00 15.38 285 GLU A N 1
ATOM 2078 C CA . GLU A 1 285 ? -38.812 -8.277 -33.081 1.00 18.19 285 GLU A CA 1
ATOM 2079 C C . GLU A 1 285 ? -38.448 -6.900 -33.623 1.00 18.01 285 GLU A C 1
ATOM 2080 O O . GLU A 1 285 ? -38.850 -6.552 -34.738 1.00 19.51 285 GLU A O 1
ATOM 2086 N N . ARG A 1 286 ? -37.686 -6.113 -32.862 1.00 19.52 286 ARG A N 1
ATOM 2087 C CA . ARG A 1 286 ? -37.143 -4.877 -33.421 1.00 18.46 286 ARG A CA 1
ATOM 2088 C C . ARG A 1 286 ? -36.256 -5.170 -34.625 1.00 19.62 286 ARG A C 1
ATOM 2089 O O . ARG A 1 286 ? -36.351 -4.494 -35.654 1.00 17.80 286 ARG A O 1
ATOM 2097 N N . ILE A 1 287 ? -35.400 -6.194 -34.524 1.00 17.69 287 ILE A N 1
ATOM 2098 C CA . ILE A 1 287 ? -34.528 -6.546 -35.644 1.00 16.34 287 ILE A CA 1
ATOM 2099 C C . ILE A 1 287 ? -35.355 -6.873 -36.879 1.00 16.95 287 ILE A C 1
ATOM 2100 O O . ILE A 1 287 ? -35.029 -6.446 -37.996 1.00 17.33 287 ILE A O 1
ATOM 2105 N N . ALA A 1 288 ? -36.457 -7.603 -36.695 1.00 15.67 288 ALA A N 1
ATOM 2106 C CA . ALA A 1 288 ? -37.243 -8.051 -37.840 1.00 16.95 288 ALA A CA 1
ATOM 2107 C C . ALA A 1 288 ? -37.834 -6.878 -38.608 1.00 21.97 288 ALA A C 1
ATOM 2108 O O . ALA A 1 288 ? -37.971 -6.943 -39.835 1.00 24.67 288 ALA A O 1
ATOM 2110 N N . ARG A 1 289 ? -38.154 -5.788 -37.915 1.00 20.49 289 ARG A N 1
ATOM 2111 C CA . ARG A 1 289 ? -38.781 -4.645 -38.559 1.00 21.72 289 ARG A CA 1
ATOM 2112 C C . ARG A 1 289 ? -37.808 -3.520 -38.894 1.00 21.83 289 ARG A C 1
ATOM 2113 O O . ARG A 1 289 ? -38.065 -2.767 -39.838 1.00 20.90 289 ARG A O 1
ATOM 2121 N N . ASP A 1 290 ? -36.689 -3.392 -38.172 1.00 19.83 290 ASP A N 1
ATOM 2122 C CA . ASP A 1 290 ? -35.797 -2.246 -38.341 1.00 20.83 290 ASP A CA 1
ATOM 2123 C C . ASP A 1 290 ? -34.517 -2.562 -39.100 1.00 21.25 290 ASP A C 1
ATOM 2124 O O . ASP A 1 290 ? -33.768 -1.637 -39.420 1.00 19.10 290 ASP A O 1
ATOM 2129 N N . LEU A 1 291 ? -34.213 -3.833 -39.353 1.00 16.85 291 LEU A N 1
ATOM 2130 C CA . LEU A 1 291 ? -33.042 -4.177 -40.149 1.00 18.35 291 LEU A CA 1
ATOM 2131 C C . LEU A 1 291 ? -33.508 -4.654 -41.517 1.00 18.25 291 LEU A C 1
ATOM 2132 O O . LEU A 1 291 ? -34.065 -5.760 -41.619 1.00 19.68 291 LEU A O 1
ATOM 2137 N N . PRO A 1 292 ? -33.343 -3.873 -42.585 1.00 20.02 292 PRO A N 1
ATOM 2138 C CA . PRO A 1 292 ? -33.811 -4.335 -43.900 1.00 18.45 292 PRO A CA 1
ATOM 2139 C C . PRO A 1 292 ? -33.085 -5.606 -44.315 1.00 20.47 292 PRO A C 1
ATOM 2140 O O . PRO A 1 292 ? -31.859 -5.697 -44.238 1.00 18.92 292 PRO A O 1
ATOM 2144 N N . MET A 1 293 ? -33.855 -6.596 -44.760 1.00 20.87 293 MET A N 1
ATOM 2145 C CA . MET A 1 293 ? -33.245 -7.879 -45.079 1.00 19.50 293 MET A CA 1
ATOM 2146 C C . MET A 1 293 ? -32.329 -7.803 -46.292 1.00 18.49 293 MET A C 1
ATOM 2147 O O . MET A 1 293 ? -31.401 -8.614 -46.400 1.00 18.04 293 MET A O 1
ATOM 2152 N N . ASP A 1 294 ? -32.543 -6.846 -47.204 1.00 18.86 294 ASP A N 1
ATOM 2153 C CA . ASP A 1 294 ? -31.611 -6.733 -48.319 1.00 22.25 294 ASP A CA 1
ATOM 2154 C C . ASP A 1 294 ? -30.299 -6.096 -47.891 1.00 19.30 294 ASP A C 1
ATOM 2155 O O . ASP A 1 294 ? -29.250 -6.407 -48.469 1.00 21.30 294 ASP A O 1
ATOM 2160 N N . LYS A 1 295 ? -30.341 -5.213 -46.888 1.00 18.88 295 LYS A N 1
ATOM 2161 C CA . LYS A 1 295 ? -29.116 -4.703 -46.283 1.00 19.68 295 LYS A CA 1
ATOM 2162 C C . LYS A 1 295 ? -28.353 -5.819 -45.573 1.00 16.69 295 LYS A C 1
ATOM 2163 O O . LYS A 1 295 ? -27.139 -5.965 -45.755 1.00 17.89 295 LYS A O 1
ATOM 2169 N N . LEU A 1 296 ? -29.051 -6.604 -44.742 1.00 16.89 296 LEU A N 1
ATOM 2170 C CA . LEU A 1 296 ? -28.414 -7.748 -44.087 1.00 17.15 296 LEU A CA 1
ATOM 2171 C C . LEU A 1 296 ? -27.769 -8.673 -45.108 1.00 19.89 296 LEU A C 1
ATOM 2172 O O . LEU A 1 296 ? -26.638 -9.139 -44.920 1.00 16.77 296 LEU A O 1
ATOM 2177 N N . GLU A 1 297 ? -28.481 -8.946 -46.203 1.00 19.75 297 GLU A N 1
ATOM 2178 C CA . GLU A 1 297 ? -27.954 -9.829 -47.237 1.00 18.40 297 GLU A CA 1
ATOM 2179 C C . GLU A 1 297 ? -26.617 -9.327 -47.768 1.00 18.67 297 GLU A C 1
ATOM 2180 O O . GLU A 1 297 ? -25.702 -10.122 -48.011 1.00 18.35 297 GLU A O 1
ATOM 2186 N N . ALA A 1 298 ? -26.473 -8.006 -47.939 1.00 18.60 298 ALA A N 1
ATOM 2187 C CA . ALA A 1 298 ? -25.207 -7.448 -48.406 1.00 18.40 298 ALA A CA 1
ATOM 2188 C C . ALA A 1 298 ? -24.061 -7.648 -47.418 1.00 21.71 298 ALA A C 1
ATOM 2189 O O . ALA A 1 298 ? -22.903 -7.454 -47.803 1.00 21.89 298 ALA A O 1
ATOM 2191 N N . MET A 1 299 ? -24.351 -8.015 -46.162 1.00 17.17 299 MET A N 1
ATOM 2192 C CA . MET A 1 299 ? -23.314 -8.253 -45.164 1.00 17.83 299 MET A CA 1
ATOM 2193 C C . MET A 1 299 ? -22.797 -9.684 -45.149 1.00 18.76 299 MET A C 1
ATOM 2194 O O . MET A 1 299 ? -21.746 -9.945 -44.553 1.00 17.60 299 MET A O 1
ATOM 2199 N N . ILE A 1 300 ? -23.515 -10.612 -45.762 1.00 15.17 300 ILE A N 1
ATOM 2200 C CA . ILE A 1 300 ? -23.318 -12.031 -45.472 1.00 15.92 300 ILE A CA 1
ATOM 2201 C C . ILE A 1 300 ? -22.083 -12.545 -46.195 1.00 18.72 300 ILE A C 1
ATOM 2202 O O . ILE A 1 300 ? -21.876 -12.264 -47.382 1.00 21.13 300 ILE A O 1
ATOM 2207 N N . ARG A 1 301 ? -21.266 -13.307 -45.475 1.00 16.69 301 ARG A N 1
ATOM 2208 C CA . ARG A 1 301 ? -20.143 -14.041 -46.055 1.00 19.20 301 ARG A CA 1
ATOM 2209 C C . ARG A 1 301 ? -20.347 -15.519 -45.757 1.00 18.08 301 ARG A C 1
ATOM 2210 O O . ARG A 1 301 ? -20.262 -15.927 -44.583 1.00 19.49 301 ARG A O 1
ATOM 2218 N N . PRO A 1 302 ? -20.624 -16.349 -46.757 1.00 16.32 302 PRO A N 1
ATOM 2219 C CA . PRO A 1 302 ? -20.934 -17.758 -46.476 1.00 16.94 302 PRO A CA 1
ATOM 2220 C C . PRO A 1 302 ? -19.701 -18.510 -46.017 1.00 17.24 302 PRO A C 1
ATOM 2221 O O . PRO A 1 302 ? -18.575 -18.202 -46.419 1.00 20.70 302 PRO A O 1
ATOM 2225 N N . ALA A 1 303 ? -19.933 -19.514 -45.171 1.00 14.80 303 ALA A N 1
ATOM 2226 C CA . ALA A 1 303 ? -18.859 -20.335 -44.625 1.00 18.06 303 ALA A CA 1
ATOM 2227 C C . ALA A 1 303 ? -19.389 -21.716 -44.270 1.00 18.44 303 ALA A C 1
ATOM 2228 O O . ALA A 1 303 ? -20.596 -21.923 -44.113 1.00 17.75 303 ALA A O 1
ATOM 2230 N N . THR A 1 304 ? -18.455 -22.656 -44.123 1.00 16.54 304 THR A N 1
ATOM 2231 C CA . THR A 1 304 ? -18.709 -24.006 -43.632 1.00 14.65 304 THR A CA 1
ATOM 2232 C C . THR A 1 304 ? -17.881 -24.233 -42.373 1.00 15.64 304 THR A C 1
ATOM 2233 O O . THR A 1 304 ? -17.022 -23.418 -42.024 1.00 19.90 304 THR A O 1
ATOM 2237 N N . LEU A 1 305 ? -18.153 -25.350 -41.678 1.00 15.29 305 LEU A N 1
ATOM 2238 C CA . LEU A 1 305 ? -17.412 -25.675 -40.458 1.00 17.95 305 LEU A CA 1
ATOM 2239 C C . LEU A 1 305 ? -15.906 -25.673 -40.694 1.00 20.01 305 LEU A C 1
ATOM 2240 O O . LEU A 1 305 ? -15.140 -25.197 -39.851 1.00 18.56 305 LEU A O 1
ATOM 2245 N N . SER A 1 306 ? -15.461 -26.227 -41.826 1.00 19.74 306 SER A N 1
ATOM 2246 C CA . SER A 1 306 ? -14.033 -26.303 -42.117 1.00 18.74 306 SER A CA 1
ATOM 2247 C C . SER A 1 306 ? -13.385 -24.933 -42.262 1.00 21.37 306 SER A C 1
ATOM 2248 O O . SER A 1 306 ? -12.164 -24.823 -42.104 1.00 22.11 306 SER A O 1
ATOM 2251 N N . ASP A 1 307 ? -14.163 -23.898 -42.588 1.00 19.86 307 ASP A N 1
ATOM 2252 C CA . ASP A 1 307 ? -13.628 -22.547 -42.702 1.00 19.21 307 ASP A CA 1
ATOM 2253 C C . ASP A 1 307 ? -13.367 -21.890 -41.355 1.00 18.87 307 ASP A C 1
ATOM 2254 O O . ASP A 1 307 ? -12.724 -20.837 -41.324 1.00 19.14 307 ASP A O 1
ATOM 2259 N N . LEU A 1 308 ? -13.861 -22.461 -40.257 1.00 18.79 308 LEU A N 1
ATOM 2260 C CA . LEU A 1 308 ? -13.882 -21.743 -38.986 1.00 19.06 308 LEU A CA 1
ATOM 2261 C C . LEU A 1 308 ? -12.503 -21.451 -38.406 1.00 20.86 308 LEU A C 1
ATOM 2262 O O . LEU A 1 308 ? -12.310 -20.359 -37.860 1.00 19.02 308 LEU A O 1
ATOM 2267 N N . PRO A 1 309 ? -11.525 -22.365 -38.464 1.00 18.83 309 PRO A N 1
ATOM 2268 C CA . PRO A 1 309 ? -10.203 -21.999 -37.927 1.00 21.15 309 PRO A CA 1
ATOM 2269 C C . PRO A 1 309 ? -9.617 -20.758 -38.577 1.00 19.83 309 PRO A C 1
ATOM 2270 O O . PRO A 1 309 ? -9.093 -19.885 -37.873 1.00 20.94 309 PRO A O 1
ATOM 2274 N N . GLY A 1 310 ? -9.714 -20.642 -39.904 1.00 19.23 310 GLY A N 1
ATOM 2275 C CA . GLY A 1 310 ? -9.181 -19.468 -40.572 1.00 21.62 310 GLY A CA 1
ATOM 2276 C C . GLY A 1 310 ? -9.978 -18.211 -40.275 1.00 23.32 310 GLY A C 1
ATOM 2277 O O . GLY A 1 310 ? -9.405 -17.130 -40.102 1.00 21.95 310 GLY A O 1
ATOM 2278 N N . LEU A 1 311 ? -11.310 -18.331 -40.220 1.00 19.82 311 LEU A N 1
ATOM 2279 C CA . LEU A 1 311 ? -12.141 -17.151 -39.972 1.00 20.20 311 LEU A CA 1
ATOM 2280 C C . LEU A 1 311 ? -11.998 -16.655 -38.541 1.00 20.13 311 LEU A C 1
ATOM 2281 O O . LEU A 1 311 ? -12.064 -15.441 -38.293 1.00 20.65 311 LEU A O 1
ATOM 2286 N N . GLY A 1 312 ? -11.819 -17.571 -37.588 1.00 20.10 312 GLY A N 1
ATOM 2287 C CA . GLY A 1 312 ? -11.557 -17.152 -36.221 1.00 19.39 312 GLY A CA 1
ATOM 2288 C C . GLY A 1 312 ? -10.266 -16.368 -36.106 1.00 22.76 312 GLY A C 1
ATOM 2289 O O . GLY A 1 312 ? -10.216 -15.333 -35.437 1.00 21.08 312 GLY A O 1
ATOM 2290 N N . ALA A 1 313 ? -9.205 -16.840 -36.771 1.00 21.39 313 ALA A N 1
ATOM 2291 C CA . ALA A 1 313 ? -7.958 -16.079 -36.789 1.00 19.75 313 ALA A CA 1
ATOM 2292 C C . ALA A 1 313 ? -8.144 -14.734 -37.478 1.00 22.82 313 ALA A C 1
ATOM 2293 O O . ALA A 1 313 ? -7.595 -13.721 -37.034 1.00 23.91 313 ALA A O 1
ATOM 2295 N N . ASP A 1 314 ? -8.919 -14.706 -38.565 1.00 20.08 314 ASP A N 1
ATOM 2296 C CA . ASP A 1 314 ? -9.092 -13.470 -39.324 1.00 21.06 314 ASP A CA 1
ATOM 2297 C C . ASP A 1 314 ? -9.849 -12.416 -38.527 1.00 18.84 314 ASP A C 1
ATOM 2298 O O . ASP A 1 314 ? -9.508 -11.227 -38.581 1.00 22.01 314 ASP A O 1
ATOM 2303 N N . ILE A 1 315 ? -10.909 -12.818 -37.824 1.00 19.26 315 ILE A N 1
ATOM 2304 C CA . ILE A 1 315 ? -11.736 -11.815 -37.170 1.00 20.11 315 ILE A CA 1
ATOM 2305 C C . ILE A 1 315 ? -10.965 -11.163 -36.032 1.00 21.78 315 ILE A C 1
ATOM 2306 O O . ILE A 1 315 ? -11.118 -9.963 -35.778 1.00 21.21 315 ILE A O 1
ATOM 2311 N N . LEU A 1 316 ? -10.079 -11.913 -35.372 1.00 20.98 316 LEU A N 1
ATOM 2312 C CA . LEU A 1 316 ? -9.264 -11.316 -34.322 1.00 23.23 316 LEU A CA 1
ATOM 2313 C C . LEU A 1 316 ? -8.263 -10.306 -34.872 1.00 24.30 316 LEU A C 1
ATOM 2314 O O . LEU A 1 316 ? -7.725 -9.509 -34.100 1.00 26.94 316 LEU A O 1
ATOM 2319 N N . LYS A 1 317 ? -7.993 -10.336 -36.178 1.00 24.59 317 LYS A N 1
ATOM 2320 C CA . LYS A 1 317 ? -7.119 -9.373 -36.826 1.00 24.20 317 LYS A CA 1
ATOM 2321 C C . LYS A 1 317 ? -7.903 -8.254 -37.495 1.00 23.77 317 LYS A C 1
ATOM 2322 O O . LYS A 1 317 ? -7.310 -7.418 -38.186 1.00 23.83 317 LYS A O 1
ATOM 2328 N N . GLY A 1 318 ? -9.219 -8.212 -37.291 1.00 21.55 318 GLY A N 1
ATOM 2329 C CA . GLY A 1 318 ? -10.036 -7.196 -37.929 1.00 18.72 318 GLY A CA 1
ATOM 2330 C C . GLY A 1 318 ? -10.211 -7.376 -39.418 1.00 21.58 318 GLY A C 1
ATOM 2331 O O . GLY A 1 318 ? -10.478 -6.399 -40.120 1.00 21.18 318 GLY A O 1
ATOM 2332 N N . GLN A 1 319 ? -10.082 -8.604 -39.925 1.00 19.88 319 GLN A N 1
ATOM 2333 C CA . GLN A 1 319 ? -10.081 -8.849 -41.362 1.00 22.74 319 GLN A CA 1
ATOM 2334 C C . GLN A 1 319 ? -11.365 -9.504 -41.861 1.00 25.51 319 GLN A C 1
ATOM 2335 O O . GLN A 1 319 ? -11.396 -9.997 -42.995 1.00 26.02 319 GLN A O 1
ATOM 2341 N N . VAL A 1 320 ? -12.425 -9.526 -41.060 1.00 19.58 320 VAL A N 1
ATOM 2342 C CA . VAL A 1 320 ? -13.719 -10.019 -41.519 1.00 20.09 320 VAL A CA 1
ATOM 2343 C C . VAL A 1 320 ? -14.635 -8.820 -41.717 1.00 18.94 320 VAL A C 1
ATOM 2344 O O . VAL A 1 320 ? -14.853 -8.030 -40.788 1.00 18.85 320 VAL A O 1
ATOM 2348 N N . GLN A 1 321 ? -15.156 -8.677 -42.933 1.00 17.52 321 GLN A N 1
ATOM 2349 C CA . GLN A 1 321 ? -16.135 -7.650 -43.267 1.00 18.22 321 GLN A CA 1
ATOM 2350 C C . GLN A 1 321 ? -17.545 -8.219 -43.172 1.00 17.55 321 GLN A C 1
ATOM 2351 O O . GLN A 1 321 ? -17.817 -9.296 -43.706 1.00 20.21 321 GLN A O 1
ATOM 2357 N N . GLY A 1 322 ? -18.435 -7.506 -42.490 1.00 17.30 322 GLY A N 1
ATOM 2358 C CA . GLY A 1 322 ? -19.834 -7.934 -42.434 1.00 15.59 322 GLY A CA 1
ATOM 2359 C C . GLY A 1 322 ? -20.043 -9.078 -41.461 1.00 16.43 322 GLY A C 1
ATOM 2360 O O . GLY A 1 322 ? -19.502 -9.074 -40.354 1.00 15.61 322 GLY A O 1
ATOM 2361 N N . ARG A 1 323 ? -20.828 -10.075 -41.877 1.00 15.46 323 ARG A N 1
ATOM 2362 C CA . ARG A 1 323 ? -21.371 -11.079 -40.962 1.00 14.18 323 ARG A CA 1
ATOM 2363 C C . ARG A 1 323 ? -21.273 -12.452 -41.610 1.00 13.49 323 ARG A C 1
ATOM 2364 O O . ARG A 1 323 ? -21.965 -12.708 -42.596 1.00 16.20 323 ARG A O 1
ATOM 2372 N N . VAL A 1 324 ? -20.446 -13.334 -41.038 1.00 14.20 324 VAL A N 1
ATOM 2373 C CA . VAL A 1 324 ? -20.308 -14.691 -41.555 1.00 16.18 324 VAL A CA 1
ATOM 2374 C C . VAL A 1 324 ? -21.559 -15.498 -41.235 1.00 15.71 324 VAL A C 1
ATOM 2375 O O . VAL A 1 324 ? -22.092 -15.439 -40.122 1.00 16.70 324 VAL A O 1
ATOM 2379 N N . VAL A 1 325 ? -22.032 -16.274 -42.206 1.00 15.76 325 VAL A N 1
ATOM 2380 C CA . VAL A 1 325 ? -23.118 -17.220 -41.980 1.00 15.41 325 VAL A CA 1
ATOM 2381 C C . VAL A 1 325 ? -22.548 -18.603 -42.229 1.00 15.05 325 VAL A C 1
ATOM 2382 O O . VAL A 1 325 ? -22.130 -18.899 -43.353 1.00 15.87 325 VAL A O 1
ATOM 2386 N N . VAL A 1 326 ? -22.507 -19.430 -41.182 1.00 13.52 326 VAL A N 1
ATOM 2387 C CA . VAL A 1 326 ? -21.933 -20.773 -41.261 1.00 14.44 326 VAL A CA 1
ATOM 2388 C C . VAL A 1 326 ? -23.058 -21.759 -41.533 1.00 17.02 326 VAL A C 1
ATOM 2389 O O . VAL A 1 326 ? -23.966 -21.915 -40.712 1.00 17.21 326 VAL A O 1
ATOM 2393 N N . ASP A 1 327 ? -22.987 -22.459 -42.666 1.00 14.41 327 ASP A N 1
ATOM 2394 C CA . ASP A 1 327 ? -23.932 -23.528 -42.967 1.00 19.48 327 ASP A CA 1
ATOM 2395 C C . ASP A 1 327 ? -23.334 -24.825 -42.430 1.00 17.75 327 ASP A C 1
ATOM 2396 O O . ASP A 1 327 ? -22.451 -25.416 -43.053 1.00 19.28 327 ASP A O 1
ATOM 2401 N N . VAL A 1 328 ? -23.806 -25.273 -41.260 1.00 15.58 328 VAL A N 1
ATOM 2402 C CA . VAL A 1 328 ? -23.181 -26.429 -40.616 1.00 16.86 328 VAL A CA 1
ATOM 2403 C C . VAL A 1 328 ? -23.563 -27.733 -41.289 1.00 16.77 328 VAL A C 1
ATOM 2404 O O . VAL A 1 328 ? -23.028 -28.788 -40.915 1.00 15.96 328 VAL A O 1
ATOM 2408 N N . ASN A 1 329 ? -24.458 -27.687 -42.278 1.00 14.92 329 ASN A N 1
ATOM 2409 C CA . ASN A 1 329 ? -24.906 -28.881 -42.996 1.00 16.80 329 ASN A CA 1
ATOM 2410 C C . ASN A 1 329 ? -24.514 -28.869 -44.469 1.00 21.81 329 ASN A C 1
ATOM 2411 O O . ASN A 1 329 ? -24.985 -29.731 -45.227 1.00 20.79 329 ASN A O 1
ATOM 2416 N N . ALA A 1 330 ? -23.687 -27.913 -44.896 1.00 22.77 330 ALA A N 1
ATOM 2417 C CA . ALA A 1 330 ? -23.315 -27.780 -46.300 1.00 21.43 330 ALA A CA 1
ATOM 2418 C C . ALA A 1 330 ? -22.768 -29.093 -46.853 1.00 24.50 330 ALA A C 1
ATOM 2419 O O . ALA A 1 330 ? -22.134 -29.877 -46.139 1.00 23.99 330 ALA A O 1
ATOM 2421 N N . HIS A 1 331 ? -23.002 -29.317 -48.142 1.00 23.53 331 HIS A N 1
ATOM 2422 C CA . HIS A 1 331 ? -22.530 -30.529 -48.824 1.00 30.41 331 HIS A CA 1
ATOM 2423 C C . HIS A 1 331 ? -21.281 -30.341 -49.697 1.00 30.69 331 HIS A C 1
ATOM 2424 O O . HIS A 1 331 ? -20.714 -29.254 -49.791 1.00 43.43 331 HIS A O 1
ATOM 2431 N N . MET B 1 1 ? -24.389 51.878 -1.330 1.00 24.76 1 MET B N 1
ATOM 2432 C CA . MET B 1 1 ? -23.352 50.901 -1.673 1.00 24.12 1 MET B CA 1
ATOM 2433 C C . MET B 1 1 ? -23.482 49.619 -0.837 1.00 23.35 1 MET B C 1
ATOM 2434 O O . MET B 1 1 ? -24.238 49.565 0.129 1.00 24.70 1 MET B O 1
ATOM 2439 N N . PHE B 1 2 ? -22.745 48.579 -1.218 1.00 21.11 2 PHE B N 1
ATOM 2440 C CA . PHE B 1 2 ? -22.881 47.284 -0.569 1.00 19.19 2 PHE B CA 1
ATOM 2441 C C . PHE B 1 2 ? -21.563 46.532 -0.674 1.00 19.50 2 PHE B C 1
ATOM 2442 O O . PHE B 1 2 ? -20.652 46.932 -1.400 1.00 19.90 2 PHE B O 1
ATOM 2450 N N . ASN B 1 3 ? -21.484 45.414 0.037 1.00 17.29 3 ASN B N 1
ATOM 2451 C CA . ASN B 1 3 ? -20.252 44.646 0.131 1.00 15.24 3 ASN B CA 1
ATOM 2452 C C . ASN B 1 3 ? -20.275 43.442 -0.798 1.00 16.37 3 ASN B C 1
ATOM 2453 O O . ASN B 1 3 ? -21.327 42.849 -1.051 1.00 18.78 3 ASN B O 1
ATOM 2458 N N . ALA B 1 4 ? -19.088 43.075 -1.280 1.00 15.69 4 ALA B N 1
ATOM 2459 C CA . ALA B 1 4 ? -18.923 41.924 -2.162 1.00 16.07 4 ALA B CA 1
ATOM 2460 C C . ALA B 1 4 ? -17.484 41.427 -2.091 1.00 18.34 4 ALA B C 1
ATOM 2461 O O . ALA B 1 4 ? -16.554 42.204 -1.860 1.00 18.96 4 ALA B O 1
ATOM 2463 N N . LEU B 1 5 ? -17.301 40.124 -2.297 1.00 13.19 5 LEU B N 1
ATOM 2464 C CA . LEU B 1 5 ? -15.959 39.581 -2.454 1.00 14.78 5 LEU B CA 1
ATOM 2465 C C . LEU B 1 5 ? -15.504 39.799 -3.894 1.00 18.39 5 LEU B C 1
ATOM 2466 O O . LEU B 1 5 ? -16.122 39.279 -4.830 1.00 18.59 5 LEU B O 1
ATOM 2471 N N . VAL B 1 6 ? -14.430 40.561 -4.080 1.00 15.95 6 VAL B N 1
ATOM 2472 C CA . VAL B 1 6 ? -13.900 40.847 -5.407 1.00 15.54 6 VAL B CA 1
ATOM 2473 C C . VAL B 1 6 ? -12.513 40.241 -5.509 1.00 16.90 6 VAL B C 1
ATOM 2474 O O . VAL B 1 6 ? -11.669 40.458 -4.633 1.00 19.81 6 VAL B O 1
ATOM 2478 N N . VAL B 1 7 ? -12.283 39.480 -6.573 1.00 18.98 7 VAL B N 1
ATOM 2479 C CA . VAL B 1 7 ? -10.974 38.915 -6.870 1.00 19.83 7 VAL B CA 1
ATOM 2480 C C . VAL B 1 7 ? -10.341 39.759 -7.961 1.00 23.44 7 VAL B C 1
ATOM 2481 O O . VAL B 1 7 ? -10.919 39.917 -9.042 1.00 23.00 7 VAL B O 1
ATOM 2485 N N . ASP B 1 8 ? -9.165 40.307 -7.679 1.00 24.17 8 ASP B N 1
ATOM 2486 C CA . ASP B 1 8 ? -8.371 41.005 -8.677 1.00 26.10 8 ASP B CA 1
ATOM 2487 C C . ASP B 1 8 ? -7.219 40.120 -9.127 1.00 26.97 8 ASP B C 1
ATOM 2488 O O . ASP B 1 8 ? -6.780 39.224 -8.407 1.00 26.62 8 ASP B O 1
ATOM 2493 N N . LYS B 1 9 ? -6.726 40.392 -10.333 1.00 31.80 9 LYS B N 1
ATOM 2494 C CA . LYS B 1 9 ? -5.613 39.648 -10.906 1.00 32.22 9 LYS B CA 1
ATOM 2495 C C . LYS B 1 9 ? -4.589 40.616 -11.481 1.00 34.55 9 LYS B C 1
ATOM 2496 O O . LYS B 1 9 ? -4.929 41.473 -12.301 1.00 34.81 9 LYS B O 1
ATOM 2502 N N . ASP B 1 10 ? -3.344 40.474 -11.042 1.00 38.11 10 ASP B N 1
ATOM 2503 C CA . ASP B 1 10 ? -2.215 41.224 -11.583 1.00 40.42 10 ASP B CA 1
ATOM 2504 C C . ASP B 1 10 ? -1.627 40.406 -12.727 1.00 41.98 10 ASP B C 1
ATOM 2505 O O . ASP B 1 10 ? -1.037 39.347 -12.495 1.00 42.03 10 ASP B O 1
ATOM 2510 N N . GLU B 1 11 ? -1.783 40.886 -13.964 1.00 45.39 11 GLU B N 1
ATOM 2511 C CA . GLU B 1 11 ? -1.320 40.093 -15.101 1.00 48.04 11 GLU B CA 1
ATOM 2512 C C . GLU B 1 11 ? 0.201 39.978 -15.138 1.00 48.73 11 GLU B C 1
ATOM 2513 O O . GLU B 1 11 ? 0.730 38.969 -15.624 1.00 47.84 11 GLU B O 1
ATOM 2519 N N . GLU B 1 12 ? 0.920 40.980 -14.626 1.00 47.70 12 GLU B N 1
ATOM 2520 C CA . GLU B 1 12 ? 2.376 40.881 -14.564 1.00 47.76 12 GLU B CA 1
ATOM 2521 C C . GLU B 1 12 ? 2.807 39.716 -13.677 1.00 44.52 12 GLU B C 1
ATOM 2522 O O . GLU B 1 12 ? 3.566 38.842 -14.109 1.00 46.75 12 GLU B O 1
ATOM 2528 N N . SER B 1 13 ? 2.314 39.671 -12.437 1.00 45.47 13 SER B N 1
ATOM 2529 C CA . SER B 1 13 ? 2.694 38.613 -11.507 1.00 43.66 13 SER B CA 1
ATOM 2530 C C . SER B 1 13 ? 1.773 37.397 -11.553 1.00 44.23 13 SER B C 1
ATOM 2531 O O . SER B 1 13 ? 2.078 36.391 -10.903 1.00 47.84 13 SER B O 1
ATOM 2534 N N . GLY B 1 14 ? 0.671 37.453 -12.308 1.00 44.57 14 GLY B N 1
ATOM 2535 C CA . GLY B 1 14 ? -0.330 36.402 -12.300 1.00 44.66 14 GLY B CA 1
ATOM 2536 C C . GLY B 1 14 ? -1.130 36.295 -11.020 1.00 42.24 14 GLY B C 1
ATOM 2537 O O . GLY B 1 14 ? -2.135 35.572 -10.996 1.00 42.76 14 GLY B O 1
ATOM 2538 N N . LYS B 1 15 ? -0.735 37.013 -9.971 1.00 41.27 15 LYS B N 1
ATOM 2539 C CA . LYS B 1 15 ? -1.321 36.868 -8.646 1.00 38.91 15 LYS B CA 1
ATOM 2540 C C . LYS B 1 15 ? -2.793 37.255 -8.637 1.00 33.18 15 LYS B C 1
ATOM 2541 O O . LYS B 1 15 ? -3.167 38.343 -9.084 1.00 34.65 15 LYS B O 1
ATOM 2547 N N . THR B 1 16 ? -3.627 36.371 -8.107 1.00 33.84 16 THR B N 1
ATOM 2548 C CA . THR B 1 16 ? -4.989 36.737 -7.760 1.00 29.24 16 THR B CA 1
ATOM 2549 C C . THR B 1 16 ? -5.064 37.049 -6.273 1.00 27.92 16 THR B C 1
ATOM 2550 O O . THR B 1 16 ? -4.372 36.440 -5.454 1.00 27.51 16 THR B O 1
ATOM 2554 N N . GLN B 1 17 ? -5.914 38.010 -5.934 1.00 25.24 17 GLN B N 1
ATOM 2555 C CA . GLN B 1 17 ? -6.150 38.388 -4.549 1.00 28.19 17 GLN B CA 1
ATOM 2556 C C . GLN B 1 17 ? -7.634 38.663 -4.376 1.00 26.38 17 GLN B C 1
ATOM 2557 O O . GLN B 1 17 ? -8.217 39.435 -5.143 1.00 25.76 17 GLN B O 1
ATOM 2563 N N . ALA B 1 18 ? -8.238 38.027 -3.377 1.00 24.67 18 ALA B N 1
ATOM 2564 C CA . ALA B 1 18 ? -9.641 38.217 -3.047 1.00 20.68 18 ALA B CA 1
ATOM 2565 C C . ALA B 1 18 ? -9.754 39.045 -1.777 1.00 24.92 18 ALA B C 1
ATOM 2566 O O . ALA B 1 18 ? -9.005 38.835 -0.818 1.00 28.92 18 ALA B O 1
ATOM 2568 N N . ALA B 1 19 ? -10.693 39.983 -1.777 1.00 22.23 19 ALA B N 1
ATOM 2569 C CA . ALA B 1 19 ? -10.916 40.835 -0.622 1.00 23.47 19 ALA B CA 1
ATOM 2570 C C . ALA B 1 19 ? -12.327 41.391 -0.693 1.00 21.33 19 ALA B C 1
ATOM 2571 O O . ALA B 1 19 ? -12.881 41.573 -1.779 1.00 18.07 19 ALA B O 1
ATOM 2573 N N . VAL B 1 20 ? -12.900 41.651 0.481 1.00 20.62 20 VAL B N 1
ATOM 2574 C CA . VAL B 1 20 ? -14.199 42.305 0.540 1.00 20.24 20 VAL B CA 1
ATOM 2575 C C . VAL B 1 20 ? -14.034 43.755 0.114 1.00 23.42 20 VAL B C 1
ATOM 2576 O O . VAL B 1 20 ? -13.146 44.461 0.610 1.00 24.37 20 VAL B O 1
ATOM 2580 N N . LYS B 1 21 ? -14.877 44.202 -0.817 1.00 19.27 21 LYS B N 1
ATOM 2581 C CA . LYS B 1 21 ? -14.855 45.583 -1.280 1.00 19.21 21 LYS B CA 1
ATOM 2582 C C . LYS B 1 21 ? -16.261 46.167 -1.277 1.00 20.76 21 LYS B C 1
ATOM 2583 O O . LYS B 1 21 ? -17.266 45.451 -1.245 1.00 18.34 21 LYS B O 1
ATOM 2589 N N . GLN B 1 22 ? -16.321 47.493 -1.305 1.00 16.67 22 GLN B N 1
ATOM 2590 C CA . GLN B 1 22 ? -17.587 48.210 -1.373 1.00 21.19 22 GLN B CA 1
ATOM 2591 C C . GLN B 1 22 ? -17.888 48.578 -2.821 1.00 22.51 22 GLN B C 1
ATOM 2592 O O . GLN B 1 22 ? -17.099 49.283 -3.469 1.00 24.31 22 GLN B O 1
ATOM 2598 N N . LEU B 1 23 ? -19.043 48.127 -3.310 1.00 17.85 23 LEU B N 1
ATOM 2599 C CA . LEU B 1 23 ? -19.479 48.362 -4.676 1.00 20.89 23 LEU B CA 1
ATOM 2600 C C . LEU B 1 23 ? -20.767 49.174 -4.698 1.00 21.62 23 LEU B C 1
ATOM 2601 O O . LEU B 1 23 ? -21.468 49.300 -3.689 1.00 20.90 23 LEU B O 1
ATOM 2606 N N . SER B 1 24 ? -21.090 49.698 -5.874 1.00 23.18 24 SER B N 1
ATOM 2607 C CA . SER B 1 24 ? -22.379 50.326 -6.119 1.00 23.34 24 SER B CA 1
ATOM 2608 C C . SER B 1 24 ? -23.156 49.512 -7.146 1.00 22.67 24 SER B C 1
ATOM 2609 O O . SER B 1 24 ? -22.600 48.662 -7.847 1.00 24.86 24 SER B O 1
ATOM 2612 N N . LEU B 1 25 ? -24.459 49.791 -7.224 1.00 20.68 25 LEU B N 1
ATOM 2613 C CA . LEU B 1 25 ? -25.331 49.063 -8.143 1.00 25.39 25 LEU B CA 1
ATOM 2614 C C . LEU B 1 25 ? -24.857 49.184 -9.587 1.00 27.42 25 LEU B C 1
ATOM 2615 O O . LEU B 1 25 ? -25.023 48.250 -10.380 1.00 26.20 25 LEU B O 1
ATOM 2620 N N . THR B 1 26 ? -24.263 50.321 -9.951 1.00 26.70 26 THR B N 1
ATOM 2621 C CA . THR B 1 26 ? -23.780 50.501 -11.314 1.00 24.81 26 THR B CA 1
ATOM 2622 C C . THR B 1 26 ? -22.494 49.728 -11.603 1.00 29.49 26 THR B C 1
ATOM 2623 O O . THR B 1 26 ? -22.082 49.666 -12.768 1.00 28.45 26 THR B O 1
ATOM 2627 N N . ASP B 1 27 ? -21.861 49.124 -10.585 1.00 24.41 27 ASP B N 1
ATOM 2628 C CA . ASP B 1 27 ? -20.699 48.269 -10.803 1.00 25.51 27 ASP B CA 1
ATOM 2629 C C . ASP B 1 27 ? -21.081 46.868 -11.250 1.00 22.49 27 ASP B C 1
ATOM 2630 O O . ASP B 1 27 ? -20.246 46.167 -11.826 1.00 22.46 27 ASP B O 1
ATOM 2635 N N . LEU B 1 28 ? -22.310 46.450 -10.984 1.00 19.52 28 LEU B N 1
ATOM 2636 C CA . LEU B 1 28 ? -22.748 45.129 -11.401 1.00 22.67 28 LEU B CA 1
ATOM 2637 C C . LEU B 1 28 ? -22.957 45.105 -12.913 1.00 24.89 28 LEU B C 1
ATOM 2638 O O . LEU B 1 28 ? -23.239 46.139 -13.523 1.00 24.77 28 LEU B O 1
ATOM 2643 N N . PRO B 1 29 ? -22.822 43.941 -13.542 1.00 23.07 29 PRO B N 1
ATOM 2644 C CA . PRO B 1 29 ? -23.276 43.823 -14.929 1.00 22.99 29 PRO B CA 1
ATOM 2645 C C . PRO B 1 29 ? -24.762 44.126 -15.012 1.00 23.75 29 PRO B C 1
ATOM 2646 O O . PRO B 1 29 ? -25.525 43.850 -14.086 1.00 20.72 29 PRO B O 1
ATOM 2650 N N . VAL B 1 30 ? -25.172 44.723 -16.131 1.00 24.74 30 VAL B N 1
ATOM 2651 C CA . VAL B 1 30 ? -26.592 44.956 -16.358 1.00 26.65 30 VAL B CA 1
ATOM 2652 C C . VAL B 1 30 ? -27.320 43.618 -16.374 1.00 23.79 30 VAL B C 1
ATOM 2653 O O . VAL B 1 30 ? -26.792 42.613 -16.862 1.00 27.24 30 VAL B O 1
ATOM 2657 N N . GLY B 1 31 ? -28.529 43.593 -15.816 1.00 26.09 31 GLY B N 1
ATOM 2658 C CA . GLY B 1 31 ? -29.303 42.366 -15.783 1.00 23.85 31 GLY B CA 1
ATOM 2659 C C . GLY B 1 31 ? -30.784 42.619 -15.620 1.00 23.64 31 GLY B C 1
ATOM 2660 O O . GLY B 1 31 ? -31.214 43.697 -15.191 1.00 28.92 31 GLY B O 1
ATOM 2661 N N . GLU B 1 32 ? -31.568 41.591 -15.961 1.00 23.98 32 GLU B N 1
ATOM 2662 C CA . GLU B 1 32 ? -33.023 41.701 -15.906 1.00 23.13 32 GLU B CA 1
ATOM 2663 C C . GLU B 1 32 ? -33.533 41.737 -14.469 1.00 28.54 32 GLU B C 1
ATOM 2664 O O . GLU B 1 32 ? -34.497 42.453 -14.165 1.00 27.32 32 GLU B O 1
ATOM 2670 N N . VAL B 1 33 ? -32.917 40.969 -13.570 1.00 21.09 33 VAL B N 1
ATOM 2671 C CA . VAL B 1 33 ? -33.382 40.850 -12.194 1.00 22.60 33 VAL B CA 1
ATOM 2672 C C . VAL B 1 33 ? -32.253 41.237 -11.246 1.00 25.18 33 VAL B C 1
ATOM 2673 O O . VAL B 1 33 ? -31.142 40.701 -11.334 1.00 22.94 33 VAL B O 1
ATOM 2677 N N . THR B 1 34 ? -32.542 42.154 -10.331 1.00 21.17 34 THR B N 1
ATOM 2678 C CA . THR B 1 34 ? -31.623 42.491 -9.253 1.00 22.12 34 THR B CA 1
ATOM 2679 C C . THR B 1 34 ? -32.113 41.813 -7.982 1.00 23.78 34 THR B C 1
ATOM 2680 O O . THR B 1 34 ? -33.254 42.033 -7.557 1.00 24.75 34 THR B O 1
ATOM 2684 N N . VAL B 1 35 ? -31.263 40.982 -7.382 1.00 20.78 35 VAL B N 1
ATOM 2685 C CA . VAL B 1 35 ? -31.613 40.238 -6.179 1.00 18.13 35 VAL B CA 1
ATOM 2686 C C . VAL B 1 35 ? -30.824 40.811 -5.015 1.00 18.60 35 VAL B C 1
ATOM 2687 O O . VAL B 1 35 ? -29.614 41.046 -5.129 1.00 18.54 35 VAL B O 1
ATOM 2691 N N . ALA B 1 36 ? -31.515 41.062 -3.908 1.00 20.44 36 ALA B N 1
ATOM 2692 C CA . ALA B 1 36 ? -30.859 41.342 -2.638 1.00 20.00 36 ALA B CA 1
ATOM 2693 C C . ALA B 1 36 ? -30.474 39.997 -2.044 1.00 17.84 36 ALA B C 1
ATOM 2694 O O . ALA B 1 36 ? -31.319 39.277 -1.503 1.00 19.58 36 ALA B O 1
ATOM 2696 N N . VAL B 1 37 ? -29.198 39.639 -2.171 1.00 15.30 37 VAL B N 1
ATOM 2697 C CA . VAL B 1 37 ? -28.767 38.298 -1.781 1.00 17.75 37 VAL B CA 1
ATOM 2698 C C . VAL B 1 37 ? -28.823 38.162 -0.269 1.00 18.49 37 VAL B C 1
ATOM 2699 O O . VAL B 1 37 ? -28.346 39.033 0.470 1.00 20.19 37 VAL B O 1
ATOM 2703 N N . GLU B 1 38 ? -29.411 37.065 0.204 1.00 15.74 38 GLU B N 1
ATOM 2704 C CA . GLU B 1 38 ? -29.390 36.770 1.628 1.00 18.94 38 GLU B CA 1
ATOM 2705 C C . GLU B 1 38 ? -28.310 35.770 1.996 1.00 17.01 38 GLU B C 1
ATOM 2706 O O . GLU B 1 38 ? -27.620 35.956 3.000 1.00 18.62 38 GLU B O 1
ATOM 2712 N N . TYR B 1 39 ? -28.110 34.729 1.187 1.00 16.79 39 TYR B N 1
ATOM 2713 C CA . TYR B 1 39 ? -27.125 33.711 1.510 1.00 17.77 39 TYR B CA 1
ATOM 2714 C C . TYR B 1 39 ? -26.454 33.208 0.244 1.00 14.45 39 TYR B C 1
ATOM 2715 O O . TYR B 1 39 ? -27.027 33.259 -0.846 1.00 13.88 39 TYR B O 1
ATOM 2724 N N . SER B 1 40 ? -25.226 32.730 0.413 1.00 16.05 40 SER B N 1
ATOM 2725 C CA . SER B 1 40 ? -24.540 31.936 -0.602 1.00 13.37 40 SER B CA 1
ATOM 2726 C C . SER B 1 40 ? -23.923 30.742 0.121 1.00 16.09 40 SER B C 1
ATOM 2727 O O . SER B 1 40 ? -24.287 30.397 1.254 1.00 16.39 40 SER B O 1
ATOM 2730 N N . THR B 1 41 ? -22.955 30.099 -0.523 1.00 14.43 41 THR B N 1
ATOM 2731 C CA . THR B 1 41 ? -22.335 28.901 0.026 1.00 13.58 41 THR B CA 1
ATOM 2732 C C . THR B 1 41 ? -20.959 28.773 -0.607 1.00 14.62 41 THR B C 1
ATOM 2733 O O . THR B 1 41 ? -20.565 29.599 -1.433 1.00 15.81 41 THR B O 1
ATOM 2737 N N . VAL B 1 42 ? -20.226 27.737 -0.215 1.00 15.81 42 VAL B N 1
ATOM 2738 C CA . VAL B 1 42 ? -18.915 27.445 -0.782 1.00 13.82 42 VAL B CA 1
ATOM 2739 C C . VAL B 1 42 ? -18.972 26.054 -1.392 1.00 14.90 42 VAL B C 1
ATOM 2740 O O . VAL B 1 42 ? -19.068 25.052 -0.670 1.00 16.89 42 VAL B O 1
ATOM 2744 N N . ASN B 1 43 ? -18.919 25.997 -2.716 1.00 16.61 43 ASN B N 1
ATOM 2745 C CA . ASN B 1 43 ? -18.757 24.756 -3.458 1.00 14.27 43 ASN B CA 1
ATOM 2746 C C . ASN B 1 43 ? -17.290 24.569 -3.833 1.00 15.12 43 ASN B C 1
ATOM 2747 O O . ASN B 1 43 ? -16.514 25.515 -3.867 1.00 13.71 43 ASN B O 1
ATOM 2752 N N . TYR B 1 44 ? -16.920 23.325 -4.157 1.00 13.80 44 TYR B N 1
ATOM 2753 C CA . TYR B 1 44 ? -15.568 23.082 -4.649 1.00 13.93 44 TYR B CA 1
ATOM 2754 C C . TYR B 1 44 ? -15.197 24.062 -5.763 1.00 16.07 44 TYR B C 1
ATOM 2755 O O . TYR B 1 44 ? -14.133 24.692 -5.728 1.00 15.09 44 TYR B O 1
ATOM 2764 N N . LYS B 1 45 ? -16.084 24.228 -6.745 1.00 16.07 45 LYS B N 1
ATOM 2765 C CA . LYS B 1 45 ? -15.808 25.139 -7.852 1.00 14.77 45 LYS B CA 1
ATOM 2766 C C . LYS B 1 45 ? -15.616 26.582 -7.389 1.00 16.98 45 LYS B C 1
ATOM 2767 O O . LYS B 1 45 ? -14.864 27.339 -8.018 1.00 17.69 45 LYS B O 1
ATOM 2773 N N . ASP B 1 46 ? -16.291 26.987 -6.308 1.00 15.37 46 ASP B N 1
ATOM 2774 C CA . ASP B 1 46 ? -16.079 28.334 -5.778 1.00 16.71 46 ASP B CA 1
ATOM 2775 C C . ASP B 1 46 ? -14.645 28.508 -5.292 1.00 17.52 46 ASP B C 1
ATOM 2776 O O . ASP B 1 46 ? -14.060 29.590 -5.422 1.00 17.12 46 ASP B O 1
ATOM 2781 N N . GLY B 1 47 ? -14.073 27.463 -4.695 1.00 18.34 47 GLY B N 1
ATOM 2782 C CA . GLY B 1 47 ? -12.681 27.545 -4.286 1.00 19.23 47 GLY B CA 1
ATOM 2783 C C . GLY B 1 47 ? -11.757 27.843 -5.450 1.00 16.94 47 GLY B C 1
ATOM 2784 O O . GLY B 1 47 ? -10.834 28.652 -5.330 1.00 18.66 47 GLY B O 1
ATOM 2785 N N . LEU B 1 48 ? -11.985 27.182 -6.590 1.00 16.42 48 LEU B N 1
ATOM 2786 C CA . LEU B 1 48 ? -11.237 27.505 -7.802 1.00 19.54 48 LEU B CA 1
ATOM 2787 C C . LEU B 1 48 ? -11.409 28.968 -8.179 1.00 20.83 48 LEU B C 1
ATOM 2788 O O . LEU B 1 48 ? -10.427 29.674 -8.437 1.00 21.45 48 LEU B O 1
ATOM 2793 N N . CYS B 1 49 ? -12.657 29.450 -8.201 1.00 20.45 49 CYS B N 1
ATOM 2794 C CA . CYS B 1 49 ? -12.926 30.802 -8.687 1.00 17.03 49 CYS B CA 1
ATOM 2795 C C . CYS B 1 49 ? -12.501 31.884 -7.698 1.00 17.95 49 CYS B C 1
ATOM 2796 O O . CYS B 1 49 ? -12.177 33.002 -8.114 1.00 19.20 49 CYS B O 1
ATOM 2799 N N . ILE B 1 50 ? -12.511 31.580 -6.400 1.00 19.69 50 ILE B N 1
ATOM 2800 C CA . ILE B 1 50 ? -12.032 32.534 -5.402 1.00 17.56 50 ILE B CA 1
ATOM 2801 C C . ILE B 1 50 ? -10.520 32.697 -5.499 1.00 21.33 50 ILE B C 1
ATOM 2802 O O . ILE B 1 50 ? -9.984 33.804 -5.354 1.00 22.17 50 ILE B O 1
ATOM 2807 N N . GLY B 1 51 ? -9.807 31.598 -5.725 1.00 22.44 51 GLY B N 1
ATOM 2808 C CA . GLY B 1 51 ? -8.366 31.595 -5.682 1.00 23.43 51 GLY B CA 1
ATOM 2809 C C . GLY B 1 51 ? -7.729 31.622 -7.055 1.00 25.49 51 GLY B C 1
ATOM 2810 O O . GLY B 1 51 ? -7.737 32.641 -7.751 1.00 26.00 51 GLY B O 1
ATOM 2811 N N . PRO B 1 52 ? -7.180 30.481 -7.479 1.00 26.24 52 PRO B N 1
ATOM 2812 C CA . PRO B 1 52 ? -6.355 30.481 -8.697 1.00 29.98 52 PRO B CA 1
ATOM 2813 C C . PRO B 1 52 ? -7.142 30.726 -9.974 1.00 31.27 52 PRO B C 1
ATOM 2814 O O . PRO B 1 52 ? -6.576 31.245 -10.944 1.00 35.84 52 PRO B O 1
ATOM 2818 N N . GLY B 1 53 ? -8.424 30.375 -10.010 1.00 26.94 53 GLY B N 1
ATOM 2819 C CA . GLY B 1 53 ? -9.221 30.599 -11.200 1.00 27.05 53 GLY B CA 1
ATOM 2820 C C . GLY B 1 53 ? -9.622 29.301 -11.868 1.00 30.83 53 GLY B C 1
ATOM 2821 O O . GLY B 1 53 ? -10.745 29.167 -12.369 1.00 26.67 53 GLY B O 1
ATOM 2822 N N . GLY B 1 54 ? -8.710 28.332 -11.867 1.00 29.75 54 GLY B N 1
ATOM 2823 C CA . GLY B 1 54 ? -8.967 27.055 -12.506 1.00 28.56 54 GLY B CA 1
ATOM 2824 C C . GLY B 1 54 ? -9.319 27.144 -13.974 1.00 32.21 54 GLY B C 1
ATOM 2825 O O . GLY B 1 54 ? -9.915 26.207 -14.519 1.00 31.51 54 GLY B O 1
ATOM 2826 N N . GLY B 1 55 ? -8.960 28.245 -14.637 1.00 29.62 55 GLY B N 1
ATOM 2827 C CA . GLY B 1 55 ? -9.357 28.467 -16.016 1.00 31.11 55 GLY B CA 1
ATOM 2828 C C . GLY B 1 55 ? -10.824 28.772 -16.212 1.00 30.73 55 GLY B C 1
ATOM 2829 O O . GLY B 1 55 ? -11.279 28.864 -17.355 1.00 27.90 55 GLY B O 1
ATOM 2830 N N . LEU B 1 56 ? -11.576 28.942 -15.125 1.00 26.36 56 LEU B N 1
ATOM 2831 C CA . LEU B 1 56 ? -13.015 29.127 -15.198 1.00 24.07 56 LEU B CA 1
ATOM 2832 C C . LEU B 1 56 ? -13.423 30.590 -15.254 1.00 24.07 56 LEU B C 1
ATOM 2833 O O . LEU B 1 56 ? -14.561 30.886 -15.630 1.00 24.32 56 LEU B O 1
ATOM 2838 N N . VAL B 1 57 ? -12.527 31.500 -14.893 1.00 21.31 57 VAL B N 1
ATOM 2839 C CA . VAL B 1 57 ? -12.837 32.920 -14.778 1.00 23.50 57 VAL B CA 1
ATOM 2840 C C . VAL B 1 57 ? -12.143 33.633 -15.929 1.00 27.22 57 VAL B C 1
ATOM 2841 O O . VAL B 1 57 ? -10.908 33.656 -15.998 1.00 29.53 57 VAL B O 1
ATOM 2845 N N . ARG B 1 58 ? -12.941 34.216 -16.831 1.00 27.72 58 ARG B N 1
ATOM 2846 C CA . ARG B 1 58 ? -12.427 34.851 -18.040 1.00 33.81 58 ARG B CA 1
ATOM 2847 C C . ARG B 1 58 ? -12.137 36.332 -17.865 1.00 33.08 58 ARG B C 1
ATOM 2848 O O . ARG B 1 58 ? -11.348 36.888 -18.639 1.00 31.77 58 ARG B O 1
ATOM 2856 N N . LYS B 1 59 ? -12.759 36.983 -16.885 1.00 28.06 59 LYS B N 1
ATOM 2857 C CA . LYS B 1 59 ? -12.674 38.432 -16.744 1.00 27.50 59 LYS B CA 1
ATOM 2858 C C . LYS B 1 59 ? -12.453 38.798 -15.287 1.00 26.38 59 LYS B C 1
ATOM 2859 O O . LYS B 1 59 ? -13.210 38.367 -14.412 1.00 23.60 59 LYS B O 1
ATOM 2865 N N . TYR B 1 60 ? -11.420 39.595 -15.038 1.00 26.22 60 TYR B N 1
ATOM 2866 C CA . TYR B 1 60 ? -11.179 40.174 -13.724 1.00 24.27 60 TYR B CA 1
ATOM 2867 C C . TYR B 1 60 ? -11.313 41.691 -13.829 1.00 25.81 60 TYR B C 1
ATOM 2868 O O . TYR B 1 60 ? -11.023 42.264 -14.881 1.00 26.05 60 TYR B O 1
ATOM 2877 N N . PRO B 1 61 ? -11.743 42.359 -12.745 1.00 21.32 61 PRO B N 1
ATOM 2878 C CA . PRO B 1 61 ? -12.108 41.847 -11.414 1.00 22.76 61 PRO B CA 1
ATOM 2879 C C . PRO B 1 61 ? -13.355 40.961 -11.437 1.00 20.90 61 PRO B C 1
ATOM 2880 O O . PRO B 1 61 ? -14.243 41.166 -12.267 1.00 23.56 61 PRO B O 1
ATOM 2884 N N . HIS B 1 62 ? -13.421 39.993 -10.527 1.00 20.16 62 HIS B N 1
ATOM 2885 C CA . HIS B 1 62 ? -14.468 38.982 -10.541 1.00 17.17 62 HIS B CA 1
ATOM 2886 C C . HIS B 1 62 ? -15.125 38.883 -9.176 1.00 16.05 62 HIS B C 1
ATOM 2887 O O . HIS B 1 62 ? -14.436 38.808 -8.152 1.00 17.84 62 HIS B O 1
ATOM 2894 N N . VAL B 1 63 ? -16.453 38.848 -9.164 1.00 14.95 63 VAL B N 1
ATOM 2895 C CA . VAL B 1 63 ? -17.215 38.526 -7.963 1.00 15.54 63 VAL B CA 1
ATOM 2896 C C . VAL B 1 63 ? -17.625 37.061 -8.072 1.00 15.86 63 VAL B C 1
ATOM 2897 O O . VAL B 1 63 ? -18.481 36.735 -8.911 1.00 17.73 63 VAL B O 1
ATOM 2901 N N . PRO B 1 64 ? -17.040 36.152 -7.274 1.00 13.86 64 PRO B N 1
ATOM 2902 C CA . PRO B 1 64 ? -17.365 34.727 -7.407 1.00 14.66 64 PRO B CA 1
ATOM 2903 C C . PRO B 1 64 ? -18.685 34.370 -6.756 1.00 16.62 64 PRO B C 1
ATOM 2904 O O . PRO B 1 64 ? -19.420 35.250 -6.291 1.00 17.08 64 PRO B O 1
ATOM 2908 N N . GLY B 1 65 ? -18.989 33.064 -6.729 1.00 15.30 65 GLY B N 1
ATOM 2909 C CA . GLY B 1 65 ? -20.182 32.575 -6.067 1.00 14.91 65 GLY B CA 1
ATOM 2910 C C . GLY B 1 65 ? -21.179 31.998 -7.048 1.00 14.36 65 GLY B C 1
ATOM 2911 O O . GLY B 1 65 ? -22.002 32.733 -7.603 1.00 14.97 65 GLY B O 1
ATOM 2912 N N . ILE B 1 66 ? -21.124 30.680 -7.267 1.00 14.96 66 ILE B N 1
ATOM 2913 C CA . ILE B 1 66 ? -22.006 30.066 -8.252 1.00 13.40 66 ILE B CA 1
ATOM 2914 C C . ILE B 1 66 ? -23.443 29.946 -7.767 1.00 14.70 66 ILE B C 1
ATOM 2915 O O . ILE B 1 66 ? -24.337 29.699 -8.585 1.00 15.48 66 ILE B O 1
ATOM 2920 N N . ASP B 1 67 ? -23.695 30.159 -6.472 1.00 13.56 67 ASP B N 1
ATOM 2921 C CA . ASP B 1 67 ? -25.024 30.044 -5.882 1.00 14.71 67 ASP B CA 1
ATOM 2922 C C . ASP B 1 67 ? -25.384 31.309 -5.120 1.00 12.89 67 ASP B C 1
ATOM 2923 O O . ASP B 1 67 ? -24.517 31.957 -4.533 1.00 15.19 67 ASP B O 1
ATOM 2928 N N . PHE B 1 68 ? -26.679 31.618 -5.083 1.00 14.75 68 PHE B N 1
ATOM 2929 C CA . PHE B 1 68 ? -27.198 32.511 -4.050 1.00 13.82 68 PHE B CA 1
ATOM 2930 C C . PHE B 1 68 ? -28.687 32.260 -3.852 1.00 13.82 68 PHE B C 1
ATOM 2931 O O . PHE B 1 68 ? -29.347 31.616 -4.668 1.00 17.05 68 PHE B O 1
ATOM 2939 N N . ALA B 1 69 ? -29.206 32.769 -2.737 1.00 16.47 69 ALA B N 1
ATOM 2940 C CA . ALA B 1 69 ? -30.641 32.847 -2.511 1.00 15.95 69 ALA B CA 1
ATOM 2941 C C . ALA B 1 69 ? -30.947 34.196 -1.882 1.00 16.45 69 ALA B C 1
ATOM 2942 O O . ALA B 1 69 ? -30.150 34.721 -1.102 1.00 17.22 69 ALA B O 1
ATOM 2944 N N . GLY B 1 70 ? -32.098 34.755 -2.219 1.00 16.65 70 GLY B N 1
ATOM 2945 C CA . GLY B 1 70 ? -32.405 36.086 -1.728 1.00 17.39 70 GLY B CA 1
ATOM 2946 C C . GLY B 1 70 ? -33.781 36.550 -2.133 1.00 21.91 70 GLY B C 1
ATOM 2947 O O . GLY B 1 70 ? -34.640 35.752 -2.507 1.00 20.66 70 GLY B O 1
ATOM 2948 N N . THR B 1 71 ? -33.981 37.864 -2.048 1.00 18.10 71 THR B N 1
ATOM 2949 C CA . THR B 1 71 ? -35.268 38.481 -2.319 1.00 22.51 71 THR B CA 1
ATOM 2950 C C . THR B 1 71 ? -35.105 39.447 -3.482 1.00 22.22 71 THR B C 1
ATOM 2951 O O . THR B 1 71 ? -34.182 40.272 -3.481 1.00 21.31 71 THR B O 1
ATOM 2955 N N . VAL B 1 72 ? -35.984 39.321 -4.481 1.00 21.78 72 VAL B N 1
ATOM 2956 C CA . VAL B 1 72 ? -35.923 40.182 -5.656 1.00 23.76 72 VAL B CA 1
ATOM 2957 C C . VAL B 1 72 ? -36.110 41.631 -5.238 1.00 25.49 72 VAL B C 1
ATOM 2958 O O . VAL B 1 72 ? -37.030 41.971 -4.483 1.00 25.81 72 VAL B O 1
ATOM 2962 N N . GLU B 1 73 ? -35.223 42.491 -5.729 1.00 24.58 73 GLU B N 1
ATOM 2963 C CA . GLU B 1 73 ? -35.261 43.925 -5.485 1.00 29.09 73 GLU B CA 1
ATOM 2964 C C . GLU B 1 73 ? -35.891 44.695 -6.637 1.00 30.89 73 GLU B C 1
ATOM 2965 O O . GLU B 1 73 ? -36.631 45.659 -6.405 1.00 32.15 73 GLU B O 1
ATOM 2971 N N . ASN B 1 74 ? -35.622 44.281 -7.873 1.00 29.04 74 ASN B N 1
ATOM 2972 C CA . ASN B 1 74 ? -36.180 44.909 -9.063 1.00 29.76 74 ASN B CA 1
ATOM 2973 C C . ASN B 1 74 ? -36.117 43.909 -10.204 1.00 31.37 74 ASN B C 1
ATOM 2974 O O . ASN B 1 74 ? -35.255 43.023 -10.226 1.00 26.87 74 ASN B O 1
ATOM 2979 N N . SER B 1 75 ? -37.047 44.046 -11.145 1.00 27.43 75 SER B N 1
ATOM 2980 C CA . SER B 1 75 ? -37.136 43.083 -12.234 1.00 28.36 75 SER B CA 1
ATOM 2981 C C . SER B 1 75 ? -37.837 43.717 -13.422 1.00 32.04 75 SER B C 1
ATOM 2982 O O . SER B 1 75 ? -38.880 44.354 -13.255 1.00 34.29 75 SER B O 1
ATOM 2985 N N . SER B 1 76 ? -37.266 43.532 -14.610 1.00 27.11 76 SER B N 1
ATOM 2986 C CA . SER B 1 76 ? -37.898 43.911 -15.865 1.00 32.63 76 SER B CA 1
ATOM 2987 C C . SER B 1 76 ? -38.517 42.718 -16.578 1.00 36.29 76 SER B C 1
ATOM 2988 O O . SER B 1 76 ? -38.974 42.854 -17.718 1.00 34.67 76 SER B O 1
ATOM 2991 N N . ASP B 1 77 ? -38.526 41.553 -15.936 1.00 31.82 77 ASP B N 1
ATOM 2992 C CA . ASP B 1 77 ? -39.135 40.345 -16.474 1.00 32.50 77 ASP B CA 1
ATOM 2993 C C . ASP B 1 77 ? -40.355 39.994 -15.633 1.00 30.30 77 ASP B C 1
ATOM 2994 O O . ASP B 1 77 ? -40.271 39.943 -14.402 1.00 32.17 77 ASP B O 1
ATOM 2999 N N . GLU B 1 78 ? -41.484 39.745 -16.297 1.00 33.26 78 GLU B N 1
ATOM 3000 C CA . GLU B 1 78 ? -42.754 39.543 -15.604 1.00 33.08 78 GLU B CA 1
ATOM 3001 C C . GLU B 1 78 ? -42.787 38.283 -14.740 1.00 34.82 78 GLU B C 1
ATOM 3002 O O . GLU B 1 78 ? -43.749 38.092 -13.986 1.00 31.42 78 GLU B O 1
ATOM 3008 N N . ARG B 1 79 ? -41.770 37.424 -14.816 1.00 32.90 79 ARG B N 1
ATOM 3009 C CA . ARG B 1 79 ? -41.771 36.219 -13.993 1.00 30.47 79 ARG B CA 1
ATOM 3010 C C . ARG B 1 79 ? -41.460 36.506 -12.530 1.00 31.22 79 ARG B C 1
ATOM 3011 O O . ARG B 1 79 ? -41.780 35.681 -11.667 1.00 33.29 79 ARG B O 1
ATOM 3019 N N . TYR B 1 80 ? -40.844 37.644 -12.231 1.00 28.42 80 TYR B N 1
ATOM 3020 C CA . TYR B 1 80 ? -40.399 37.951 -10.883 1.00 30.38 80 TYR B CA 1
ATOM 3021 C C . TYR B 1 80 ? -40.688 39.407 -10.578 1.00 29.04 80 TYR B C 1
ATOM 3022 O O . TYR B 1 80 ? -40.602 40.269 -11.455 1.00 32.70 80 TYR B O 1
ATOM 3031 N N . LYS B 1 81 ? -40.998 39.670 -9.314 1.00 31.52 81 LYS B N 1
ATOM 3032 C CA . LYS B 1 81 ? -41.296 41.011 -8.846 1.00 28.39 81 LYS B CA 1
ATOM 3033 C C . LYS B 1 81 ? -40.629 41.241 -7.499 1.00 31.58 81 LYS B C 1
ATOM 3034 O O . LYS B 1 81 ? -40.320 40.277 -6.787 1.00 28.69 81 LYS B O 1
ATOM 3040 N N . PRO B 1 82 ? -40.382 42.514 -7.128 1.00 27.18 82 PRO B N 1
ATOM 3041 C CA . PRO B 1 82 ? -39.884 42.815 -5.779 1.00 29.13 82 PRO B CA 1
ATOM 3042 C C . PRO B 1 82 ? -40.614 42.044 -4.692 1.00 29.59 82 PRO B C 1
ATOM 3043 O O . PRO B 1 82 ? -41.844 41.936 -4.714 1.00 29.10 82 PRO B O 1
ATOM 3047 N N . GLY B 1 83 ? -39.861 41.468 -3.758 1.00 28.82 83 GLY B N 1
ATOM 3048 C CA . GLY B 1 83 ? -40.415 40.664 -2.698 1.00 26.93 83 GLY B CA 1
ATOM 3049 C C . GLY B 1 83 ? -40.359 39.172 -2.946 1.00 29.56 83 GLY B C 1
ATOM 3050 O O . GLY B 1 83 ? -40.436 38.400 -1.986 1.00 28.50 83 GLY B O 1
ATOM 3051 N N . ASP B 1 84 ? -40.240 38.750 -4.203 1.00 25.75 84 ASP B N 1
ATOM 3052 C CA . ASP B 1 84 ? -40.138 37.330 -4.511 1.00 25.62 84 ASP B CA 1
ATOM 3053 C C . ASP B 1 84 ? -38.850 36.744 -3.947 1.00 26.92 84 ASP B C 1
ATOM 3054 O O . ASP B 1 84 ? -37.774 37.330 -4.080 1.00 23.76 84 ASP B O 1
ATOM 3059 N N . LYS B 1 85 ? -38.970 35.570 -3.327 1.00 24.22 85 LYS B N 1
ATOM 3060 C CA . LYS B 1 85 ? -37.824 34.809 -2.841 1.00 23.82 85 LYS B CA 1
ATOM 3061 C C . LYS B 1 85 ? -37.347 33.882 -3.952 1.00 22.29 85 LYS B C 1
ATOM 3062 O O . LYS B 1 85 ? -38.138 33.101 -4.491 1.00 22.92 85 LYS B O 1
ATOM 3068 N N . VAL B 1 86 ? -36.053 33.952 -4.285 1.00 22.44 86 VAL B N 1
ATOM 3069 C CA . VAL B 1 86 ? -35.523 33.237 -5.442 1.00 19.49 86 VAL B CA 1
ATOM 3070 C C . VAL B 1 86 ? -34.211 32.537 -5.097 1.00 20.53 86 VAL B C 1
ATOM 3071 O O . VAL B 1 86 ? -33.505 32.899 -4.156 1.00 17.92 86 VAL B O 1
ATOM 3075 N N . VAL B 1 87 ? -33.885 31.526 -5.898 1.00 18.33 87 VAL B N 1
ATOM 3076 C CA . VAL B 1 87 ? -32.681 30.719 -5.736 1.00 19.82 87 VAL B CA 1
ATOM 3077 C C . VAL B 1 87 ? -31.939 30.716 -7.065 1.00 18.29 87 VAL B C 1
ATOM 3078 O O . VAL B 1 87 ? -32.555 30.524 -8.121 1.00 18.76 87 VAL B O 1
ATOM 3082 N N . LEU B 1 88 ? -30.627 30.946 -7.016 1.00 16.59 88 LEU B N 1
ATOM 3083 C CA . LEU B 1 88 ? -29.747 30.804 -8.171 1.00 17.23 88 LEU B CA 1
ATOM 3084 C C . LEU B 1 88 ? -28.742 29.693 -7.896 1.00 16.22 88 LEU B C 1
ATOM 3085 O O . LEU B 1 88 ? -28.052 29.724 -6.876 1.00 15.08 88 LEU B O 1
ATOM 3090 N N . THR B 1 89 ? -28.642 28.727 -8.807 1.00 16.53 89 THR B N 1
ATOM 3091 C CA . THR B 1 89 ? -27.474 27.858 -8.859 1.00 15.38 89 THR B CA 1
ATOM 3092 C C . THR B 1 89 ? -27.019 27.734 -10.304 1.00 18.08 89 THR B C 1
ATOM 3093 O O . THR B 1 89 ? -27.842 27.580 -11.211 1.00 17.05 89 THR B O 1
ATOM 3097 N N . GLY B 1 90 ? -25.711 27.844 -10.515 1.00 16.47 90 GLY B N 1
ATOM 3098 C CA . GLY B 1 90 ? -25.127 27.480 -11.793 1.00 16.06 90 GLY B CA 1
ATOM 3099 C C . GLY B 1 90 ? -25.319 28.488 -12.907 1.00 17.54 90 GLY B C 1
ATOM 3100 O O . GLY B 1 90 ? -25.196 29.694 -12.684 1.00 15.84 90 GLY B O 1
ATOM 3101 N N . TRP B 1 91 ? -25.599 28.002 -14.117 1.00 16.67 91 TRP B N 1
ATOM 3102 C CA . TRP B 1 91 ? -25.748 28.853 -15.300 1.00 17.13 91 TRP B CA 1
ATOM 3103 C C . TRP B 1 91 ? -24.497 29.678 -15.597 1.00 17.77 91 TRP B C 1
ATOM 3104 O O . TRP B 1 91 ? -24.586 30.711 -16.268 1.00 18.31 91 TRP B O 1
ATOM 3115 N N . ARG B 1 92 ? -23.332 29.226 -15.128 1.00 17.05 92 ARG B N 1
ATOM 3116 C CA . ARG B 1 92 ? -22.030 29.882 -15.240 1.00 15.38 92 ARG B CA 1
ATOM 3117 C C . ARG B 1 92 ? -21.958 31.141 -14.391 1.00 17.56 92 ARG B C 1
ATOM 3118 O O . ARG B 1 92 ? -20.975 31.893 -14.482 1.00 17.84 92 ARG B O 1
ATOM 3126 N N . VAL B 1 93 ? -22.966 31.392 -13.553 1.00 15.02 93 VAL B N 1
ATOM 3127 C CA . VAL B 1 93 ? -22.843 32.463 -12.576 1.00 17.62 93 VAL B CA 1
ATOM 3128 C C . VAL B 1 93 ? -21.716 32.095 -11.624 1.00 17.68 93 VAL B C 1
ATOM 3129 O O . VAL B 1 93 ? -21.499 30.916 -11.318 1.00 16.39 93 VAL B O 1
ATOM 3133 N N . GLY B 1 94 ? -20.957 33.099 -11.186 1.00 16.76 94 GLY B N 1
ATOM 3134 C CA . GLY B 1 94 ? -19.776 32.847 -10.388 1.00 17.27 94 GLY B CA 1
ATOM 3135 C C . GLY B 1 94 ? -18.561 32.440 -11.184 1.00 15.79 94 GLY B C 1
ATOM 3136 O O . GLY B 1 94 ? -17.470 32.316 -10.608 1.00 18.28 94 GLY B O 1
ATOM 3137 N N . GLU B 1 95 ? -18.714 32.218 -12.489 1.00 17.32 95 GLU B N 1
ATOM 3138 C CA . GLU B 1 95 ? -17.602 31.833 -13.356 1.00 18.61 95 GLU B CA 1
ATOM 3139 C C . GLU B 1 95 ? -17.446 32.873 -14.455 1.00 19.16 95 GLU B C 1
ATOM 3140 O O . GLU B 1 95 ? -16.489 33.652 -14.429 1.00 18.60 95 GLU B O 1
ATOM 3146 N N . ALA B 1 96 ? -18.370 32.917 -15.408 1.00 16.86 96 ALA B N 1
ATOM 3147 C CA . ALA B 1 96 ? -18.373 33.895 -16.485 1.00 20.90 96 ALA B CA 1
ATOM 3148 C C . ALA B 1 96 ? -19.140 35.159 -16.132 1.00 22.43 96 ALA B C 1
ATOM 3149 O O . ALA B 1 96 ? -19.007 36.168 -16.835 1.00 22.25 96 ALA B O 1
ATOM 3151 N N . HIS B 1 97 ? -19.935 35.132 -15.065 1.00 19.62 97 HIS B N 1
ATOM 3152 C CA . HIS B 1 97 ? -20.710 36.285 -14.641 1.00 19.52 97 HIS B CA 1
ATOM 3153 C C . HIS B 1 97 ? -20.511 36.491 -13.149 1.00 17.46 97 HIS B C 1
ATOM 3154 O O . HIS B 1 97 ? -20.272 35.539 -12.400 1.00 16.56 97 HIS B O 1
ATOM 3161 N N . TRP B 1 98 ? -20.616 37.744 -12.726 1.00 17.13 98 TRP B N 1
ATOM 3162 C CA . TRP B 1 98 ? -20.517 38.051 -11.309 1.00 16.65 98 TRP B CA 1
ATOM 3163 C C . TRP B 1 98 ? -21.599 37.311 -10.536 1.00 18.41 98 TRP B C 1
ATOM 3164 O O . TRP B 1 98 ? -22.726 37.159 -11.013 1.00 19.06 98 TRP B O 1
ATOM 3175 N N . GLY B 1 99 ? -21.250 36.856 -9.332 1.00 16.25 99 GLY B N 1
ATOM 3176 C CA . GLY B 1 99 ? -22.069 35.886 -8.632 1.00 16.36 99 GLY B CA 1
ATOM 3177 C C . GLY B 1 99 ? -22.574 36.259 -7.254 1.00 13.40 99 GLY B C 1
ATOM 3178 O O . GLY B 1 99 ? -22.800 37.439 -6.946 1.00 16.37 99 GLY B O 1
ATOM 3179 N N . GLY B 1 100 ? -22.745 35.236 -6.411 1.00 15.50 100 GLY B N 1
ATOM 3180 C CA . GLY B 1 100 ? -23.481 35.355 -5.171 1.00 15.32 100 GLY B CA 1
ATOM 3181 C C . GLY B 1 100 ? -22.706 35.853 -3.974 1.00 16.22 100 GLY B C 1
ATOM 3182 O O . GLY B 1 100 ? -23.300 36.046 -2.911 1.00 14.57 100 GLY B O 1
ATOM 3183 N N . TYR B 1 101 ? -21.395 36.060 -4.096 1.00 13.91 101 TYR B N 1
ATOM 3184 C CA . TYR B 1 101 ? -20.598 36.600 -2.993 1.00 12.99 101 TYR B CA 1
ATOM 3185 C C . TYR B 1 101 ? -20.736 38.123 -2.955 1.00 15.50 101 TYR B C 1
ATOM 3186 O O . TYR B 1 101 ? -19.773 38.879 -3.078 1.00 16.60 101 TYR B O 1
ATOM 3195 N N . SER B 1 102 ? -21.983 38.562 -2.802 1.00 14.74 102 SER B N 1
ATOM 3196 C CA . SER B 1 102 ? -22.308 39.982 -2.874 1.00 13.57 102 SER B CA 1
ATOM 3197 C C . SER B 1 102 ? -23.677 40.199 -2.245 1.00 16.51 102 SER B C 1
ATOM 3198 O O . SER B 1 102 ? -24.534 39.317 -2.278 1.00 20.29 102 SER B O 1
ATOM 3201 N N . GLN B 1 103 ? -23.876 41.378 -1.658 1.00 17.36 103 GLN B N 1
ATOM 3202 C CA . GLN B 1 103 ? -25.195 41.680 -1.119 1.00 19.00 103 GLN B CA 1
ATOM 3203 C C . GLN B 1 103 ? -26.2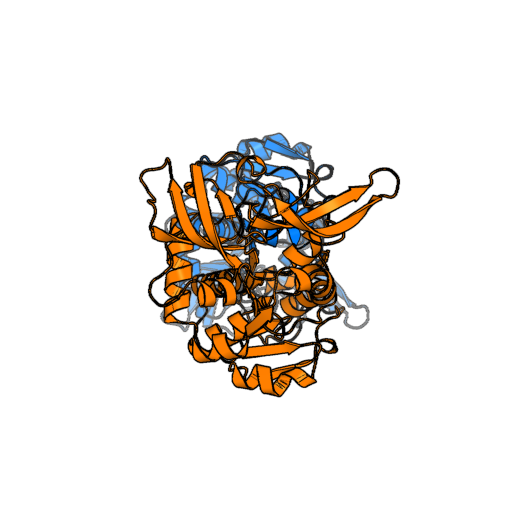31 41.876 -2.214 1.00 19.18 103 GLN B C 1
ATOM 3204 O O . GLN B 1 103 ? -27.432 41.749 -1.947 1.00 18.48 103 GLN B O 1
ATOM 3210 N N . LYS B 1 104 ? -25.797 42.178 -3.435 1.00 20.54 104 LYS B N 1
ATOM 3211 C CA . LYS B 1 104 ? -26.693 42.338 -4.567 1.00 17.98 104 LYS B CA 1
ATOM 3212 C C . LYS B 1 104 ? -26.082 41.647 -5.775 1.00 19.23 104 LYS B C 1
ATOM 3213 O O . LYS B 1 104 ? -24.859 41.639 -5.951 1.00 19.26 104 LYS B O 1
ATOM 3219 N N . ALA B 1 105 ? -26.943 41.049 -6.590 1.00 19.47 105 ALA B N 1
ATOM 3220 C CA . ALA B 1 105 ? -26.529 40.366 -7.805 1.00 16.13 105 ALA B CA 1
ATOM 3221 C C . ALA B 1 105 ? -27.560 40.612 -8.898 1.00 18.71 105 ALA B C 1
ATOM 3222 O O . ALA B 1 105 ? -28.765 40.630 -8.631 1.00 19.10 105 ALA B O 1
ATOM 3224 N N . ASN B 1 106 ? -27.080 40.819 -10.123 1.00 20.59 106 ASN B N 1
ATOM 3225 C CA . ASN B 1 106 ? -27.933 40.932 -11.300 1.00 20.22 106 ASN B CA 1
ATOM 3226 C C . ASN B 1 106 ? -27.840 39.652 -12.124 1.00 22.17 106 ASN B C 1
ATOM 3227 O O . ASN B 1 106 ? -26.744 39.130 -12.350 1.00 25.62 106 ASN B O 1
ATOM 3232 N N . VAL B 1 107 ? -28.991 39.145 -12.575 1.00 21.10 107 VAL B N 1
ATOM 3233 C CA . VAL B 1 107 ? -29.050 37.880 -13.301 1.00 19.64 107 VAL B CA 1
ATOM 3234 C C . VAL B 1 107 ? -30.138 37.941 -14.359 1.00 21.24 107 VAL B C 1
ATOM 3235 O O . VAL B 1 107 ? -31.065 38.753 -14.298 1.00 25.58 107 VAL B O 1
ATOM 3239 N N . ARG B 1 108 ? -30.019 37.051 -15.332 1.00 23.31 108 ARG B N 1
ATOM 3240 C CA . ARG B 1 108 ? -31.114 36.768 -16.242 1.00 24.66 108 ARG B CA 1
ATOM 3241 C C . ARG B 1 108 ? -32.242 36.071 -15.488 1.00 25.13 108 ARG B C 1
ATOM 3242 O O . ARG B 1 108 ? -31.999 35.240 -14.610 1.00 24.48 108 ARG B O 1
ATOM 3250 N N . ALA B 1 109 ? -33.487 36.424 -15.816 1.00 23.45 109 ALA B N 1
ATOM 3251 C CA . ALA B 1 109 ? -34.614 35.789 -15.143 1.00 21.89 109 ALA B CA 1
ATOM 3252 C C . ALA B 1 109 ? -34.653 34.295 -15.438 1.00 22.53 109 ALA B C 1
ATOM 3253 O O . ALA B 1 109 ? -35.070 33.503 -14.585 1.00 25.94 109 ALA B O 1
ATOM 3255 N N . ASP B 1 110 ? -34.191 33.893 -16.626 1.00 23.42 110 ASP B N 1
ATOM 3256 C CA . ASP B 1 110 ? -34.104 32.474 -16.960 1.00 24.87 110 ASP B CA 1
ATOM 3257 C C . ASP B 1 110 ? -33.243 31.693 -15.976 1.00 23.85 110 ASP B C 1
ATOM 3258 O O . ASP B 1 110 ? -33.386 30.466 -15.890 1.00 21.53 110 ASP B O 1
ATOM 3263 N N . TRP B 1 111 ? -32.342 32.362 -15.249 1.00 21.06 111 TRP B N 1
ATOM 3264 C CA . TRP B 1 111 ? -31.386 31.651 -14.404 1.00 21.22 111 TRP B CA 1
ATOM 3265 C C . TRP B 1 111 ? -31.941 31.317 -13.029 1.00 22.32 111 TRP B C 1
ATOM 3266 O O . TRP B 1 111 ? -31.359 30.482 -12.324 1.00 21.12 111 TRP B O 1
ATOM 3277 N N . LEU B 1 112 ? -33.042 31.941 -12.636 1.00 21.27 112 LEU B N 1
ATOM 3278 C CA . LEU B 1 112 ? -33.594 31.798 -11.303 1.00 18.71 112 LEU B CA 1
ATOM 3279 C C . LEU B 1 112 ? -34.576 30.636 -11.229 1.00 19.73 112 LEU B C 1
ATOM 3280 O O . LEU B 1 112 ? -35.046 30.114 -12.243 1.00 20.84 112 LEU B O 1
ATOM 3285 N N . VAL B 1 113 ? -34.874 30.231 -9.999 1.00 20.42 113 VAL B N 1
ATOM 3286 C CA . VAL B 1 113 ? -36.054 29.422 -9.712 1.00 19.42 113 VAL B CA 1
ATOM 3287 C C . VAL B 1 113 ? -36.722 30.067 -8.506 1.00 21.28 113 VAL B C 1
ATOM 3288 O O . VAL B 1 113 ? -36.041 30.724 -7.706 1.00 20.91 113 VAL B O 1
ATOM 3292 N N . PRO B 1 114 ? -38.035 29.930 -8.344 1.00 20.71 114 PRO B N 1
ATOM 3293 C CA . PRO B 1 114 ? -38.662 30.335 -7.083 1.00 24.28 114 PRO B CA 1
ATOM 3294 C C . PRO B 1 114 ? -38.111 29.520 -5.926 1.00 24.15 114 PRO B C 1
ATOM 3295 O O . PRO B 1 114 ? -37.771 28.344 -6.073 1.00 23.68 114 PRO B O 1
ATOM 3299 N N . LEU B 1 115 ? -38.017 30.160 -4.767 1.00 24.71 115 LEU B N 1
ATOM 3300 C CA . LEU B 1 115 ? -37.663 29.461 -3.545 1.00 21.18 115 LEU B CA 1
ATOM 3301 C C . LEU B 1 115 ? -38.627 28.294 -3.346 1.00 25.18 115 LEU B C 1
ATOM 3302 O O . LEU B 1 115 ? -39.847 28.510 -3.286 1.00 23.07 115 LEU B O 1
ATOM 3307 N N . PRO B 1 116 ? -38.139 27.057 -3.309 1.00 22.87 116 PRO B N 1
ATOM 3308 C CA . PRO B 1 116 ? -39.052 25.920 -3.176 1.00 24.13 116 PRO B CA 1
ATOM 3309 C C . PRO B 1 116 ? -39.717 25.912 -1.810 1.00 23.44 116 PRO B C 1
ATOM 3310 O O . PRO B 1 116 ? -39.095 26.224 -0.792 1.00 22.93 116 PRO B O 1
ATOM 3314 N N . GLU B 1 117 ? -40.999 25.561 -1.795 1.00 24.90 117 GLU B N 1
ATOM 3315 C CA . GLU B 1 117 ? -41.692 25.431 -0.524 1.00 24.18 117 GLU B CA 1
ATOM 3316 C C . GLU B 1 117 ? -41.033 24.341 0.307 1.00 25.84 117 GLU B C 1
ATOM 3317 O O . GLU B 1 117 ? -40.676 23.279 -0.208 1.00 28.40 117 GLU B O 1
ATOM 3323 N N . GLY B 1 118 ? -40.852 24.618 1.594 1.00 25.36 118 GLY B N 1
ATOM 3324 C CA . GLY B 1 118 ? -40.162 23.720 2.490 1.00 27.46 118 GLY B CA 1
ATOM 3325 C C . GLY B 1 118 ? -38.737 24.114 2.805 1.00 24.78 118 GLY B C 1
ATOM 3326 O O . GLY B 1 118 ? -38.115 23.484 3.666 1.00 28.92 118 GLY B O 1
ATOM 3327 N N . LEU B 1 119 ? -38.202 25.129 2.133 1.00 23.99 119 LEU B N 1
ATOM 3328 C CA . LEU B 1 119 ? -36.869 25.641 2.405 1.00 21.19 119 LEU B CA 1
ATOM 3329 C C . LEU B 1 119 ? -36.947 27.147 2.568 1.00 21.74 119 LEU B C 1
ATOM 3330 O O . LEU B 1 119 ? -37.660 27.817 1.816 1.00 23.96 119 LEU B O 1
ATOM 3335 N N . ASP B 1 120 ? -36.203 27.686 3.525 1.00 21.70 120 ASP B N 1
ATOM 3336 C CA . ASP B 1 120 ? -35.980 29.119 3.471 1.00 22.64 120 ASP B CA 1
ATOM 3337 C C . ASP B 1 120 ? -34.703 29.379 2.669 1.00 23.00 120 ASP B C 1
ATOM 3338 O O . ASP B 1 120 ? -34.056 28.453 2.165 1.00 19.81 120 ASP B O 1
ATOM 3343 N N . THR B 1 121 ? -34.348 30.657 2.515 1.00 19.55 121 THR B N 1
ATOM 3344 C CA . THR B 1 121 ? -33.191 30.998 1.691 1.00 18.71 121 THR B CA 1
ATOM 3345 C C . THR B 1 121 ? -31.894 30.498 2.308 1.00 19.62 121 THR B C 1
ATOM 3346 O O . THR B 1 121 ? -30.938 30.196 1.582 1.00 18.01 121 THR B O 1
ATOM 3350 N N . ARG B 1 122 ? -31.847 30.394 3.636 1.00 19.74 122 ARG B N 1
ATOM 3351 C CA . ARG B 1 122 ? -30.686 29.826 4.310 1.00 19.98 122 ARG B CA 1
ATOM 3352 C C . ARG B 1 122 ? -30.531 28.349 3.970 1.00 20.04 122 ARG B C 1
ATOM 3353 O O . ARG B 1 122 ? -29.452 27.906 3.557 1.00 18.77 122 ARG B O 1
ATOM 3361 N N . GLN B 1 123 ? -31.611 27.577 4.121 1.00 18.09 123 GLN B N 1
ATOM 3362 C CA . GLN B 1 123 ? -31.563 26.145 3.826 1.00 17.35 123 GLN B CA 1
ATOM 3363 C C . GLN B 1 123 ? -31.273 25.884 2.353 1.00 17.37 123 GLN B C 1
ATOM 3364 O O . GLN B 1 123 ? -30.570 24.925 2.011 1.00 16.62 123 GLN B O 1
ATOM 3370 N N . ALA B 1 124 ? -31.810 26.725 1.464 1.00 17.68 124 ALA B N 1
ATOM 3371 C CA . ALA B 1 124 ? -31.566 26.555 0.031 1.00 16.98 124 ALA B CA 1
ATOM 3372 C C . ALA B 1 124 ? -30.075 26.608 -0.293 1.00 17.78 124 ALA B C 1
ATOM 3373 O O . ALA B 1 124 ? -29.597 25.887 -1.178 1.00 16.52 124 ALA B O 1
ATOM 3375 N N . MET B 1 125 ? -29.325 27.463 0.409 1.00 16.50 125 MET B N 1
ATOM 3376 C CA . MET B 1 125 ? -27.883 27.557 0.207 1.00 15.09 125 MET B CA 1
ATOM 3377 C C . MET B 1 125 ? -27.118 26.517 1.019 1.00 15.39 125 MET B C 1
ATOM 3378 O O . MET B 1 125 ? -26.033 26.085 0.608 1.00 15.55 125 MET B O 1
ATOM 3383 N N . ALA B 1 126 ? -27.663 26.096 2.161 1.00 16.80 126 ALA B N 1
ATOM 3384 C CA . ALA B 1 126 ? -27.127 24.913 2.824 1.00 14.39 126 ALA B CA 1
ATOM 3385 C C . ALA B 1 126 ? -27.125 23.725 1.871 1.00 15.11 126 ALA B C 1
ATOM 3386 O O . ALA B 1 126 ? -26.167 22.948 1.845 1.00 15.21 126 ALA B O 1
ATOM 3388 N N . VAL B 1 127 ? -28.169 23.600 1.051 1.00 13.02 127 VAL B N 1
ATOM 3389 C CA . VAL B 1 127 ? -28.171 22.591 -0.007 1.00 15.36 127 VAL B CA 1
ATOM 3390 C C . VAL B 1 127 ? -27.139 22.952 -1.069 1.00 16.18 127 VAL B C 1
ATOM 3391 O O . VAL B 1 127 ? -26.175 22.213 -1.300 1.00 14.09 127 VAL B O 1
ATOM 3395 N N . GLY B 1 128 ? -27.315 24.109 -1.708 1.00 14.29 128 GLY B N 1
ATOM 3396 C CA . GLY B 1 128 ? -26.356 24.617 -2.676 1.00 14.70 128 GLY B CA 1
ATOM 3397 C C . GLY B 1 128 ? -26.296 23.769 -3.942 1.00 14.90 128 GLY B C 1
ATOM 3398 O O . GLY B 1 128 ? -27.018 22.796 -4.105 1.00 16.12 128 GLY B O 1
ATOM 3399 N N . THR B 1 129 ? -25.415 24.183 -4.865 1.00 12.74 129 THR B N 1
ATOM 3400 C CA . THR B 1 129 ? -25.103 23.341 -6.024 1.00 12.45 129 THR B CA 1
ATOM 3401 C C . THR B 1 129 ? -24.704 21.930 -5.592 1.00 13.30 129 THR B C 1
ATOM 3402 O O . THR B 1 129 ? -25.096 20.936 -6.223 1.00 14.26 129 THR B O 1
ATOM 3406 N N . ALA B 1 130 ? -23.940 21.817 -4.510 1.00 13.51 130 ALA B N 1
ATOM 3407 C CA . ALA B 1 130 ? -23.505 20.498 -4.061 1.00 12.23 130 ALA B CA 1
ATOM 3408 C C . ALA B 1 130 ? -24.698 19.594 -3.776 1.00 14.41 130 ALA B C 1
ATOM 3409 O O . ALA B 1 130 ? -24.760 18.456 -4.265 1.00 14.00 130 ALA B O 1
ATOM 3411 N N . GLY B 1 131 ? -25.651 20.078 -2.980 1.00 13.65 131 GLY B N 1
ATOM 3412 C CA . GLY B 1 131 ? -26.793 19.265 -2.601 1.00 15.30 131 GLY B CA 1
ATOM 3413 C C . GLY B 1 131 ? -27.771 19.072 -3.739 1.00 16.21 131 GLY B C 1
ATOM 3414 O O . GLY B 1 131 ? -28.364 18.003 -3.900 1.00 15.82 131 GLY B O 1
ATOM 3415 N N . PHE B 1 132 ? -27.954 20.129 -4.526 1.00 16.17 132 PHE B N 1
ATOM 3416 C CA . PHE B 1 132 ? -28.771 20.035 -5.732 1.00 15.63 132 PHE B CA 1
ATOM 3417 C C . PHE B 1 132 ? -28.255 18.942 -6.654 1.00 16.93 132 PHE B C 1
ATOM 3418 O O . PHE B 1 132 ? -29.038 18.177 -7.231 1.00 14.95 132 PHE B O 1
ATOM 3426 N N . THR B 1 133 ? -26.936 18.843 -6.788 1.00 13.79 133 THR B N 1
ATOM 3427 C CA . THR B 1 133 ? -26.349 17.848 -7.670 1.00 14.60 133 THR B CA 1
ATOM 3428 C C . THR B 1 133 ? -26.413 16.456 -7.056 1.00 13.31 133 THR B C 1
ATOM 3429 O O . THR B 1 133 ? -26.574 15.468 -7.782 1.00 16.63 133 THR B O 1
ATOM 3433 N N . ALA B 1 134 ? -26.293 16.348 -5.734 1.00 12.86 134 ALA B N 1
ATOM 3434 C CA . ALA B 1 134 ? -26.499 15.045 -5.107 1.00 13.44 134 ALA B CA 1
ATOM 3435 C C . ALA B 1 134 ? -27.897 14.524 -5.404 1.00 13.36 134 ALA B C 1
ATOM 3436 O O . ALA B 1 134 ? -28.076 13.334 -5.690 1.00 12.72 134 ALA B O 1
ATOM 3438 N N . MET B 1 135 ? -28.897 15.411 -5.373 1.00 16.21 135 MET B N 1
ATOM 3439 C CA . MET B 1 135 ? -30.258 15.009 -5.718 1.00 15.61 135 MET B CA 1
ATOM 3440 C C . MET B 1 135 ? -30.348 14.573 -7.172 1.00 15.15 135 MET B C 1
ATOM 3441 O O . MET B 1 135 ? -30.951 13.537 -7.478 1.00 15.71 135 MET B O 1
ATOM 3446 N N . LEU B 1 136 ? -29.765 15.360 -8.088 1.00 15.18 136 LEU B N 1
ATOM 3447 C CA . LEU B 1 136 ? -29.741 14.949 -9.492 1.00 14.99 136 LEU B CA 1
ATOM 3448 C C . LEU B 1 136 ? -29.117 13.574 -9.651 1.00 15.97 136 LEU B C 1
ATOM 3449 O O . LEU B 1 136 ? -29.571 12.777 -10.479 1.00 16.61 136 LEU B O 1
ATOM 3454 N N . ALA B 1 137 ? -28.053 13.294 -8.885 1.00 13.74 137 ALA B N 1
ATOM 3455 C CA . ALA B 1 137 ? -27.377 12.001 -8.980 1.00 13.81 137 ALA B CA 1
ATOM 3456 C C . ALA B 1 137 ? -28.281 10.873 -8.507 1.00 14.20 137 ALA B C 1
ATOM 3457 O O . ALA B 1 137 ? -28.352 9.814 -9.146 1.00 13.44 137 ALA B O 1
ATOM 3459 N N . VAL B 1 138 ? -28.976 11.080 -7.385 1.00 14.33 138 VAL B N 1
ATOM 3460 C CA . VAL B 1 138 ? -29.904 10.067 -6.888 1.00 16.25 138 VAL B CA 1
ATOM 3461 C C . VAL B 1 138 ? -31.022 9.830 -7.892 1.00 16.25 138 VAL B C 1
ATOM 3462 O O . VAL B 1 138 ? -31.417 8.681 -8.148 1.00 16.61 138 VAL B O 1
ATOM 3466 N N . MET B 1 139 ? -31.531 10.908 -8.496 1.00 15.99 139 MET B N 1
ATOM 3467 C CA . MET B 1 139 ? -32.579 10.780 -9.504 1.00 17.57 139 MET B CA 1
ATOM 3468 C C . MET B 1 139 ? -32.095 9.982 -10.704 1.00 18.10 139 MET B C 1
ATOM 3469 O O . MET B 1 139 ? -32.829 9.133 -11.229 1.00 19.31 139 MET B O 1
ATOM 3474 N N . ALA B 1 140 ? -30.860 10.237 -11.150 1.00 15.86 140 ALA B N 1
ATOM 3475 C CA . ALA B 1 140 ? -30.277 9.450 -12.237 1.00 15.23 140 ALA B CA 1
ATOM 3476 C C . ALA B 1 140 ? -30.211 7.966 -11.890 1.00 16.87 140 ALA B C 1
ATOM 3477 O O . ALA B 1 140 ? -30.510 7.114 -12.732 1.00 17.34 140 ALA B O 1
ATOM 3479 N N . LEU B 1 141 ? -29.806 7.638 -10.657 1.00 15.34 141 LEU B N 1
ATOM 3480 C CA . LEU B 1 141 ? -29.739 6.236 -10.254 1.00 15.86 141 LEU B CA 1
ATOM 3481 C C . LEU B 1 141 ? -31.127 5.600 -10.226 1.00 18.96 141 LEU B C 1
ATOM 3482 O O . LEU B 1 141 ? -31.311 4.468 -10.697 1.00 18.24 141 LEU B O 1
ATOM 3487 N N . GLU B 1 142 ? -32.121 6.316 -9.684 1.00 17.69 142 GLU B N 1
ATOM 3488 C CA . GLU B 1 142 ? -33.496 5.818 -9.699 1.00 19.55 142 GLU B CA 1
ATOM 3489 C C . GLU B 1 142 ? -33.997 5.603 -11.122 1.00 20.37 142 GLU B C 1
ATOM 3490 O O . GLU B 1 142 ? -34.688 4.616 -11.400 1.00 19.93 142 GLU B O 1
ATOM 3496 N N . ASP B 1 143 ? -33.687 6.534 -12.033 1.00 18.09 143 ASP B N 1
ATOM 3497 C CA . ASP B 1 143 ? -34.113 6.386 -13.423 1.00 16.21 143 ASP B CA 1
ATOM 3498 C C . ASP B 1 143 ? -33.561 5.122 -14.059 1.00 20.51 143 ASP B C 1
ATOM 3499 O O . ASP B 1 143 ? -34.120 4.641 -15.053 1.00 23.57 143 ASP B O 1
ATOM 3504 N N . HIS B 1 144 ? -32.470 4.586 -13.521 1.00 16.58 144 HIS B N 1
ATOM 3505 C CA . HIS B 1 144 ? -31.864 3.376 -14.044 1.00 18.58 144 HIS B CA 1
ATOM 3506 C C . HIS B 1 144 ? -32.149 2.172 -13.156 1.00 20.02 144 HIS B C 1
ATOM 3507 O O . HIS B 1 144 ? -31.425 1.178 -13.216 1.00 22.53 144 HIS B O 1
ATOM 3514 N N . GLY B 1 145 ? -33.188 2.256 -12.327 1.00 18.39 145 GLY B N 1
ATOM 3515 C CA . GLY B 1 145 ? -33.710 1.105 -11.622 1.00 19.55 145 GLY B CA 1
ATOM 3516 C C . GLY B 1 145 ? -33.308 0.956 -10.171 1.00 25.13 145 GLY B C 1
ATOM 3517 O O . GLY B 1 145 ? -33.720 -0.024 -9.545 1.00 22.05 145 GLY B O 1
ATOM 3518 N N . LEU B 1 146 ? -32.528 1.884 -9.612 1.00 18.86 146 LEU B N 1
ATOM 3519 C CA . LEU B 1 146 ? -32.124 1.770 -8.211 1.00 21.00 146 LEU B CA 1
ATOM 3520 C C . LEU B 1 146 ? -33.347 1.782 -7.296 1.00 20.93 146 LEU B C 1
ATOM 3521 O O . LEU B 1 146 ? -34.221 2.647 -7.418 1.00 20.83 146 LEU B O 1
ATOM 3526 N N . THR B 1 147 ? -33.410 0.811 -6.387 1.00 22.36 147 THR B N 1
ATOM 3527 C CA . THR B 1 147 ? -34.445 0.697 -5.367 1.00 22.42 147 THR B CA 1
ATOM 3528 C C . THR B 1 147 ? -33.799 0.146 -4.105 1.00 19.93 147 THR B C 1
ATOM 3529 O O . THR B 1 147 ? -32.778 -0.547 -4.182 1.00 22.29 147 THR B O 1
ATOM 3533 N N . PRO B 1 148 ? -34.355 0.446 -2.933 1.00 22.75 148 PRO B N 1
ATOM 3534 C CA . PRO B 1 148 ? -33.757 -0.062 -1.692 1.00 26.04 148 PRO B CA 1
ATOM 3535 C C . PRO B 1 148 ? -33.816 -1.582 -1.604 1.00 25.57 148 PRO B C 1
ATOM 3536 O O . PRO B 1 148 ? -34.635 -2.243 -2.248 1.00 25.10 148 PRO B O 1
ATOM 3540 N N . GLY B 1 149 ? -32.909 -2.136 -0.799 1.00 26.77 149 GLY B N 1
ATOM 3541 C CA . GLY B 1 149 ? -32.914 -3.554 -0.483 1.00 28.57 149 GLY B CA 1
ATOM 3542 C C . GLY B 1 149 ? -32.043 -4.439 -1.348 1.00 29.82 149 GLY B C 1
ATOM 3543 O O . GLY B 1 149 ? -32.204 -5.665 -1.305 1.00 28.77 149 GLY B O 1
ATOM 3544 N N . HIS B 1 150 ? -31.117 -3.869 -2.121 1.00 27.35 150 HIS B N 1
ATOM 3545 C CA . HIS B 1 150 ? -30.346 -4.632 -3.097 1.00 26.61 150 HIS B CA 1
ATOM 3546 C C . HIS B 1 150 ? -28.853 -4.361 -2.967 1.00 22.20 150 HIS B C 1
ATOM 3547 O O . HIS B 1 150 ? -28.108 -4.442 -3.950 1.00 24.83 150 HIS B O 1
ATOM 3554 N N . GLY B 1 151 ? -28.401 -4.051 -1.758 1.00 26.55 151 GLY B N 1
ATOM 3555 C CA . GLY B 1 151 ? -26.998 -3.845 -1.509 1.00 25.04 151 GLY B CA 1
ATOM 3556 C C . GLY B 1 151 ? -26.680 -2.398 -1.210 1.00 22.25 151 GLY B C 1
ATOM 3557 O O . GLY B 1 151 ? -27.517 -1.506 -1.366 1.00 20.64 151 GLY B O 1
ATOM 3558 N N . PRO B 1 152 ? -25.460 -2.149 -0.749 1.00 22.51 152 PRO B N 1
ATOM 3559 C CA . PRO B 1 152 ? -25.078 -0.789 -0.367 1.00 17.08 152 PRO B CA 1
ATOM 3560 C C . PRO B 1 152 ? -24.912 0.122 -1.569 1.00 18.01 152 PRO B C 1
ATOM 3561 O O . PRO B 1 152 ? -24.487 -0.288 -2.650 1.00 18.61 152 PRO B O 1
ATOM 3565 N N . VAL B 1 153 ? -25.238 1.388 -1.355 1.00 17.77 153 VAL B N 1
ATOM 3566 C CA . VAL B 1 153 ? -24.992 2.436 -2.336 1.00 15.29 153 VAL B CA 1
ATOM 3567 C C . VAL B 1 153 ? -23.767 3.212 -1.871 1.00 15.11 153 VAL B C 1
ATOM 3568 O O . VAL B 1 153 ? -23.721 3.695 -0.737 1.00 16.37 153 VAL B O 1
ATOM 3572 N N . LEU B 1 154 ? -22.766 3.312 -2.734 1.00 15.39 154 LEU B N 1
ATOM 3573 C CA . LEU B 1 154 ? -21.497 3.929 -2.379 1.00 12.93 154 LEU B CA 1
ATOM 3574 C C . LEU B 1 154 ? -21.573 5.443 -2.568 1.00 13.88 154 LEU B C 1
ATOM 3575 O O . LEU B 1 154 ? -22.003 5.924 -3.624 1.00 15.15 154 LEU B O 1
ATOM 3580 N N . VAL B 1 155 ? -21.140 6.191 -1.558 1.00 14.64 155 VAL B N 1
ATOM 3581 C CA . VAL B 1 155 ? -21.012 7.648 -1.666 1.00 13.27 155 VAL B CA 1
ATOM 3582 C C . VAL B 1 155 ? -19.554 8.004 -1.408 1.00 17.00 155 VAL B C 1
ATOM 3583 O O . VAL B 1 155 ? -19.036 7.754 -0.312 1.00 16.01 155 VAL B O 1
ATOM 3587 N N . THR B 1 156 ? -18.887 8.579 -2.408 1.00 12.43 156 THR B N 1
ATOM 3588 C CA . THR B 1 156 ? -17.469 8.887 -2.280 1.00 14.22 156 THR B CA 1
ATOM 3589 C C . THR B 1 156 ? -17.280 10.339 -1.843 1.00 16.39 156 THR B C 1
ATOM 3590 O O . THR B 1 156 ? -18.123 11.196 -2.117 1.00 16.02 156 THR B O 1
ATOM 3594 N N . GLY B 1 157 ? -16.163 10.603 -1.157 1.00 15.70 157 GLY B N 1
ATOM 3595 C CA . GLY B 1 157 ? -15.897 11.917 -0.587 1.00 15.46 157 GLY B CA 1
ATOM 3596 C C . GLY B 1 157 ? -17.018 12.359 0.329 1.00 15.61 157 GLY B C 1
ATOM 3597 O O . GLY B 1 157 ? -17.505 13.494 0.263 1.00 18.26 157 GLY B O 1
ATOM 3598 N N . ALA B 1 158 ? -17.430 11.444 1.207 1.00 18.19 158 ALA B N 1
ATOM 3599 C CA . ALA B 1 158 ? -18.721 11.573 1.867 1.00 16.15 158 ALA B CA 1
ATOM 3600 C C . ALA B 1 158 ? -18.738 12.688 2.901 1.00 15.99 158 ALA B C 1
ATOM 3601 O O . ALA B 1 158 ? -19.810 13.218 3.207 1.00 16.03 158 ALA B O 1
ATOM 3603 N N . ALA B 1 159 ? -17.584 13.037 3.475 1.00 17.39 159 ALA B N 1
ATOM 3604 C CA . ALA B 1 159 ? -17.576 14.093 4.482 1.00 15.68 159 ALA B CA 1
ATOM 3605 C C . ALA B 1 159 ? -17.735 15.483 3.884 1.00 15.54 159 ALA B C 1
ATOM 3606 O O . ALA B 1 159 ? -17.943 16.433 4.644 1.00 17.13 159 ALA B O 1
ATOM 3608 N N . GLY B 1 160 ? -17.629 15.624 2.560 1.00 15.55 160 GLY B N 1
ATOM 3609 C CA . GLY B 1 160 ? -17.774 16.912 1.900 1.00 13.43 160 GLY B CA 1
ATOM 3610 C C . GLY B 1 160 ? -19.227 17.253 1.630 1.00 14.41 160 GLY B C 1
ATOM 3611 O O . GLY B 1 160 ? -20.148 16.665 2.199 1.00 15.56 160 GLY B O 1
ATOM 3612 N N . GLY B 1 161 ? -19.432 18.208 0.725 1.00 12.74 161 GLY B N 1
ATOM 3613 C CA . GLY B 1 161 ? -20.771 18.722 0.462 1.00 14.57 161 GLY B CA 1
ATOM 3614 C C . GLY B 1 161 ? -21.681 17.794 -0.317 1.00 13.64 161 GLY B C 1
ATOM 3615 O O . GLY B 1 161 ? -22.734 17.375 0.187 1.00 13.80 161 GLY B O 1
ATOM 3616 N N . VAL B 1 162 ? -21.301 17.488 -1.560 1.00 13.31 162 VAL B N 1
ATOM 3617 C CA . VAL B 1 162 ? -22.041 16.502 -2.345 1.00 13.55 162 VAL B CA 1
ATOM 3618 C C . VAL B 1 162 ? -22.230 15.222 -1.541 1.00 15.05 162 VAL B C 1
ATOM 3619 O O . VAL B 1 162 ? -23.328 14.654 -1.489 1.00 16.12 162 VAL B O 1
ATOM 3623 N N . GLY B 1 163 ? -21.162 14.764 -0.888 1.00 14.59 163 GLY B N 1
ATOM 3624 C CA . GLY B 1 163 ? -21.221 13.497 -0.174 1.00 16.36 163 GLY B CA 1
ATOM 3625 C C . GLY B 1 163 ? -22.150 13.525 1.025 1.00 15.30 163 GLY B C 1
ATOM 3626 O O . GLY B 1 163 ? -22.889 12.564 1.265 1.00 15.31 163 GLY B O 1
ATOM 3627 N N . SER B 1 164 ? -22.106 14.607 1.811 1.00 13.44 164 SER B N 1
ATOM 3628 C CA . SER B 1 164 ? -22.973 14.710 2.983 1.00 15.56 164 SER B CA 1
ATOM 3629 C C . SER B 1 164 ? -24.437 14.693 2.580 1.00 16.75 164 SER B C 1
ATOM 3630 O O . SER B 1 164 ? -25.254 14.008 3.200 1.00 16.17 164 SER B O 1
ATOM 3633 N N . VAL B 1 165 ? -24.793 15.467 1.553 1.00 15.00 165 VAL B N 1
ATOM 3634 C CA . VAL B 1 165 ? -26.195 15.561 1.169 1.00 14.59 165 VAL B CA 1
ATOM 3635 C C . VAL B 1 165 ? -26.662 14.253 0.548 1.00 13.71 165 VAL B C 1
ATOM 3636 O O . VAL B 1 165 ? -27.768 13.780 0.832 1.00 17.31 165 VAL B O 1
ATOM 3640 N N . ALA B 1 166 ? -25.822 13.637 -0.291 1.00 14.11 166 ALA B N 1
ATOM 3641 C CA . ALA B 1 166 ? -26.196 12.354 -0.883 1.00 14.39 166 ALA B CA 1
ATOM 3642 C C . ALA B 1 166 ? -26.399 11.295 0.191 1.00 14.92 166 ALA B C 1
ATOM 3643 O O . ALA B 1 166 ? -27.368 10.532 0.141 1.00 17.17 166 ALA B O 1
ATOM 3645 N N . THR B 1 167 ? -25.497 11.242 1.175 1.00 14.76 167 THR B N 1
ATOM 3646 C CA . THR B 1 167 ? -25.656 10.310 2.289 1.00 15.06 167 THR B CA 1
ATOM 3647 C C . THR B 1 167 ? -27.003 10.511 2.976 1.00 16.55 167 THR B C 1
ATOM 3648 O O . THR B 1 167 ? -27.740 9.549 3.220 1.00 18.69 167 THR B O 1
ATOM 3652 N N . ALA B 1 168 ? -27.341 11.766 3.293 1.00 16.65 168 ALA B N 1
ATOM 3653 C CA . ALA B 1 168 ? -28.585 12.034 4.005 1.00 17.05 168 ALA B CA 1
ATOM 3654 C C . ALA B 1 168 ? -29.805 11.680 3.164 1.00 17.93 168 ALA B C 1
ATOM 3655 O O . ALA B 1 168 ? -30.775 11.114 3.682 1.00 18.01 168 ALA B O 1
ATOM 3657 N N . ILE B 1 169 ? -29.794 12.039 1.875 1.00 16.25 169 ILE B N 1
ATOM 3658 C CA . ILE B 1 169 ? -30.936 11.736 1.015 1.00 16.79 169 ILE B CA 1
ATOM 3659 C C . ILE B 1 169 ? -31.102 10.229 0.856 1.00 17.68 169 ILE B C 1
ATOM 3660 O O . ILE B 1 169 ? -32.204 9.691 1.012 1.00 19.58 169 ILE B O 1
ATOM 3665 N N . LEU B 1 170 ? -30.012 9.524 0.540 1.00 18.58 170 LEU B N 1
ATOM 3666 C CA . LEU B 1 170 ? -30.112 8.090 0.288 1.00 16.14 170 LEU B CA 1
ATOM 3667 C C . LEU B 1 170 ? -30.519 7.332 1.545 1.00 21.70 170 LEU B C 1
ATOM 3668 O O . LEU B 1 170 ? -31.332 6.404 1.481 1.00 18.38 170 LEU B O 1
ATOM 3673 N N . ALA B 1 171 ? -29.982 7.724 2.700 1.00 20.52 171 ALA B N 1
ATOM 3674 C CA . ALA B 1 171 ? -30.381 7.076 3.944 1.00 20.74 171 ALA B CA 1
ATOM 3675 C C . ALA B 1 171 ? -31.863 7.293 4.229 1.00 22.88 171 ALA B C 1
ATOM 3676 O O . ALA B 1 171 ? -32.566 6.365 4.655 1.00 22.79 171 ALA B O 1
ATOM 3678 N N . HIS B 1 172 ? -32.356 8.515 4.007 1.00 20.44 172 HIS B N 1
ATOM 3679 C CA . HIS B 1 172 ? -33.765 8.795 4.256 1.00 22.78 172 HIS B CA 1
ATOM 3680 C C . HIS B 1 172 ? -34.656 8.012 3.306 1.00 23.68 172 HIS B C 1
ATOM 3681 O O . HIS B 1 172 ? -35.750 7.577 3.686 1.00 22.53 172 HIS B O 1
ATOM 3688 N N . LEU B 1 173 ? -34.211 7.827 2.063 1.00 19.96 173 LEU B N 1
ATOM 3689 C CA . LEU B 1 173 ? -34.966 7.014 1.120 1.00 20.84 173 LEU B CA 1
ATOM 3690 C C . LEU B 1 173 ? -34.877 5.521 1.418 1.00 24.62 173 LEU B C 1
ATOM 3691 O O . LEU B 1 173 ? -35.451 4.729 0.664 1.00 23.91 173 LEU B O 1
ATOM 3696 N N . GLY B 1 174 ? -34.180 5.115 2.476 1.00 22.32 174 GLY B N 1
ATOM 3697 C CA . GLY B 1 174 ? -34.168 3.721 2.877 1.00 22.81 174 GLY B CA 1
ATOM 3698 C C . GLY B 1 174 ? -33.021 2.898 2.343 1.00 23.58 174 GLY B C 1
ATOM 3699 O O . GLY B 1 174 ? -33.079 1.661 2.422 1.00 22.78 174 GLY B O 1
ATOM 3700 N N . TYR B 1 175 ? -31.990 3.533 1.794 1.00 22.46 175 TYR B N 1
ATOM 3701 C CA . TYR B 1 175 ? -30.846 2.814 1.260 1.00 20.60 175 TYR B CA 1
ATOM 3702 C C . TYR B 1 175 ? -29.804 2.586 2.335 1.00 23.87 175 TYR B C 1
ATOM 3703 O O . TYR B 1 175 ? -29.663 3.368 3.281 1.00 23.69 175 TYR B O 1
ATOM 3712 N N . GLU B 1 176 ? -29.070 1.495 2.168 1.00 20.66 176 GLU B N 1
ATOM 3713 C CA . GLU B 1 176 ? -27.849 1.244 2.913 1.00 19.64 176 GLU B CA 1
ATOM 3714 C C . GLU B 1 176 ? -26.722 2.032 2.244 1.00 23.73 176 GLU B C 1
ATOM 3715 O O . GLU B 1 176 ? -26.390 1.787 1.080 1.00 21.82 176 GLU B O 1
ATOM 3721 N N . VAL B 1 177 ? -26.166 3.017 2.949 1.00 19.92 177 VAL B N 1
ATOM 3722 C CA . VAL B 1 177 ? -25.157 3.910 2.385 1.00 20.00 177 VAL B CA 1
ATOM 3723 C C . VAL B 1 177 ? -23.786 3.516 2.918 1.00 17.71 177 VAL B C 1
ATOM 3724 O O . VAL B 1 177 ? -23.564 3.496 4.136 1.00 21.49 177 VAL B O 1
ATOM 3728 N N . ALA B 1 178 ? -22.862 3.214 2.009 1.00 16.03 178 ALA B N 1
ATOM 3729 C CA . ALA B 1 178 ? -21.448 3.057 2.334 1.00 16.12 178 ALA B CA 1
ATOM 3730 C C . ALA B 1 178 ? -20.742 4.367 2.001 1.00 18.23 178 ALA B C 1
ATOM 3731 O O . ALA B 1 178 ? -20.643 4.743 0.827 1.00 19.43 178 ALA B O 1
ATOM 3733 N N . ALA B 1 179 ? -20.251 5.057 3.031 1.00 17.67 179 ALA B N 1
ATOM 3734 C CA . ALA B 1 179 ? -19.632 6.369 2.891 1.00 16.04 179 ALA B CA 1
ATOM 3735 C C . ALA B 1 179 ? -18.112 6.236 2.847 1.00 17.57 179 ALA B C 1
ATOM 3736 O O . ALA B 1 179 ? -17.505 5.726 3.793 1.00 19.74 179 ALA B O 1
ATOM 3738 N N . VAL B 1 180 ? -17.495 6.701 1.756 1.00 17.86 180 VAL B N 1
ATOM 3739 C CA . VAL B 1 180 ? -16.038 6.686 1.616 1.00 15.99 180 VAL B CA 1
ATOM 3740 C C . VAL B 1 180 ? -15.481 8.017 2.093 1.00 18.06 180 VAL B C 1
ATOM 3741 O O . VAL B 1 180 ? -15.851 9.071 1.566 1.00 17.33 180 VAL B O 1
ATOM 3745 N N . THR B 1 181 ? -14.543 7.971 3.038 1.00 18.50 181 THR B N 1
ATOM 3746 C CA . THR B 1 181 ? -13.918 9.193 3.523 1.00 15.41 181 THR B CA 1
ATOM 3747 C C . THR B 1 181 ? -12.431 8.984 3.776 1.00 18.88 181 THR B C 1
ATOM 3748 O O . THR B 1 181 ? -12.001 7.900 4.193 1.00 19.42 181 THR B O 1
ATOM 3752 N N . GLY B 1 182 ? -11.652 10.029 3.497 1.00 20.63 182 GLY B N 1
ATOM 3753 C CA . GLY B 1 182 ? -10.261 10.140 3.876 1.00 20.08 182 GLY B CA 1
ATOM 3754 C C . GLY B 1 182 ? -10.039 10.806 5.213 1.00 21.38 182 GLY B C 1
ATOM 3755 O O . GLY B 1 182 ? -8.889 11.005 5.619 1.00 22.36 182 GLY B O 1
ATOM 3756 N N . ARG B 1 183 ? -11.118 11.176 5.907 1.00 19.46 183 ARG B N 1
ATOM 3757 C CA . ARG B 1 183 ? -11.066 11.807 7.227 1.00 20.26 183 ARG B CA 1
ATOM 3758 C C . ARG B 1 183 ? -11.788 10.876 8.190 1.00 20.11 183 ARG B C 1
ATOM 3759 O O . ARG B 1 183 ? -12.988 11.045 8.452 1.00 21.53 183 ARG B O 1
ATOM 3767 N N . PRO B 1 184 ? -11.099 9.868 8.733 1.00 21.85 184 PRO B N 1
ATOM 3768 C CA . PRO B 1 184 ? -11.790 8.863 9.561 1.00 26.01 184 PRO B CA 1
ATOM 3769 C C . PRO B 1 184 ? -12.490 9.440 10.772 1.00 21.92 184 PRO B C 1
ATOM 3770 O O . PRO B 1 184 ? -13.451 8.827 11.261 1.00 24.90 184 PRO B O 1
ATOM 3774 N N . GLU B 1 185 ? -12.062 10.606 11.257 1.00 23.41 185 GLU B N 1
ATOM 3775 C CA . GLU B 1 185 ? -12.701 11.232 12.405 1.00 26.95 185 GLU B CA 1
ATOM 3776 C C . GLU B 1 185 ? -14.117 11.718 12.113 1.00 25.50 185 GLU B C 1
ATOM 3777 O O . GLU B 1 185 ? -14.824 12.094 13.054 1.00 27.74 185 GLU B O 1
ATOM 3783 N N . THR B 1 186 ? -14.545 11.731 10.850 1.00 23.50 186 THR B N 1
ATOM 3784 C CA . THR B 1 186 ? -15.900 12.138 10.503 1.00 20.09 186 THR B CA 1
ATOM 3785 C C . THR B 1 186 ? -16.906 10.997 10.580 1.00 20.85 186 THR B C 1
ATOM 3786 O O . THR B 1 186 ? -18.081 11.209 10.266 1.00 21.65 186 THR B O 1
ATOM 3790 N N . ALA B 1 187 ? -16.488 9.799 11.009 1.00 22.27 187 ALA B N 1
ATOM 3791 C CA . ALA B 1 187 ? -17.376 8.643 10.963 1.00 23.82 187 ALA B CA 1
ATOM 3792 C C . ALA B 1 187 ? -18.657 8.885 11.755 1.00 21.41 187 ALA B C 1
ATOM 3793 O O . ALA B 1 187 ? -19.757 8.585 11.278 1.00 21.76 187 ALA B O 1
ATOM 3795 N N . ASP B 1 188 ? -18.538 9.415 12.977 1.00 22.97 188 ASP B N 1
ATOM 3796 C CA . ASP B 1 188 ? -19.737 9.634 13.780 1.00 23.90 188 ASP B CA 1
ATOM 3797 C C . ASP B 1 188 ? -20.672 10.620 13.099 1.00 23.19 188 ASP B C 1
ATOM 3798 O O . ASP B 1 188 ? -21.896 10.434 13.096 1.00 22.30 188 ASP B O 1
ATOM 3803 N N . TYR B 1 189 ? -20.102 11.666 12.503 1.00 20.36 189 TYR B N 1
ATOM 3804 C CA . TYR B 1 189 ? -20.882 12.617 11.717 1.00 24.03 189 TYR B CA 1
ATOM 3805 C C . TYR B 1 189 ? -21.568 11.921 10.552 1.00 22.05 189 TYR B C 1
ATOM 3806 O O . TYR B 1 189 ? -22.766 12.113 10.314 1.00 23.11 189 TYR B O 1
ATOM 3815 N N . LEU B 1 190 ? -20.823 11.090 9.826 1.00 21.39 190 LEU B N 1
ATOM 3816 C CA . LEU B 1 190 ? -21.406 10.384 8.688 1.00 20.90 190 LEU B CA 1
ATOM 3817 C C . LEU B 1 190 ? -22.497 9.419 9.137 1.00 21.84 190 LEU B C 1
ATOM 3818 O O . LEU B 1 190 ? -23.534 9.288 8.474 1.00 18.29 190 LEU B O 1
ATOM 3823 N N . THR B 1 191 ? -22.291 8.741 10.268 1.00 20.50 191 THR B N 1
ATOM 3824 C CA . THR B 1 191 ? -23.330 7.857 10.782 1.00 25.45 191 THR B CA 1
ATOM 3825 C C . THR B 1 191 ? -24.574 8.641 11.175 1.00 21.79 191 THR B C 1
ATOM 3826 O O . THR B 1 191 ? -25.700 8.168 10.977 1.00 21.96 191 THR B O 1
ATOM 3830 N N . SER B 1 192 ? -24.393 9.845 11.732 1.00 20.75 192 SER B N 1
ATOM 3831 C CA . SER B 1 192 ? -25.540 10.656 12.127 1.00 25.67 192 SER B CA 1
ATOM 3832 C C . SER B 1 192 ? -26.339 11.125 10.917 1.00 24.53 192 SER B C 1
ATOM 3833 O O . SER B 1 192 ? -27.539 11.395 11.038 1.00 24.08 192 SER B O 1
ATOM 3836 N N . LEU B 1 193 ? -25.702 11.230 9.749 1.00 21.32 193 LEU B N 1
ATOM 3837 C CA . LEU B 1 193 ? -26.450 11.535 8.538 1.00 21.44 193 LEU B CA 1
ATOM 3838 C C . LEU B 1 193 ? -27.163 10.315 7.974 1.00 20.78 193 LEU B C 1
ATOM 3839 O O . LEU B 1 193 ? -28.037 10.472 7.118 1.00 23.18 193 LEU B O 1
ATOM 3844 N N . GLY B 1 194 ? -26.822 9.115 8.438 1.00 22.15 194 GLY B N 1
ATOM 3845 C CA . GLY B 1 194 ? -27.518 7.923 8.000 1.00 22.42 194 GLY B CA 1
ATOM 3846 C C . GLY B 1 194 ? -26.651 6.879 7.327 1.00 22.35 194 GLY B C 1
ATOM 3847 O O . GLY B 1 194 ? -27.170 5.870 6.846 1.00 22.65 194 GLY B O 1
ATOM 3848 N N . ALA B 1 195 ? -25.338 7.095 7.281 1.00 20.69 195 ALA B N 1
ATOM 3849 C CA . ALA B 1 195 ? -24.451 6.095 6.706 1.00 18.37 195 ALA B CA 1
ATOM 3850 C C . ALA B 1 195 ? -24.479 4.819 7.537 1.00 24.05 195 ALA B C 1
ATOM 3851 O O . ALA B 1 195 ? -24.534 4.861 8.767 1.00 24.06 195 ALA B O 1
ATOM 3853 N N . THR B 1 196 ? -24.438 3.672 6.855 1.00 19.98 196 THR B N 1
ATOM 3854 C CA . THR B 1 196 ? -24.419 2.384 7.541 1.00 20.31 196 THR B CA 1
ATOM 3855 C C . THR B 1 196 ? -23.071 1.685 7.490 1.00 28.29 196 THR B C 1
ATOM 3856 O O . THR B 1 196 ? -22.821 0.792 8.310 1.00 32.44 196 THR B O 1
ATOM 3860 N N . GLN B 1 197 ? -22.214 2.044 6.542 1.00 20.08 197 GLN B N 1
ATOM 3861 C CA . GLN B 1 197 ? -20.839 1.582 6.489 1.00 23.09 197 GLN B CA 1
ATOM 3862 C C . GLN B 1 197 ? -19.933 2.774 6.248 1.00 24.16 197 GLN B C 1
ATOM 3863 O O . GLN B 1 197 ? -20.308 3.710 5.535 1.00 22.43 197 GLN B O 1
ATOM 3869 N N . ILE B 1 198 ? -18.756 2.746 6.866 1.00 24.50 198 ILE B N 1
ATOM 3870 C CA . ILE B 1 198 ? -17.716 3.741 6.649 1.00 22.79 198 ILE B CA 1
ATOM 3871 C C . ILE B 1 198 ? -16.567 3.040 5.939 1.00 27.37 198 ILE B C 1
ATOM 3872 O O . ILE B 1 198 ? -16.072 2.008 6.412 1.00 25.01 198 ILE B O 1
ATOM 3877 N N . VAL B 1 199 ? -16.168 3.571 4.789 1.00 22.31 199 VAL B N 1
ATOM 3878 C CA . VAL B 1 199 ? -15.110 2.983 3.977 1.00 21.24 199 VAL B CA 1
ATOM 3879 C C . VAL B 1 199 ? -13.945 3.959 3.938 1.00 23.81 199 VAL B C 1
ATOM 3880 O O . VAL B 1 199 ? -14.115 5.130 3.573 1.00 21.06 199 VAL B O 1
ATOM 3884 N N . ALA B 1 200 ? -12.765 3.486 4.324 1.00 26.64 200 ALA B N 1
ATOM 3885 C CA . ALA B 1 200 ? -11.581 4.332 4.293 1.00 24.20 200 ALA B CA 1
ATOM 3886 C C . ALA B 1 200 ? -11.160 4.592 2.854 1.00 23.55 200 ALA B C 1
ATOM 3887 O O . ALA B 1 200 ? -11.202 3.693 2.006 1.00 21.64 200 ALA B O 1
ATOM 3889 N N . ARG B 1 201 ? -10.760 5.838 2.582 1.00 23.54 201 ARG B N 1
ATOM 3890 C CA . ARG B 1 201 ? -10.361 6.224 1.231 1.00 21.12 201 ARG B CA 1
ATOM 3891 C C . ARG B 1 201 ? -9.280 5.302 0.671 1.00 25.05 201 ARG B C 1
ATOM 3892 O O . ARG B 1 201 ? -9.366 4.858 -0.480 1.00 22.49 201 ARG B O 1
ATOM 3900 N N . ASP B 1 202 ? -8.252 4.993 1.472 1.00 25.60 202 ASP B N 1
ATOM 3901 C CA . ASP B 1 202 ? -7.101 4.304 0.894 1.00 26.36 202 ASP B CA 1
ATOM 3902 C C . ASP B 1 202 ? -7.372 2.840 0.586 1.00 28.77 202 ASP B C 1
ATOM 3903 O O . ASP B 1 202 ? -6.478 2.161 0.064 1.00 28.33 202 ASP B O 1
ATOM 3908 N N . GLU B 1 203 ? -8.572 2.342 0.869 1.00 22.72 203 GLU B N 1
ATOM 3909 C CA . GLU B 1 203 ? -8.938 0.991 0.477 1.00 29.21 203 GLU B CA 1
ATOM 3910 C C . GLU B 1 203 ? -9.482 0.912 -0.946 1.00 25.17 203 GLU B C 1
ATOM 3911 O O . GLU B 1 203 ? -9.605 -0.194 -1.488 1.00 23.59 203 GLU B O 1
ATOM 3917 N N . ILE B 1 204 ? -9.747 2.051 -1.584 1.00 21.88 204 ILE B N 1
ATOM 3918 C CA . ILE B 1 204 ? -10.497 2.056 -2.832 1.00 21.39 204 ILE B CA 1
ATOM 3919 C C . ILE B 1 204 ? -9.997 3.145 -3.781 1.00 22.77 204 ILE B C 1
ATOM 3920 O O . ILE B 1 204 ? -10.556 3.334 -4.867 1.00 21.36 204 ILE B O 1
ATOM 3925 N N . ASN B 1 205 ? -8.930 3.862 -3.415 1.00 19.54 205 ASN B N 1
ATOM 3926 C CA . ASN B 1 205 ? -8.547 5.037 -4.199 1.00 20.27 205 ASN B CA 1
ATOM 3927 C C . ASN B 1 205 ? -7.373 4.799 -5.155 1.00 22.25 205 ASN B C 1
ATOM 3928 O O . ASN B 1 205 ? -6.851 5.761 -5.732 1.00 22.88 205 ASN B O 1
ATOM 3933 N N . GLU B 1 206 ? -6.965 3.552 -5.363 1.00 21.78 206 GLU B N 1
ATOM 3934 C CA . GLU B 1 206 ? -5.958 3.206 -6.354 1.00 23.54 206 GLU B CA 1
ATOM 3935 C C . GLU B 1 206 ? -6.523 2.175 -7.325 1.00 21.47 206 GLU B C 1
ATOM 3936 O O . GLU B 1 206 ? -7.403 1.389 -6.969 1.00 22.45 206 GLU B O 1
ATOM 3942 N N . THR B 1 207 ? -6.018 2.181 -8.553 1.00 22.14 207 THR B N 1
ATOM 3943 C CA . THR B 1 207 ? -6.421 1.160 -9.510 1.00 21.25 207 THR B CA 1
ATOM 3944 C C . THR B 1 207 ? -5.735 -0.163 -9.193 1.00 22.68 207 THR B C 1
ATOM 3945 O O . THR B 1 207 ? -4.734 -0.215 -8.478 1.00 23.27 207 THR B O 1
ATOM 3949 N N . VAL B 1 208 ? -6.291 -1.239 -9.746 1.00 23.82 208 VAL B N 1
ATOM 3950 C CA . VAL B 1 208 ? -5.709 -2.572 -9.659 1.00 21.97 208 VAL B CA 1
ATOM 3951 C C . VAL B 1 208 ? -5.618 -3.155 -11.060 1.00 25.38 208 VAL B C 1
ATOM 3952 O O . VAL B 1 208 ? -6.254 -2.676 -12.000 1.00 27.46 208 VAL B O 1
ATOM 3956 N N . LYS B 1 209 ? -4.814 -4.216 -11.191 1.00 28.64 209 LYS B N 1
ATOM 3957 C CA . LYS B 1 209 ? -4.629 -4.839 -12.498 1.00 29.61 209 LYS B CA 1
ATOM 3958 C C . LYS B 1 209 ? -5.891 -5.541 -12.979 1.00 28.90 209 LYS B C 1
ATOM 3959 O O . LYS B 1 209 ? -6.205 -5.502 -14.173 1.00 29.66 209 LYS B O 1
ATOM 3965 N N . ARG B 1 210 ? -6.610 -6.181 -12.083 1.00 23.72 210 ARG B N 1
ATOM 3966 C CA . ARG B 1 210 ? -7.797 -6.915 -12.478 1.00 29.50 210 ARG B CA 1
ATOM 3967 C C . ARG B 1 210 ? -8.887 -5.958 -12.943 1.00 25.19 210 ARG B C 1
ATOM 3968 O O . ARG B 1 210 ? -9.237 -5.027 -12.210 1.00 24.34 210 ARG B O 1
ATOM 3976 N N . PRO B 1 211 ? -9.470 -6.173 -14.125 1.00 24.34 211 PRO B N 1
ATOM 3977 C CA . PRO B 1 211 ? -10.520 -5.262 -14.607 1.00 20.54 211 PRO B CA 1
ATOM 3978 C C . PRO B 1 211 ? -11.842 -5.437 -13.881 1.00 22.50 211 PRO B C 1
ATOM 3979 O O . PRO B 1 211 ? -12.668 -4.515 -13.893 1.00 20.40 211 PRO B O 1
ATOM 3983 N N . LEU B 1 212 ? -12.071 -6.592 -13.257 1.00 19.99 212 LEU B N 1
ATOM 3984 C CA . LEU B 1 212 ? -13.267 -6.846 -12.472 1.00 18.96 212 LEU B CA 1
ATOM 3985 C C . LEU B 1 212 ? -12.862 -7.353 -11.101 1.00 22.29 212 LEU B C 1
ATOM 3986 O O . LEU B 1 212 ? -12.020 -8.251 -10.992 1.00 23.16 212 LEU B O 1
ATOM 3991 N N . GLU B 1 213 ? -13.458 -6.782 -10.064 1.00 19.08 213 GLU B N 1
ATOM 3992 C CA . GLU B 1 213 ? -13.406 -7.335 -8.723 1.00 18.85 213 GLU B CA 1
ATOM 3993 C C . GLU B 1 213 ? -14.792 -7.876 -8.372 1.00 17.56 213 GLU B C 1
ATOM 3994 O O . GLU B 1 213 ? -15.678 -7.964 -9.224 1.00 18.19 213 GLU B O 1
ATOM 4000 N N . SER B 1 214 ? -14.989 -8.258 -7.118 1.00 21.17 214 SER B N 1
ATOM 4001 C CA . SER B 1 214 ? -16.290 -8.797 -6.749 1.00 19.93 214 SER B CA 1
ATOM 4002 C C . SER B 1 214 ? -17.372 -7.722 -6.845 1.00 18.41 214 SER B C 1
ATOM 4003 O O . SER B 1 214 ? -17.108 -6.524 -6.673 1.00 18.78 214 SER B O 1
ATOM 4006 N N . GLU B 1 215 ? -18.592 -8.157 -7.166 1.00 17.87 215 GLU B N 1
ATOM 4007 C CA . GLU B 1 215 ? -19.730 -7.242 -7.248 1.00 17.14 215 GLU B CA 1
ATOM 4008 C C . GLU B 1 215 ? -20.169 -6.845 -5.851 1.00 19.99 215 GLU B C 1
ATOM 4009 O O . GLU B 1 215 ? -20.588 -7.697 -5.061 1.00 20.46 215 GLU B O 1
ATOM 4015 N N . ILE B 1 216 ? -20.120 -5.549 -5.551 1.00 15.85 216 ILE B N 1
ATOM 4016 C CA . ILE B 1 216 ? -20.447 -5.041 -4.226 1.00 16.28 216 ILE B CA 1
ATOM 4017 C C . ILE B 1 216 ? -21.571 -4.011 -4.278 1.00 16.02 216 ILE B C 1
ATOM 4018 O O . ILE B 1 216 ? -22.561 -4.124 -3.551 1.00 17.80 216 ILE B O 1
ATOM 4023 N N . TRP B 1 217 ? -21.430 -2.985 -5.125 1.00 14.57 217 TRP B N 1
ATOM 4024 C CA . TRP B 1 217 ? -22.231 -1.769 -4.983 1.00 16.75 217 TRP B CA 1
ATOM 4025 C C . TRP B 1 217 ? -23.470 -1.796 -5.871 1.00 16.35 217 TRP B C 1
ATOM 4026 O O . TRP B 1 217 ? -23.375 -2.054 -7.074 1.00 15.62 217 TRP B O 1
ATOM 4037 N N . ALA B 1 218 ? -24.623 -1.479 -5.272 1.00 16.11 218 ALA B N 1
ATOM 4038 C CA . ALA B 1 218 ? -25.883 -1.360 -6.001 1.00 15.93 218 ALA B CA 1
ATOM 4039 C C . ALA B 1 218 ? -25.967 -0.077 -6.817 1.00 15.66 218 ALA B C 1
ATOM 4040 O O . ALA B 1 218 ? -26.825 0.034 -7.698 1.00 15.90 218 ALA B O 1
ATOM 4042 N N . GLY B 1 219 ? -25.113 0.890 -6.516 1.00 14.89 219 GLY B N 1
ATOM 4043 C CA . GLY B 1 219 ? -25.076 2.162 -7.212 1.00 15.25 219 GLY B CA 1
ATOM 4044 C C . GLY B 1 219 ? -24.028 3.005 -6.522 1.00 15.10 219 GLY B C 1
ATOM 4045 O O . GLY B 1 219 ? -23.465 2.611 -5.494 1.00 16.05 219 GLY B O 1
ATOM 4046 N N . CYS B 1 220 ? -23.762 4.176 -7.100 1.00 14.42 220 CYS B N 1
ATOM 4047 C CA . CYS B 1 220 ? -22.742 5.043 -6.525 1.00 12.58 220 CYS B CA 1
ATOM 4048 C C . CYS B 1 220 ? -23.02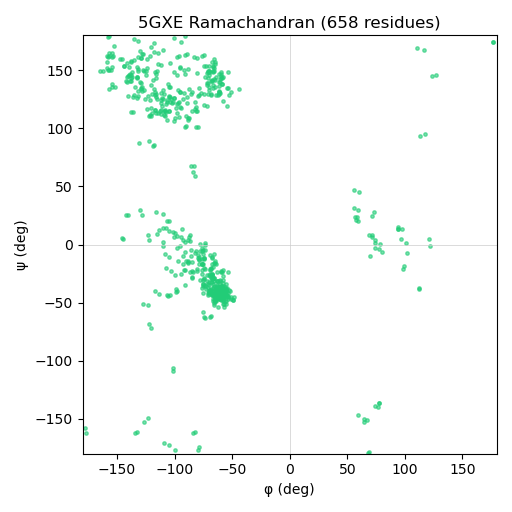2 6.494 -6.898 1.00 13.63 220 CYS B C 1
ATOM 4049 O O . CYS B 1 220 ? -23.398 6.778 -8.036 1.00 14.89 220 CYS B O 1
ATOM 4052 N N . VAL B 1 221 ? -22.854 7.401 -5.933 1.00 13.28 221 VAL B N 1
ATOM 4053 C CA . VAL B 1 221 ? -22.752 8.839 -6.204 1.00 13.03 221 VAL B CA 1
ATOM 4054 C C . VAL B 1 221 ? -21.292 9.212 -5.984 1.00 15.06 221 VAL B C 1
ATOM 4055 O O . VAL B 1 221 ? -20.784 9.121 -4.857 1.00 14.33 221 VAL B O 1
ATOM 4059 N N . ASP B 1 222 ? -20.605 9.615 -7.055 1.00 13.18 222 ASP B N 1
ATOM 4060 C CA . ASP B 1 222 ? -19.153 9.802 -7.039 1.00 11.08 222 ASP B CA 1
ATOM 4061 C C . ASP B 1 222 ? -18.808 11.279 -7.092 1.00 14.81 222 ASP B C 1
ATOM 4062 O O . ASP B 1 222 ? -18.949 11.900 -8.144 1.00 15.22 222 ASP B O 1
ATOM 4067 N N . ALA B 1 223 ? -18.286 11.811 -5.986 1.00 12.57 223 ALA B N 1
ATOM 4068 C CA . ALA B 1 223 ? -17.773 13.176 -5.935 1.00 14.35 223 ALA B CA 1
ATOM 4069 C C . ALA B 1 223 ? -16.265 13.256 -6.156 1.00 17.16 223 ALA B C 1
ATOM 4070 O O . ALA B 1 223 ? -15.715 14.363 -6.184 1.00 16.37 223 ALA B O 1
ATOM 4072 N N . VAL B 1 224 ? -15.592 12.121 -6.332 1.00 15.42 224 VAL B N 1
ATOM 4073 C CA . VAL B 1 224 ? -14.138 12.052 -6.316 1.00 15.39 224 VAL B CA 1
ATOM 4074 C C . VAL B 1 224 ? -13.552 11.842 -7.710 1.00 15.89 224 VAL B C 1
ATOM 4075 O O . VAL B 1 224 ? -12.555 12.474 -8.069 1.00 18.34 224 VAL B O 1
ATOM 4079 N N . GLY B 1 225 ? -14.141 10.956 -8.507 1.00 16.49 225 GLY B N 1
ATOM 4080 C CA . GLY B 1 225 ? -13.584 10.698 -9.826 1.00 17.69 225 GLY B CA 1
ATOM 4081 C C . GLY B 1 225 ? -12.225 10.026 -9.747 1.00 19.42 225 GLY B C 1
ATOM 4082 O O . GLY B 1 225 ? -11.920 9.276 -8.812 1.00 18.17 225 GLY B O 1
ATOM 4083 N N . GLY B 1 226 ? -11.401 10.281 -10.762 1.00 15.96 226 GLY B N 1
ATOM 4084 C CA . GLY B 1 226 ? -10.024 9.811 -10.777 1.00 19.43 226 GLY B CA 1
ATOM 4085 C C . GLY B 1 226 ? -9.871 8.298 -10.685 1.00 18.32 226 GLY B C 1
ATOM 4086 O O . GLY B 1 226 ? -10.690 7.512 -11.189 1.00 17.85 226 GLY B O 1
ATOM 4087 N N . ALA B 1 227 ? -8.783 7.883 -10.033 1.00 16.10 227 ALA B N 1
ATOM 4088 C CA . ALA B 1 227 ? -8.496 6.454 -9.916 1.00 16.88 227 ALA B CA 1
ATOM 4089 C C . ALA B 1 227 ? -9.516 5.750 -9.031 1.00 17.10 227 ALA B C 1
ATOM 4090 O O . ALA B 1 227 ? -9.780 4.555 -9.223 1.00 16.87 227 ALA B O 1
ATOM 4092 N N . MET B 1 228 ? -10.101 6.467 -8.065 1.00 17.52 228 MET B N 1
ATOM 4093 C CA . MET B 1 228 ? -11.143 5.870 -7.237 1.00 18.46 228 MET B CA 1
ATOM 4094 C C . MET B 1 228 ? -12.344 5.475 -8.084 1.00 16.47 228 MET B C 1
ATOM 4095 O O . MET B 1 228 ? -12.860 4.360 -7.958 1.00 16.64 228 MET B O 1
ATOM 4100 N N . LEU B 1 229 ? -12.788 6.368 -8.978 1.00 16.75 229 LEU B N 1
ATOM 4101 C CA . LEU B 1 229 ? -13.893 6.021 -9.867 1.00 14.28 229 LEU B CA 1
ATOM 4102 C C . LEU B 1 229 ? -13.539 4.821 -10.737 1.00 15.97 229 LEU B C 1
ATOM 4103 O O . LEU B 1 229 ? -14.352 3.904 -10.906 1.00 14.58 229 LEU B O 1
ATOM 4108 N N . ALA B 1 230 ? -12.321 4.799 -11.281 1.00 15.55 230 ALA B N 1
ATOM 4109 C CA . ALA B 1 230 ? -11.911 3.663 -12.099 1.00 15.17 230 ALA B CA 1
ATOM 4110 C C . ALA B 1 230 ? -12.002 2.365 -11.306 1.00 15.20 230 ALA B C 1
ATOM 4111 O O . ALA B 1 230 ? -12.490 1.346 -11.811 1.00 17.72 230 ALA B O 1
ATOM 4113 N N . ARG B 1 231 ? -11.548 2.393 -10.055 1.00 16.93 231 ARG B N 1
ATOM 4114 C CA . ARG B 1 231 ? -11.588 1.201 -9.209 1.00 18.90 231 ARG B CA 1
ATOM 4115 C C . ARG B 1 231 ? -13.025 0.788 -8.902 1.00 15.77 231 ARG B C 1
ATOM 4116 O O . ARG B 1 231 ? -13.371 -0.400 -8.965 1.00 16.43 231 ARG B O 1
ATOM 4124 N N . VAL B 1 232 ? -13.879 1.767 -8.595 1.00 16.14 232 VAL B N 1
ATOM 4125 C CA . VAL B 1 232 ? -15.263 1.500 -8.214 1.00 15.14 232 VAL B CA 1
ATOM 4126 C C . VAL B 1 232 ? -16.025 0.844 -9.362 1.00 14.57 232 VAL B C 1
ATOM 4127 O O . VAL B 1 232 ? -16.881 -0.026 -9.140 1.00 15.46 232 VAL B O 1
ATOM 4131 N N . LEU B 1 233 ? -15.706 1.224 -10.606 1.00 12.48 233 LEU B N 1
ATOM 4132 C CA . LEU B 1 233 ? -16.396 0.652 -11.755 1.00 11.62 233 LEU B CA 1
ATOM 4133 C C . LEU B 1 233 ? -16.306 -0.870 -11.759 1.00 13.39 233 LEU B C 1
ATOM 4134 O O . LEU B 1 233 ? -17.284 -1.552 -12.076 1.00 14.08 233 LEU B O 1
ATOM 4139 N N . GLY B 1 234 ? -15.133 -1.408 -11.429 1.00 15.45 234 GLY B N 1
ATOM 4140 C CA . GLY B 1 234 ? -14.947 -2.853 -11.359 1.00 14.20 234 GLY B CA 1
ATOM 4141 C C . GLY B 1 234 ? -15.585 -3.521 -10.166 1.00 17.12 234 GLY B C 1
ATOM 4142 O O . GLY B 1 234 ? -15.552 -4.753 -10.081 1.00 17.46 234 GLY B O 1
ATOM 4143 N N . GLN B 1 235 ? -16.173 -2.748 -9.251 1.00 17.87 235 GLN B N 1
ATOM 4144 C CA . GLN B 1 235 ? -16.844 -3.289 -8.077 1.00 17.17 235 GLN B CA 1
ATOM 4145 C C . GLN B 1 235 ? -18.354 -3.121 -8.130 1.00 16.12 235 GLN B C 1
ATOM 4146 O O . GLN B 1 235 ? -19.037 -3.514 -7.176 1.00 15.09 235 GLN B O 1
ATOM 4152 N N . MET B 1 236 ? -18.894 -2.565 -9.219 1.00 12.58 236 MET B N 1
ATOM 4153 C CA . MET B 1 236 ? -20.337 -2.393 -9.334 1.00 13.63 236 MET B CA 1
ATOM 4154 C C . MET B 1 236 ? -21.042 -3.716 -9.598 1.00 15.76 236 MET B C 1
ATOM 4155 O O . MET B 1 236 ? -20.539 -4.576 -10.327 1.00 15.83 236 MET B O 1
ATOM 4160 N N . LYS B 1 237 ? -22.232 -3.858 -9.024 1.00 16.22 237 LYS B N 1
ATOM 4161 C CA . LYS B 1 237 ? -23.070 -5.010 -9.316 1.00 16.19 237 LYS B CA 1
ATOM 4162 C C . LYS B 1 237 ? -23.554 -4.970 -10.762 1.00 17.66 237 LYS B C 1
ATOM 4163 O O . LYS B 1 237 ? -23.601 -3.917 -11.405 1.00 16.68 237 LYS B O 1
ATOM 4169 N N . TYR B 1 238 ? -23.908 -6.146 -11.277 1.00 17.41 238 TYR B N 1
ATOM 4170 C CA . TYR B 1 238 ? -24.469 -6.241 -12.619 1.00 16.48 238 TYR B CA 1
ATOM 4171 C C . TYR B 1 238 ? -25.627 -5.265 -12.798 1.00 16.83 238 TYR B C 1
ATOM 4172 O O . TYR B 1 238 ? -26.538 -5.196 -11.965 1.00 16.22 238 TYR B O 1
ATOM 4181 N N . GLY B 1 239 ? -25.585 -4.510 -13.897 1.00 16.04 239 GLY B N 1
ATOM 4182 C CA . GLY B 1 239 ? -26.619 -3.551 -14.218 1.00 18.08 239 GLY B CA 1
ATOM 4183 C C . GLY B 1 239 ? -26.619 -2.291 -13.379 1.00 15.18 239 GLY B C 1
ATOM 4184 O O . GLY B 1 239 ? -27.497 -1.439 -13.576 1.00 17.94 239 GLY B O 1
ATOM 4185 N N . ALA B 1 240 ? -25.677 -2.136 -12.454 1.00 15.73 240 ALA B N 1
ATOM 4186 C CA . ALA B 1 240 ? -25.674 -0.957 -11.588 1.00 17.21 240 ALA B CA 1
ATOM 4187 C C . ALA B 1 240 ? -24.999 0.235 -12.269 1.00 13.90 240 ALA B C 1
ATOM 4188 O O . ALA B 1 240 ? -24.230 0.090 -13.223 1.00 14.87 240 ALA B O 1
ATOM 4190 N N . SER B 1 241 ? -25.283 1.436 -11.746 1.00 13.90 241 SER B N 1
ATOM 4191 C CA . SER B 1 241 ? -24.831 2.677 -12.356 1.00 15.06 241 SER B CA 1
ATOM 4192 C C . SER B 1 241 ? -24.047 3.516 -11.359 1.00 14.55 241 SER B C 1
ATOM 4193 O O . SER B 1 241 ? -24.301 3.470 -10.151 1.00 14.64 241 SER B O 1
ATOM 4196 N N . VAL B 1 242 ? -23.088 4.279 -11.881 1.00 14.12 242 VAL B N 1
ATOM 4197 C CA . VAL B 1 242 ? -22.378 5.302 -11.122 1.00 12.49 242 VAL B CA 1
ATOM 4198 C C . VAL B 1 242 ? -22.818 6.656 -11.648 1.00 16.01 242 VAL B C 1
ATOM 4199 O O . VAL B 1 242 ? -22.717 6.921 -12.850 1.00 14.18 242 VAL B O 1
ATOM 4203 N N . ALA B 1 243 ? -23.292 7.515 -10.753 1.00 11.67 243 ALA B N 1
ATOM 4204 C CA . ALA B 1 243 ? -23.568 8.905 -11.104 1.00 14.29 243 ALA B CA 1
ATOM 4205 C C . ALA B 1 243 ? -22.282 9.703 -10.908 1.00 15.39 243 ALA B C 1
ATOM 4206 O O . ALA B 1 243 ? -21.849 9.925 -9.772 1.00 15.17 243 ALA B O 1
ATOM 4208 N N . ALA B 1 244 ? -21.668 10.119 -12.015 1.00 15.51 244 ALA B N 1
ATOM 4209 C CA . ALA B 1 244 ? -20.410 10.857 -11.973 1.00 13.44 244 ALA B CA 1
ATOM 4210 C C . ALA B 1 244 ? -20.701 12.327 -11.708 1.00 15.35 244 ALA B C 1
ATOM 4211 O O . ALA B 1 244 ? -21.359 12.980 -12.519 1.00 14.61 244 ALA B O 1
ATOM 4213 N N . VAL B 1 245 ? -20.225 12.837 -10.567 1.00 14.12 245 VAL B N 1
ATOM 4214 C CA . VAL B 1 245 ? -20.476 14.207 -10.137 1.00 13.36 245 VAL B CA 1
ATOM 4215 C C . VAL B 1 245 ? -19.191 15.021 -10.046 1.00 13.56 245 VAL B C 1
ATOM 4216 O O . VAL B 1 245 ? -19.168 16.192 -10.437 1.00 14.42 245 VAL B O 1
ATOM 4220 N N . GLY B 1 246 ? -18.098 14.430 -9.550 1.00 14.69 246 GLY B N 1
ATOM 4221 C CA . GLY B 1 246 ? -16.964 15.208 -9.102 1.00 15.22 246 GLY B CA 1
ATOM 4222 C C . GLY B 1 246 ? -15.625 14.721 -9.631 1.00 15.99 246 GLY B C 1
ATOM 4223 O O . GLY B 1 246 ? -15.513 13.685 -10.295 1.00 15.45 246 GLY B O 1
ATOM 4224 N N . LEU B 1 247 ? -14.599 15.505 -9.299 1.00 16.23 247 LEU B N 1
ATOM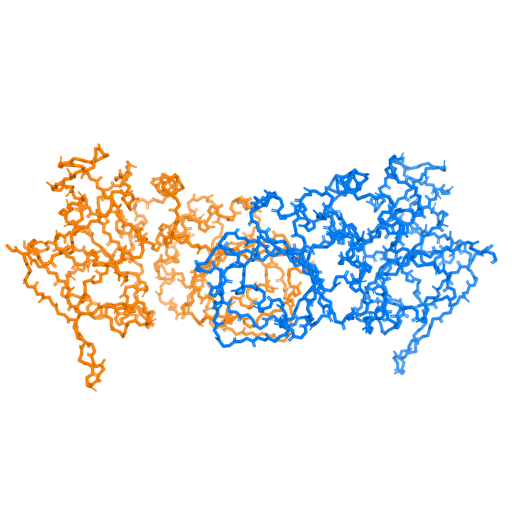 4225 C CA . LEU B 1 247 ? -13.226 15.250 -9.712 1.00 20.01 247 LEU B CA 1
ATOM 4226 C C . LEU B 1 247 ? -12.243 15.598 -8.598 1.00 20.57 247 LEU B C 1
ATOM 4227 O O . LEU B 1 247 ? -11.078 15.904 -8.871 1.00 20.41 247 LEU B O 1
ATOM 4232 N N . ALA B 1 248 ? -12.697 15.556 -7.341 1.00 17.37 248 ALA B N 1
ATOM 4233 C CA . ALA B 1 248 ? -11.838 15.979 -6.239 1.00 17.76 248 ALA B CA 1
ATOM 4234 C C . ALA B 1 248 ? -10.576 15.130 -6.139 1.00 21.41 248 ALA B C 1
ATOM 4235 O O . ALA B 1 248 ? -9.534 15.624 -5.696 1.00 21.96 248 ALA B O 1
ATOM 4237 N N . GLY B 1 249 ? -10.644 13.861 -6.537 1.00 16.49 249 GLY B N 1
ATOM 4238 C CA . GLY B 1 249 ? -9.470 13.019 -6.600 1.00 19.40 249 GLY B CA 1
ATOM 4239 C C . GLY B 1 249 ? -8.786 12.969 -7.950 1.00 24.80 249 GLY B C 1
ATOM 4240 O O . GLY B 1 249 ? -7.946 12.088 -8.175 1.00 23.65 249 GLY B O 1
ATOM 4241 N N . GLY B 1 250 ? -9.127 13.874 -8.866 1.00 23.40 250 GLY B N 1
ATOM 4242 C CA . GLY B 1 250 ? -8.482 13.916 -10.166 1.00 23.08 250 GLY B CA 1
ATOM 4243 C C . GLY B 1 250 ? -9.451 13.806 -11.327 1.00 23.29 250 GLY B C 1
ATOM 4244 O O . GLY B 1 250 ? -10.457 13.097 -11.229 1.00 19.11 250 GLY B O 1
ATOM 4245 N N . ALA B 1 251 ? -9.156 14.499 -12.436 1.00 18.34 251 ALA B N 1
ATOM 4246 C CA . ALA B 1 251 ? -10.031 14.461 -13.602 1.00 18.64 251 ALA B CA 1
ATOM 4247 C C . ALA B 1 251 ? -9.780 13.256 -14.505 1.00 21.03 251 ALA B C 1
ATOM 4248 O O . ALA B 1 251 ? -10.671 12.878 -15.270 1.00 21.92 251 ALA B O 1
ATOM 4250 N N . GLY B 1 252 ? -8.589 12.667 -14.463 1.00 20.21 252 GLY B N 1
ATOM 4251 C CA . GLY B 1 252 ? -8.312 11.523 -15.309 1.00 19.58 252 GLY B CA 1
ATOM 4252 C C . GLY B 1 252 ? -9.087 10.306 -14.850 1.00 22.96 252 GLY B C 1
ATOM 4253 O O . GLY B 1 252 ? -9.324 10.109 -13.660 1.00 25.94 252 GLY B O 1
ATOM 4254 N N . LEU B 1 253 ? -9.500 9.481 -15.814 1.00 18.43 253 LEU B N 1
ATOM 4255 C CA . LEU B 1 253 ? -10.299 8.285 -15.544 1.00 18.34 253 LEU B CA 1
ATOM 4256 C C . LEU B 1 253 ? -9.560 7.068 -16.088 1.00 19.51 253 LEU B C 1
ATOM 4257 O O . LEU B 1 253 ? -9.765 6.665 -17.246 1.00 19.24 253 LEU B O 1
ATOM 4262 N N . PRO B 1 254 ? -8.711 6.459 -15.305 1.00 17.57 254 PRO B N 1
ATOM 4263 C CA . PRO B 1 254 ? -7.874 5.362 -15.822 1.00 19.36 254 PRO B CA 1
ATOM 4264 C C . PRO B 1 254 ? -8.611 4.030 -15.745 1.00 21.56 254 PRO B C 1
ATOM 4265 O O . PRO B 1 254 ? -8.264 3.122 -14.981 1.00 20.23 254 PRO B O 1
ATOM 4269 N N . ALA B 1 255 ? -9.660 3.907 -16.547 1.00 17.98 255 ALA B N 1
ATOM 4270 C CA . ALA B 1 255 ? -10.591 2.803 -16.441 1.00 18.22 255 ALA B CA 1
ATOM 4271 C C . ALA B 1 255 ? -10.297 1.728 -17.486 1.00 16.44 255 ALA B C 1
ATOM 4272 O O . ALA B 1 255 ? -9.327 1.788 -18.244 1.00 19.44 255 ALA B O 1
ATOM 4274 N N . THR B 1 256 ? -11.154 0.721 -17.499 1.00 19.90 256 THR B N 1
ATOM 4275 C CA . THR B 1 256 ? -11.240 -0.251 -18.576 1.00 17.00 256 THR B CA 1
ATOM 4276 C C . THR B 1 256 ? -12.698 -0.329 -18.992 1.00 18.57 256 THR B C 1
ATOM 4277 O O . THR B 1 256 ? -13.592 0.078 -18.246 1.00 17.59 256 THR B O 1
ATOM 4281 N N . VAL B 1 257 ? -12.939 -0.848 -20.200 1.00 17.82 257 VAL B N 1
ATOM 4282 C CA . VAL B 1 257 ? -14.322 -0.998 -20.649 1.00 17.73 257 VAL B CA 1
ATOM 4283 C C . VAL B 1 257 ? -14.967 -2.266 -20.114 1.00 16.73 257 VAL B C 1
ATOM 4284 O O . VAL B 1 257 ? -16.183 -2.429 -20.263 1.00 17.22 257 VAL B O 1
ATOM 4288 N N . ILE B 1 258 ? -14.186 -3.142 -19.458 1.00 15.27 258 ILE B N 1
ATOM 4289 C CA . ILE B 1 258 ? -14.697 -4.465 -19.076 1.00 17.27 258 ILE B CA 1
ATOM 4290 C C . ILE B 1 258 ? -15.941 -4.402 -18.199 1.00 15.89 258 ILE B C 1
ATOM 4291 O O . ILE B 1 258 ? -16.899 -5.144 -18.477 1.00 15.92 258 ILE B O 1
ATOM 4296 N N . PRO B 1 259 ? -16.020 -3.559 -17.154 1.00 16.36 259 PRO B N 1
ATOM 4297 C CA . PRO B 1 259 ? -17.263 -3.531 -16.355 1.00 16.09 259 PRO B CA 1
ATOM 4298 C C . PRO B 1 259 ? -18.492 -3.196 -17.178 1.00 15.17 259 PRO B C 1
ATOM 4299 O O . PRO B 1 259 ? -19.581 -3.725 -16.922 1.00 15.26 259 PRO B O 1
ATOM 4303 N N . PHE B 1 260 ? -18.341 -2.312 -18.164 1.00 15.30 260 PHE B N 1
ATOM 4304 C CA . PHE B 1 260 ? -19.468 -1.947 -19.010 1.00 15.38 260 PHE B CA 1
ATOM 4305 C C . PHE B 1 260 ? -19.910 -3.132 -19.861 1.00 15.25 260 PHE B C 1
ATOM 4306 O O . PHE B 1 260 ? -21.100 -3.450 -19.928 1.00 14.32 260 PHE B O 1
ATOM 4314 N N . LEU B 1 261 ? -18.957 -3.822 -20.488 1.00 15.48 261 LEU B N 1
ATOM 4315 C CA . LEU B 1 261 ? -19.304 -4.863 -21.450 1.00 13.54 261 LEU B CA 1
ATOM 4316 C C . LEU B 1 261 ? -19.775 -6.131 -20.764 1.00 16.22 261 LEU B C 1
ATOM 4317 O O . LEU B 1 261 ? -20.665 -6.826 -21.268 1.00 19.41 261 LEU B O 1
ATOM 4322 N N . LEU B 1 262 ? -19.162 -6.462 -19.640 1.00 16.52 262 LEU B N 1
ATOM 4323 C CA . LEU B 1 262 ? -19.406 -7.755 -19.021 1.00 16.95 262 LEU B CA 1
ATOM 4324 C C . LEU B 1 262 ? -20.490 -7.707 -17.960 1.00 20.15 262 LEU B C 1
ATOM 4325 O O . LEU B 1 262 ? -21.120 -8.736 -17.685 1.00 20.89 262 LEU B O 1
ATOM 4330 N N . ARG B 1 263 ? -20.723 -6.546 -17.356 1.00 16.82 263 ARG B N 1
ATOM 4331 C CA . ARG B 1 263 ? -21.706 -6.406 -16.288 1.00 17.50 263 ARG B CA 1
ATOM 4332 C C . ARG B 1 263 ? -22.763 -5.348 -16.590 1.00 15.68 263 ARG B C 1
ATOM 4333 O O . ARG B 1 263 ? -23.586 -5.045 -15.721 1.00 16.05 263 ARG B O 1
ATOM 4341 N N . GLY B 1 264 ? -22.795 -4.811 -17.802 1.00 14.03 264 GLY B N 1
ATOM 4342 C CA . GLY B 1 264 ? -23.793 -3.799 -18.109 1.00 13.96 264 GLY B CA 1
ATOM 4343 C C . GLY B 1 264 ? -23.776 -2.611 -17.171 1.00 16.86 264 GLY B C 1
ATOM 4344 O O . GLY B 1 264 ? -24.831 -2.019 -16.914 1.00 15.70 264 GLY B O 1
ATOM 4345 N N . VAL B 1 265 ? -22.605 -2.257 -16.635 1.00 15.38 265 VAL B N 1
ATOM 4346 C CA . VAL B 1 265 ? -22.496 -1.080 -15.770 1.00 11.84 265 VAL B CA 1
ATOM 4347 C C . VAL B 1 265 ? -22.703 0.184 -16.596 1.00 14.44 265 VAL B C 1
ATOM 4348 O O . VAL B 1 265 ? -22.365 0.234 -17.784 1.00 14.93 265 VAL B O 1
ATOM 4352 N N . ASN B 1 266 ? -23.276 1.211 -15.967 1.00 13.82 266 ASN B N 1
ATOM 4353 C CA . ASN B 1 266 ? -23.412 2.528 -16.587 1.00 13.06 266 ASN B CA 1
ATOM 4354 C C . ASN B 1 266 ? -22.610 3.567 -15.819 1.00 14.95 266 ASN B C 1
ATOM 4355 O O . ASN B 1 266 ? -22.541 3.526 -14.586 1.00 15.63 266 ASN B O 1
ATOM 4360 N N . LEU B 1 267 ? -22.025 4.511 -16.557 1.00 12.92 267 LEU B N 1
ATOM 4361 C CA . LEU B 1 267 ? -21.427 5.712 -15.977 1.00 12.51 267 LEU B CA 1
ATOM 4362 C C . LEU B 1 267 ? -22.255 6.889 -16.470 1.00 13.17 267 LEU B C 1
ATOM 4363 O O . LEU B 1 267 ? -22.246 7.201 -17.669 1.00 14.13 267 LEU B O 1
ATOM 4368 N N . LEU B 1 268 ? -22.953 7.548 -15.544 1.00 13.75 268 LEU B N 1
ATOM 4369 C CA . LEU B 1 268 ? -23.947 8.574 -15.860 1.00 14.35 268 LEU B CA 1
ATOM 4370 C C . LEU B 1 268 ? -23.411 9.948 -15.479 1.00 15.00 268 LEU B C 1
ATOM 4371 O O . LEU B 1 268 ? -23.198 10.225 -14.291 1.00 13.45 268 LEU B O 1
ATOM 4376 N N . GLY B 1 269 ? -23.224 10.812 -16.476 1.00 12.58 269 GLY B N 1
ATOM 4377 C CA . GLY B 1 269 ? -22.664 12.127 -16.220 1.00 13.30 269 GLY B CA 1
ATOM 4378 C C . GLY B 1 269 ? -23.724 13.060 -15.683 1.00 13.88 269 GLY B C 1
ATOM 4379 O O . GLY B 1 269 ? -24.805 13.196 -16.266 1.00 14.67 269 GLY B O 1
ATOM 4380 N N . ILE B 1 270 ? -23.424 13.699 -14.556 1.00 13.66 270 ILE B N 1
ATOM 4381 C CA . ILE B 1 270 ? -24.348 14.627 -13.918 1.00 13.75 270 ILE B CA 1
ATOM 4382 C C . ILE B 1 270 ? -23.791 16.022 -14.108 1.00 13.88 270 ILE B C 1
ATOM 4383 O O . ILE B 1 270 ? -22.708 16.330 -13.599 1.00 14.01 270 ILE B O 1
ATOM 4388 N N . ASP B 1 271 ? -24.511 16.855 -14.859 1.00 14.00 271 ASP B N 1
ATOM 4389 C CA . ASP B 1 271 ? -24.200 18.279 -14.989 1.00 12.27 271 ASP B CA 1
ATOM 4390 C C . ASP B 1 271 ? -25.278 19.086 -14.289 1.00 15.37 271 ASP B C 1
ATOM 4391 O O . ASP B 1 271 ? -26.441 19.051 -14.696 1.00 16.54 271 ASP B O 1
ATOM 4396 N N . SER B 1 272 ? -24.886 19.851 -13.270 1.00 15.88 272 SER B N 1
ATOM 4397 C CA . SER B 1 272 ? -25.833 20.739 -12.613 1.00 15.47 272 SER B CA 1
ATOM 4398 C C . SER B 1 272 ? -25.949 22.088 -13.295 1.00 14.88 272 SER B C 1
ATOM 4399 O O . SER B 1 272 ? -26.985 22.747 -13.150 1.00 16.15 272 SER B O 1
ATOM 4402 N N . VAL B 1 273 ? -24.926 22.500 -14.042 1.00 13.64 273 VAL B N 1
ATOM 4403 C CA . VAL B 1 273 ? -24.802 23.912 -14.401 1.00 14.89 273 VAL B CA 1
ATOM 4404 C C . VAL B 1 273 ? -25.913 24.338 -15.353 1.00 17.31 273 VAL B C 1
ATOM 4405 O O . VAL B 1 273 ? -26.509 25.412 -15.192 1.00 17.01 273 VAL B O 1
ATOM 4409 N N . MET B 1 274 ? -26.214 23.513 -16.354 1.00 17.47 274 MET B N 1
ATOM 4410 C CA . MET B 1 274 ? -27.134 23.892 -17.417 1.00 20.27 274 MET B CA 1
ATOM 4411 C C . MET B 1 274 ? -28.451 23.122 -17.357 1.00 22.38 274 MET B C 1
ATOM 4412 O O . MET B 1 274 ? -29.113 22.953 -18.386 1.00 20.71 274 MET B O 1
ATOM 4417 N N . GLN B 1 275 ? -28.852 22.657 -16.169 1.00 17.72 275 GLN B N 1
ATOM 4418 C CA . GLN B 1 275 ? -30.124 21.951 -16.044 1.00 19.31 275 GLN B CA 1
ATOM 4419 C C . GLN B 1 275 ? -31.278 22.846 -16.489 1.00 21.85 275 GLN B C 1
ATOM 4420 O O . GLN B 1 275 ? -31.303 24.036 -16.159 1.00 19.08 275 GLN B O 1
ATOM 4426 N N . PRO B 1 276 ? -32.247 22.310 -17.229 1.00 22.25 276 PRO B N 1
ATOM 4427 C CA . PRO B 1 276 ? -33.408 23.116 -17.625 1.00 24.05 276 PRO B CA 1
ATOM 4428 C C . PRO B 1 276 ? -34.259 23.496 -16.427 1.00 24.00 276 PRO B C 1
ATOM 4429 O O . PRO B 1 276 ? -34.309 22.784 -15.423 1.00 21.32 276 PRO B O 1
ATOM 4433 N N . TYR B 1 277 ? -34.957 24.628 -16.564 1.00 22.08 277 TYR B N 1
ATOM 4434 C CA . TYR B 1 277 ? -35.817 25.134 -15.495 1.00 22.73 277 TYR B CA 1
ATOM 4435 C C . TYR B 1 277 ? -36.732 24.043 -14.935 1.00 23.25 277 TYR B C 1
ATOM 4436 O O . TYR B 1 277 ? -36.865 23.888 -13.714 1.00 22.71 277 TYR B O 1
ATOM 4445 N N . ALA B 1 278 ? -37.356 23.260 -15.817 1.00 23.76 278 ALA B N 1
ATOM 4446 C CA . ALA B 1 278 ? -38.335 22.279 -15.361 1.00 24.26 278 ALA B CA 1
ATOM 4447 C C . ALA B 1 278 ? -37.693 21.216 -14.478 1.00 22.76 278 ALA B C 1
ATOM 4448 O O . ALA B 1 278 ? -38.258 20.833 -13.446 1.00 22.96 278 ALA B O 1
ATOM 4450 N N . ASN B 1 279 ? -36.508 20.731 -14.854 1.00 24.77 279 ASN B N 1
ATOM 4451 C CA . ASN B 1 279 ? -35.875 19.726 -14.008 1.00 22.41 279 ASN B CA 1
ATOM 4452 C C . ASN B 1 279 ? -35.295 20.332 -12.733 1.00 19.94 279 ASN B C 1
ATOM 4453 O O . ASN B 1 279 ? -35.223 19.641 -11.713 1.00 20.22 279 ASN B O 1
ATOM 4458 N N . ARG B 1 280 ? -34.864 21.600 -12.767 1.00 21.48 280 ARG B N 1
ATOM 4459 C CA . ARG B 1 280 ? -34.477 22.271 -11.529 1.00 19.84 280 ARG B CA 1
ATOM 4460 C C . ARG B 1 280 ? -35.627 22.261 -10.536 1.00 20.50 280 ARG B C 1
ATOM 4461 O O . ARG B 1 280 ? -35.462 21.858 -9.379 1.00 21.77 280 ARG B O 1
ATOM 4469 N N . LEU B 1 281 ? -36.811 22.689 -10.980 1.00 19.43 281 LEU B N 1
ATOM 4470 C CA . LEU B 1 281 ? -37.989 22.628 -10.125 1.00 22.25 281 LEU B CA 1
ATOM 4471 C C . LEU B 1 281 ? -38.230 21.217 -9.603 1.00 22.03 281 LEU B C 1
ATOM 4472 O O . LEU B 1 281 ? -38.534 21.031 -8.420 1.00 24.38 281 LEU B O 1
ATOM 4477 N N . ARG B 1 282 ? -38.100 20.213 -10.474 1.00 18.84 282 ARG B N 1
ATOM 4478 C CA . ARG B 1 282 ? -38.322 18.826 -10.058 1.00 21.97 282 ARG B CA 1
ATOM 4479 C C . ARG B 1 282 ? -37.351 18.413 -8.957 1.00 21.38 282 ARG B C 1
ATOM 4480 O O . ARG B 1 282 ? -37.755 17.822 -7.945 1.00 20.27 282 ARG B O 1
ATOM 4488 N N . ALA B 1 283 ? -36.060 18.720 -9.136 1.00 19.96 283 ALA B N 1
ATOM 4489 C CA . ALA B 1 283 ? -35.051 18.298 -8.166 1.00 18.59 283 ALA B CA 1
ATOM 4490 C C . ALA B 1 283 ? -35.197 19.046 -6.848 1.00 20.16 283 ALA B C 1
ATOM 4491 O O . ALA B 1 283 ? -35.034 18.459 -5.771 1.00 18.87 283 ALA B O 1
ATOM 4493 N N . TRP B 1 284 ? -35.508 20.339 -6.909 1.00 18.50 284 TRP B N 1
ATOM 4494 C CA . TRP B 1 284 ? -35.692 21.094 -5.675 1.00 19.17 284 TRP B CA 1
ATOM 4495 C C . TRP B 1 284 ? -36.884 20.568 -4.892 1.00 20.42 284 TRP B C 1
ATOM 4496 O O . TRP B 1 284 ? -36.851 20.508 -3.657 1.00 22.10 284 TRP B O 1
ATOM 4507 N N . GLU B 1 285 ? -37.946 20.173 -5.593 1.00 18.29 285 GLU B N 1
ATOM 4508 C CA . GLU B 1 285 ? -39.100 19.610 -4.900 1.00 22.99 285 GLU B CA 1
ATOM 4509 C C . GLU B 1 285 ? -38.756 18.270 -4.260 1.00 21.17 285 GLU B C 1
ATOM 4510 O O . GLU B 1 285 ? -39.229 17.965 -3.159 1.00 21.78 285 GLU B O 1
ATOM 4516 N N . ARG B 1 286 ? -37.939 17.456 -4.937 1.00 19.19 286 ARG B N 1
ATOM 4517 C CA . ARG B 1 286 ? -37.454 16.219 -4.325 1.00 23.14 286 ARG B CA 1
ATOM 4518 C C . ARG B 1 286 ? -36.632 16.522 -3.080 1.00 22.74 286 ARG B C 1
ATOM 4519 O O . ARG B 1 286 ? -36.744 15.824 -2.067 1.00 19.53 286 ARG B O 1
ATOM 4527 N N . ILE B 1 287 ? -35.821 17.582 -3.133 1.00 19.79 287 ILE B N 1
ATOM 4528 C CA . ILE B 1 287 ? -34.975 17.937 -1.995 1.00 19.07 287 ILE B CA 1
ATOM 4529 C C . ILE B 1 287 ? -35.830 18.321 -0.795 1.00 18.87 287 ILE B C 1
ATOM 4530 O O . ILE B 1 287 ? -35.608 17.851 0.325 1.00 19.19 287 ILE B O 1
ATOM 4535 N N . ALA B 1 288 ? -36.813 19.200 -1.010 1.00 21.53 288 ALA B N 1
ATOM 4536 C CA . ALA B 1 288 ? -37.686 19.608 0.085 1.00 21.08 288 ALA B CA 1
ATOM 4537 C C . ALA B 1 288 ? -38.390 18.409 0.711 1.00 23.24 288 ALA B C 1
ATOM 4538 O O . ALA B 1 288 ? -38.667 18.406 1.913 1.00 24.03 288 ALA B O 1
ATOM 4540 N N . ARG B 1 289 ? -38.656 17.368 -0.068 1.00 21.67 289 ARG B N 1
ATOM 4541 C CA . ARG B 1 289 ? -39.370 16.251 0.529 1.00 22.78 289 ARG B CA 1
ATOM 4542 C C . ARG B 1 289 ? -38.435 15.197 1.115 1.00 25.01 289 ARG B C 1
ATOM 4543 O O . ARG B 1 289 ? -38.756 14.604 2.151 1.00 25.21 289 ARG B O 1
ATOM 4551 N N . ASP B 1 290 ? -37.271 14.961 0.498 1.00 22.33 290 ASP B N 1
ATOM 4552 C CA . ASP B 1 290 ? -36.446 13.810 0.842 1.00 20.63 290 ASP B CA 1
ATOM 4553 C C . ASP B 1 290 ? -35.167 14.138 1.601 1.00 20.27 290 ASP B C 1
ATOM 4554 O O . ASP B 1 290 ? -34.483 13.208 2.040 1.00 21.58 290 ASP B O 1
ATOM 4559 N N . LEU B 1 291 ? -34.807 15.412 1.759 1.00 21.14 291 LEU B N 1
ATOM 4560 C CA . LEU B 1 291 ? -33.653 15.762 2.579 1.00 19.95 291 LEU B CA 1
ATOM 4561 C C . LEU B 1 291 ? -34.148 16.223 3.938 1.00 21.33 291 LEU B C 1
ATOM 4562 O O . LEU B 1 291 ? -34.708 17.325 4.038 1.00 23.36 291 LEU B O 1
ATOM 4567 N N . PRO B 1 292 ? -33.998 15.429 4.997 1.00 20.98 292 PRO B N 1
ATOM 4568 C CA . PRO B 1 292 ? -34.459 15.880 6.319 1.00 24.78 292 PRO B CA 1
ATOM 4569 C C . PRO B 1 292 ? -33.723 17.142 6.746 1.00 23.32 292 PRO B C 1
ATOM 4570 O O . PRO B 1 292 ? -32.492 17.204 6.706 1.00 21.57 292 PRO B O 1
ATOM 4574 N N . MET B 1 293 ? -34.492 18.160 7.155 1.00 21.06 293 MET B N 1
ATOM 4575 C CA . MET B 1 293 ? -33.881 19.448 7.465 1.00 22.25 293 MET B CA 1
ATOM 4576 C C . MET B 1 293 ? -33.013 19.383 8.714 1.00 19.50 293 MET B C 1
ATOM 4577 O O . MET B 1 293 ? -32.042 20.141 8.827 1.00 19.95 293 MET B O 1
ATOM 4582 N N . ASP B 1 294 ? -33.331 18.495 9.659 1.00 21.03 294 ASP B N 1
ATOM 4583 C CA . ASP B 1 294 ? -32.449 18.335 10.811 1.00 22.45 294 ASP B CA 1
ATOM 4584 C C . ASP B 1 294 ? -31.111 17.732 10.399 1.00 21.34 294 ASP B C 1
ATOM 4585 O O . ASP B 1 294 ? -30.072 18.075 10.976 1.00 23.53 294 ASP B O 1
ATOM 4590 N N . LYS B 1 295 ? -31.107 16.870 9.383 1.00 18.77 295 LYS B N 1
ATOM 4591 C CA . LYS B 1 295 ? -29.845 16.363 8.851 1.00 20.79 295 LYS B CA 1
ATOM 4592 C C . LYS B 1 295 ? -29.094 17.454 8.094 1.00 19.23 295 LYS B C 1
ATOM 4593 O O . LYS B 1 295 ? -27.877 17.601 8.249 1.00 21.31 295 LYS B O 1
ATOM 4599 N N . LEU B 1 296 ? -29.802 18.229 7.269 1.00 18.40 296 LEU B N 1
ATOM 4600 C CA . LEU B 1 296 ? -29.174 19.368 6.604 1.00 19.10 296 LEU B CA 1
ATOM 4601 C C . LEU B 1 296 ? -28.539 20.314 7.617 1.00 19.34 296 LEU B C 1
ATOM 4602 O O . LEU B 1 296 ? -27.398 20.756 7.433 1.00 17.00 296 LEU B O 1
ATOM 4607 N N . GLU B 1 297 ? -29.248 20.594 8.715 1.00 17.46 297 GLU B N 1
ATOM 4608 C CA . GLU B 1 297 ? -28.734 21.511 9.731 1.00 18.21 297 GLU B CA 1
ATOM 4609 C C . GLU B 1 297 ? -27.407 21.028 10.291 1.00 20.29 297 GLU B C 1
ATOM 4610 O O . GLU B 1 297 ? -26.502 21.832 10.548 1.00 19.43 297 GLU B O 1
ATOM 4616 N N . ALA B 1 298 ? -27.266 19.709 10.475 1.00 17.43 298 ALA B N 1
ATOM 4617 C CA . ALA B 1 298 ? -26.037 19.151 11.022 1.00 19.75 298 ALA B CA 1
ATOM 4618 C C . ALA B 1 298 ? -24.849 19.333 10.093 1.00 18.63 298 ALA B C 1
ATOM 4619 O O . ALA B 1 298 ? -23.707 19.168 10.533 1.00 19.00 298 ALA B O 1
ATOM 4621 N N . MET B 1 299 ? -25.083 19.651 8.820 1.00 16.50 299 MET B N 1
ATOM 4622 C CA . MET B 1 299 ? -23.992 19.848 7.879 1.00 18.19 299 MET B CA 1
ATOM 4623 C C . MET B 1 299 ? -23.488 21.282 7.849 1.00 18.06 299 MET B C 1
ATOM 4624 O O . MET B 1 299 ? -22.406 21.524 7.307 1.00 18.49 299 MET B O 1
ATOM 4629 N N . ILE B 1 300 ? -24.244 22.226 8.398 1.00 17.48 300 ILE B N 1
ATOM 4630 C CA . ILE B 1 300 ? -24.023 23.642 8.114 1.00 18.16 300 ILE B CA 1
ATOM 4631 C C . ILE B 1 300 ? -22.820 24.154 8.892 1.00 20.49 300 ILE B C 1
ATOM 4632 O O . ILE B 1 300 ? -22.697 23.923 10.104 1.00 20.89 300 ILE B O 1
ATOM 4637 N N . ARG B 1 301 ? -21.925 24.836 8.184 1.00 19.89 301 ARG B N 1
ATOM 4638 C CA . ARG B 1 301 ? -20.842 25.623 8.777 1.00 21.20 301 ARG B CA 1
ATOM 4639 C C . ARG B 1 301 ? -21.053 27.090 8.427 1.00 21.88 301 ARG B C 1
ATOM 4640 O O . ARG B 1 301 ? -20.952 27.461 7.241 1.00 20.34 301 ARG B O 1
ATOM 4648 N N . PRO B 1 302 ? -21.351 27.956 9.395 1.00 18.95 302 PRO B N 1
ATOM 4649 C CA . PRO B 1 302 ? -21.598 29.365 9.074 1.00 22.05 302 PRO B CA 1
ATOM 4650 C C . PRO B 1 302 ? -20.330 30.092 8.654 1.00 19.69 302 PRO B C 1
ATOM 4651 O O . PRO B 1 302 ? -19.228 29.798 9.122 1.00 22.90 302 PRO B O 1
ATOM 4655 N N . ALA B 1 303 ? -20.505 31.079 7.778 1.00 18.35 303 ALA B N 1
ATOM 4656 C CA . ALA B 1 303 ? -19.389 31.892 7.319 1.00 18.45 303 ALA B CA 1
ATOM 4657 C C . ALA B 1 303 ? -19.882 33.265 6.881 1.00 18.63 303 ALA B C 1
ATOM 4658 O O . ALA B 1 303 ? -21.074 33.477 6.653 1.00 19.17 303 ALA B O 1
ATOM 4660 N N . THR B 1 304 ? -18.933 34.187 6.742 1.00 18.47 304 THR B N 1
ATOM 4661 C CA . THR B 1 304 ? -19.164 35.527 6.218 1.00 18.25 304 THR B CA 1
ATOM 4662 C C . THR B 1 304 ? -18.346 35.708 4.947 1.00 18.57 304 THR B C 1
ATOM 4663 O O . THR B 1 304 ? -17.526 34.859 4.584 1.00 17.80 304 THR B O 1
ATOM 4667 N N . LEU B 1 305 ? -18.557 36.841 4.275 1.00 18.13 305 LEU B N 1
ATOM 4668 C CA . LEU B 1 305 ? -17.785 37.112 3.066 1.00 17.36 305 LEU B CA 1
ATOM 4669 C C . LEU B 1 305 ? -16.291 37.109 3.357 1.00 19.76 305 LEU B C 1
ATOM 4670 O O . LEU B 1 305 ? -15.489 36.658 2.530 1.00 19.55 305 LEU B O 1
ATOM 4675 N N . SER B 1 306 ? -15.895 37.607 4.531 1.00 17.69 306 SER B N 1
ATOM 4676 C CA . SER B 1 306 ? -14.476 37.703 4.841 1.00 20.34 306 SER B CA 1
ATOM 4677 C C . SER B 1 306 ? -13.829 36.341 5.031 1.00 21.14 306 SER B C 1
ATOM 4678 O O . SER B 1 306 ? -12.604 36.232 4.899 1.00 21.84 306 SER B O 1
ATOM 4681 N N . ASP B 1 307 ? -14.620 35.300 5.323 1.00 20.60 307 ASP B N 1
ATOM 4682 C CA . ASP B 1 307 ? -14.099 33.949 5.480 1.00 19.90 307 ASP B CA 1
ATOM 4683 C C . ASP B 1 307 ? -13.818 33.256 4.155 1.00 19.77 307 ASP B C 1
ATOM 4684 O O . ASP B 1 307 ? -13.199 32.188 4.160 1.00 20.53 307 ASP B O 1
ATOM 4689 N N . LEU B 1 308 ? -14.262 33.819 3.034 1.00 17.53 308 LEU B N 1
ATOM 4690 C CA . LEU B 1 308 ? -14.256 33.078 1.776 1.00 17.06 308 LEU B CA 1
ATOM 4691 C C . LEU B 1 308 ? -12.861 32.758 1.247 1.00 19.57 308 LEU B C 1
ATOM 4692 O O . LEU B 1 308 ? -12.651 31.631 0.779 1.00 17.63 308 LEU B O 1
ATOM 4697 N N . PRO B 1 309 ? -11.885 33.681 1.276 1.00 18.38 309 PRO B N 1
ATOM 4698 C CA . PRO B 1 309 ? -10.549 33.304 0.780 1.00 19.06 309 PRO B CA 1
ATOM 4699 C C . PRO B 1 309 ? -9.996 32.059 1.458 1.00 19.10 309 PRO B C 1
ATOM 4700 O O . PRO B 1 309 ? -9.505 31.149 0.776 1.00 22.34 309 PRO B O 1
ATOM 4704 N N . GLY B 1 310 ? -10.111 31.980 2.784 1.00 21.05 310 GLY B N 1
ATOM 4705 C CA . GLY B 1 310 ? -9.615 30.811 3.493 1.00 20.95 310 GLY B CA 1
ATOM 4706 C C . GLY B 1 310 ? -10.439 29.566 3.227 1.00 20.92 310 GLY B C 1
ATOM 4707 O O . GLY B 1 310 ? -9.888 28.480 3.026 1.00 22.29 310 GLY B O 1
ATOM 4708 N N . LEU B 1 311 ? -11.768 29.702 3.220 1.00 19.51 311 LEU B N 1
ATOM 4709 C CA . LEU B 1 311 ? -12.606 28.536 2.954 1.00 20.56 311 LEU B CA 1
ATOM 4710 C C . LEU B 1 311 ? -12.434 28.044 1.524 1.00 17.57 311 LEU B C 1
ATOM 4711 O O . LEU B 1 311 ? -12.515 26.836 1.274 1.00 18.99 311 LEU B O 1
ATOM 4716 N N . GLY B 1 312 ? -12.206 28.960 0.576 1.00 17.52 312 GLY B N 1
ATOM 4717 C CA . GLY B 1 312 ? -11.918 28.534 -0.784 1.00 18.55 312 GLY B CA 1
ATOM 4718 C C . GLY B 1 312 ? -10.674 27.670 -0.861 1.00 22.14 312 GLY B C 1
ATOM 4719 O O . GLY B 1 312 ? -10.660 26.639 -1.541 1.00 19.73 312 GLY B O 1
ATOM 4720 N N . ALA B 1 313 ? -9.610 28.080 -0.166 1.00 20.36 313 ALA B N 1
ATOM 4721 C CA . ALA B 1 313 ? -8.400 27.268 -0.135 1.00 22.50 313 ALA B CA 1
ATOM 4722 C C . ALA B 1 313 ? -8.645 25.951 0.591 1.00 21.52 313 ALA B C 1
ATOM 4723 O O . ALA B 1 313 ? -8.171 24.895 0.149 1.00 23.42 313 ALA B O 1
ATOM 4725 N N . ASP B 1 314 ? -9.403 25.993 1.693 1.00 20.34 314 ASP B N 1
ATOM 4726 C CA . ASP B 1 314 ? -9.674 24.781 2.464 1.00 22.73 314 ASP B CA 1
ATOM 4727 C C . ASP B 1 314 ? -10.416 23.739 1.638 1.00 22.51 314 ASP B C 1
ATOM 4728 O O . ASP B 1 314 ? -10.103 22.545 1.711 1.00 21.55 314 ASP B O 1
ATOM 4733 N N . ILE B 1 315 ? -11.424 24.160 0.868 1.00 20.36 315 ILE B N 1
ATOM 4734 C CA . ILE B 1 315 ? -12.248 23.149 0.209 1.00 18.23 315 ILE B CA 1
ATOM 4735 C C . ILE B 1 315 ? -11.458 22.447 -0.886 1.00 21.34 315 ILE B C 1
ATOM 4736 O O . ILE B 1 315 ? -11.656 21.248 -1.128 1.00 21.15 315 ILE B O 1
ATOM 4741 N N . LEU B 1 316 ? -10.532 23.151 -1.537 1.00 19.23 316 LEU B N 1
ATOM 4742 C CA . LEU B 1 316 ? -9.735 22.512 -2.579 1.00 22.60 316 LEU B CA 1
ATOM 4743 C C . LEU B 1 316 ? -8.800 21.462 -1.995 1.00 27.14 316 LEU B C 1
ATOM 4744 O O . LEU B 1 316 ? -8.433 20.506 -2.687 1.00 29.49 316 LEU B O 1
ATOM 4749 N N . LYS B 1 317 ? -8.416 21.616 -0.731 1.00 27.00 317 LYS B N 1
ATOM 4750 C CA . LYS B 1 317 ? -7.609 20.622 -0.036 1.00 28.90 317 LYS B CA 1
ATOM 4751 C C . LYS B 1 317 ? -8.451 19.557 0.649 1.00 28.04 317 LYS B C 1
ATOM 4752 O O . LYS B 1 317 ? -7.892 18.681 1.323 1.00 27.34 317 LYS B O 1
ATOM 4758 N N . GLY B 1 318 ? -9.769 19.592 0.475 1.00 23.76 318 GLY B N 1
ATOM 4759 C CA . GLY B 1 318 ? -10.619 18.584 1.077 1.00 22.58 318 GLY B CA 1
ATOM 4760 C C . GLY B 1 318 ? -10.786 18.735 2.570 1.00 25.52 318 GLY B C 1
ATOM 4761 O O . GLY B 1 318 ? -11.024 17.740 3.264 1.00 23.45 318 GLY B O 1
ATOM 4762 N N . GLN B 1 319 ? -10.687 19.963 3.085 1.00 21.57 319 GLN B N 1
ATOM 4763 C CA . GLN B 1 319 ? -10.720 20.215 4.520 1.00 24.33 319 GLN B CA 1
ATOM 4764 C C . GLN B 1 319 ? -11.993 20.917 4.978 1.00 24.51 319 GLN B C 1
ATOM 4765 O O . GLN B 1 319 ? -12.037 21.423 6.105 1.00 26.27 319 GLN B O 1
ATOM 4771 N N . VAL B 1 320 ? -13.032 20.960 4.148 1.00 20.18 320 VAL B N 1
ATOM 4772 C CA . VAL B 1 320 ? -14.331 21.484 4.555 1.00 19.64 320 VAL B CA 1
ATOM 4773 C C . VAL B 1 320 ? -15.278 20.304 4.722 1.00 19.61 320 VAL B C 1
ATOM 4774 O O . VAL B 1 320 ? -15.465 19.506 3.794 1.00 19.39 320 VAL B O 1
ATOM 4778 N N . GLN B 1 321 ? -15.866 20.190 5.906 1.00 16.63 321 GLN B N 1
ATOM 4779 C CA . GLN B 1 321 ? -16.850 19.163 6.207 1.00 18.64 321 GLN B CA 1
ATOM 4780 C C . GLN B 1 321 ? -18.242 19.756 6.045 1.00 20.27 321 GLN B C 1
ATOM 4781 O O . GLN B 1 321 ? -18.511 20.851 6.545 1.00 19.70 321 GLN B O 1
ATOM 4787 N N . GLY B 1 322 ? -19.117 19.038 5.349 1.00 18.96 322 GLY B N 1
ATOM 4788 C CA . GLY B 1 322 ? -20.513 19.462 5.259 1.00 15.03 322 GLY B CA 1
ATOM 4789 C C . GLY B 1 322 ? -20.700 20.597 4.269 1.00 17.26 322 GLY B C 1
ATOM 4790 O O . GLY B 1 322 ? -20.128 20.585 3.175 1.00 15.38 322 GLY B O 1
ATOM 4791 N N . ARG B 1 323 ? -21.497 21.596 4.653 1.00 16.02 323 ARG B N 1
ATOM 4792 C CA . ARG B 1 323 ? -21.978 22.603 3.708 1.00 13.62 323 ARG B CA 1
ATOM 4793 C C . AR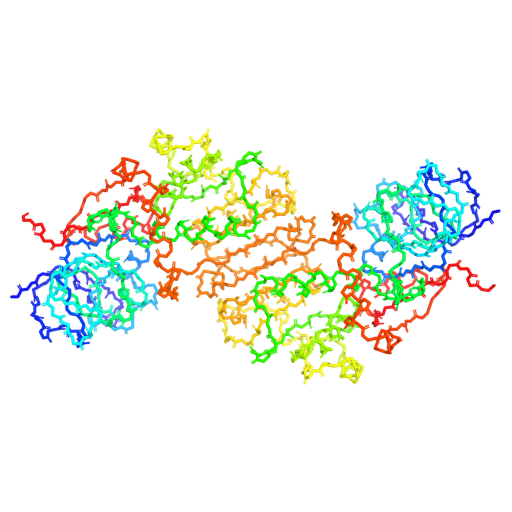G B 1 323 ? -21.868 23.985 4.339 1.00 15.73 323 ARG B C 1
ATOM 4794 O O . ARG B 1 323 ? -22.564 24.290 5.312 1.00 15.80 323 ARG B O 1
ATOM 4802 N N . VAL B 1 324 ? -21.009 24.826 3.778 1.00 15.96 324 VAL B N 1
ATOM 4803 C CA . VAL B 1 324 ? -20.874 26.190 4.284 1.00 14.30 324 VAL B CA 1
ATOM 4804 C C . VAL B 1 324 ? -22.110 27.006 3.911 1.00 18.29 324 VAL B C 1
ATOM 4805 O O . VAL B 1 324 ? -22.643 26.893 2.798 1.00 18.97 324 VAL B O 1
ATOM 4809 N N . VAL B 1 325 ? -22.585 27.833 4.839 1.00 15.76 325 VAL B N 1
ATOM 4810 C CA . VAL B 1 325 ? -23.640 28.805 4.558 1.00 16.37 325 VAL B CA 1
ATOM 4811 C C . VAL B 1 325 ? -23.056 30.194 4.773 1.00 18.05 325 VAL B C 1
ATOM 4812 O O . VAL B 1 325 ? -22.682 30.547 5.899 1.00 18.74 325 VAL B O 1
ATOM 4816 N N . VAL B 1 326 ? -22.972 30.981 3.702 1.00 14.43 326 VAL B N 1
ATOM 4817 C CA . VAL B 1 326 ? -22.421 32.332 3.775 1.00 16.09 326 VAL B CA 1
ATOM 4818 C C . VAL B 1 326 ? -23.571 33.305 3.978 1.00 18.04 326 VAL B C 1
ATOM 4819 O O . VAL B 1 326 ? -24.439 33.430 3.113 1.00 17.59 326 VAL B O 1
ATOM 4823 N N . ASP B 1 327 ? -23.564 34.018 5.108 1.00 17.20 327 ASP B N 1
ATOM 4824 C CA . ASP B 1 327 ? -24.501 35.110 5.344 1.00 19.96 327 ASP B CA 1
ATOM 4825 C C . ASP B 1 327 ? -23.816 36.357 4.804 1.00 17.66 327 ASP B C 1
ATOM 4826 O O . ASP B 1 327 ? -22.892 36.884 5.423 1.00 17.52 327 ASP B O 1
ATOM 4831 N N . VAL B 1 328 ? -24.233 36.798 3.614 1.00 17.41 328 VAL B N 1
ATOM 4832 C CA . VAL B 1 328 ? -23.561 37.916 2.960 1.00 18.06 328 VAL B CA 1
ATOM 4833 C C . VAL B 1 328 ? -23.937 39.242 3.588 1.00 19.32 328 VAL B C 1
ATOM 4834 O O . VAL B 1 328 ? -23.352 40.275 3.233 1.00 20.14 328 VAL B O 1
ATOM 4838 N N . ASN B 1 329 ? -24.881 39.237 4.529 1.00 19.60 329 ASN B N 1
ATOM 4839 C CA . ASN B 1 329 ? -25.312 40.453 5.209 1.00 19.56 329 ASN B CA 1
ATOM 4840 C C . ASN B 1 329 ? -24.947 40.458 6.688 1.00 23.29 329 ASN B C 1
ATOM 4841 O O . ASN B 1 329 ? -25.423 41.331 7.428 1.00 22.70 329 ASN B O 1
ATOM 4846 N N . ALA B 1 330 ? -24.094 39.527 7.126 1.00 20.31 330 ALA B N 1
ATOM 4847 C CA . ALA B 1 330 ? -23.804 39.347 8.546 1.00 21.50 330 ALA B CA 1
ATOM 4848 C C . ALA B 1 330 ? -23.353 40.652 9.189 1.00 24.24 330 ALA B C 1
ATOM 4849 O O . ALA B 1 330 ? -22.527 41.370 8.622 1.00 23.84 330 ALA B O 1
ATOM 4851 N N . HIS B 1 331 ? -23.917 40.928 10.373 1.00 24.65 331 HIS B N 1
ATOM 4852 C CA . HIS B 1 331 ? -23.586 42.021 11.293 1.00 34.11 331 HIS B CA 1
ATOM 4853 C C . HIS B 1 331 ? -24.339 43.301 10.919 1.00 35.77 331 HIS B C 1
ATOM 4854 O O . HIS B 1 331 ? -25.576 43.320 10.916 1.00 37.53 331 HIS B O 1
#

InterPro domains:
  IPR011032 GroES-like superfamily [SSF50129] (11-147)
  IPR013149 Alcohol dehydrogenase-like, C-terminal [PF00107] (161-274)
  IPR013154 Alcohol dehydrogenase-like, N-terminal [PF08240] (31-117)
  IPR014188 Acrylyl-CoA reductase AcuI [TIGR02823] (4-328)
  IPR020843 Enoylreductase domain [SM00829] (18-326)
  IPR036291 NAD(P)-binding domain superfamily [SSF51735] (118-293)
  IPR051397 Zinc-containing alcohol dehydrogenase-like protein [PTHR43677] (2-327)

Sequence (662 aa):
MFNALVVDKDEESGKTQAAVKQLSLTDLPVGEVTVAVEYSTVNYKDGLCIGPGGGLVRKYPHVPGIDFAGTVENSSDERYKPGDKVVLTGWRVGEAHWGGYSQKANVRADWLVPLPEGLDTRQAMAVGTAGFTAMLAVMALEDHGLTPGHGPVLVTGAAGGVGSVATAILAHLGYEVAAVTGRPETADYLTSLGATQIVARDEINETVKRPLESEIWAGCVDAVGGAMLARVLGQMKYGASVAAVGLAGGAGLPATVIPFLLRGVNLLGIDSVMQPYANRLRAWERIARDLPMDKLEAMIRPATLSDLPGLGADILKGQVQGRVVVDVNAHMFNALVVDKDEESGKTQAAVKQLSLTDLPVGEVTVAVEYSTVNYKDGLCIGPGGGLVRKYPHVPGIDFAGTVENSSDERYKPGDKVVLTGWRVGEAHWGGYSQKANVRADWLVPLPEGLDTRQAMAVGTAGFTAMLAVMALEDHGLTPGHGPVLVTGAAGGVGSVATAILAHLGYEVAAVTGRPETADYLTSLGATQIVARDEINETVKRPLESEIWAGCVDAVGGAMLARVLGQMKYGASVAAVGLAGGAGLPATVIPFLLRGVNLLGIDSVMQPYANRLRAWERIARDLPMDKLEAMIRPATLSDLPGLGADILKGQVQGRVVVDVNAH

Organism: Ruegeria pomeroyi (strain ATCC 700808 / DSM 15171 / DSS-3) (NCBI:txid246200)

Radius of gyration: 28.41 Å; Cα contacts (8 Å, |Δi|>4): 1760; chains: 2; bounding box: 46×90×65 Å

Secondary structure (DSSP, 8-state):
-EEEEEEEE-TTT--EEEEEEEE-GGGSPP-SEEEEEEEEE--HHHHHHHTT-TT---SSSB---SEEEEEEEEESSTT--TT-EEEEE-TTBTTTB--SSBSEEEE-GGGEEEPPTT--HHHHHHHHHHHHHHHHHHHHHHHTT--TTSS-EEESSTTSHHHHHHHHHHHHTT--EEEEES-GGGHHHHHHHT-SEEEEGGGTSS--S-S-----BSEEEES--HHHHHHHHTTBPTT-EEEE---TT-SEEEEESHHHHHH--EEEE---TT--HHHHHHHHHHHHHHS-HHHHHHHEEEE-GGGHHHHHHHHHTT---SEEEEETT--/-EEEEEEEE-TTT--EEEEEEEE-GGGSPP-SEEEEEEEEE--HHHHHHHTT-TT---SSSB---SEEEEEEEEESSTT--TT-EEEEE-TTBTTTB--SSBSEEEE-GGGEEEPPTT--HHHHHHHHHHHHHHHHHHHHHHHTT--SSSSPEEESSTTSHHHHHHHHHHHHTT--EEEEES-GGGHHHHHHHT-SEEEEGGGTSS--S-S-----BSEEEES--HHHHHHHHTTBPTT-EEEE---TT-SEEEEESHHHHHH--EEEE---TT--HHHHHHHHHHHHHHS-HHHHHHHEEEE-GGGHHHHHHHHHTT---SEEEEETT--